Protein AF-A0A7R9D540-F1 (afdb_monomer_lite)

Organism: Timema cristinae (NCBI:txid61476)

Secondary structure (DSSP, 8-state):
----TT-EES-EEEES---B-TT-EES-EEEES--EE-TT-EES-EEEES--EE-TT-EES-BS--S--EE-TT-EES-BS-----EE----S------------HHHHHHHHHHHHHHHHHHHHHHHHHHHHHHHHHHHHHHHHHHHHHHHHHHHHHHHHHHHHH--GGGSTTHHHH-TTHHHHSPPS-SSTT-TT--GGG-S--TT--TTHHHHHHHHHHHHHHHHHHHHHHHHHHHHHHHHHHHHHHHHHHHHHHHHHHHSTTT-TT---------------------STTHHHHSTTS---S----------------------------------------TTTHHHHHHHHHHHHHHHHHHHHHHHHHHSHHHHT-GGGGEETTEEEEE-GGG-----HHHHHHHHHHHHHHHHHHHHHHHHHHHHHHHHHHHHHHHHHHHHHHHHHHHHHHHHHHHHHHHHHHHHHHHHHHHHHHIIIIIS--PPPHHHHHTTT-S--

pLDDT: mean 74.06, std 18.82, range [27.97, 96.12]

Radius of gyration: 75.06 Å; chains: 1; bounding box: 223×60×175 Å

Structure (mmCIF, N/CA/C/O backbone):
data_AF-A0A7R9D540-F1
#
_entry.id   AF-A0A7R9D540-F1
#
loop_
_atom_site.group_PDB
_atom_site.id
_atom_site.type_symbol
_atom_site.label_atom_id
_atom_site.label_alt_id
_atom_site.label_comp_id
_atom_site.label_asym_id
_atom_site.label_entity_id
_atom_site.label_seq_id
_atom_site.pdbx_PDB_ins_code
_atom_site.Cartn_x
_atom_site.Cartn_y
_atom_site.Cartn_z
_atom_site.occupancy
_atom_site.B_iso_or_equiv
_atom_site.auth_seq_id
_atom_site.auth_comp_id
_atom_site.auth_asym_id
_atom_site.auth_atom_id
_atom_site.pdbx_PDB_model_num
ATOM 1 N N . MET A 1 1 ? 57.136 -11.177 -84.105 1.00 50.81 1 MET A N 1
ATOM 2 C CA . MET A 1 1 ? 56.377 -10.040 -84.658 1.00 50.81 1 MET A CA 1
ATOM 3 C C . MET A 1 1 ? 57.319 -8.876 -84.932 1.00 50.81 1 MET A C 1
ATOM 5 O O . MET A 1 1 ? 58.170 -8.546 -84.115 1.00 50.81 1 MET A O 1
ATOM 9 N N . GLU A 1 2 ? 57.156 -8.244 -86.092 1.00 50.69 2 GLU A N 1
ATOM 10 C CA . GLU A 1 2 ? 58.263 -7.695 -86.880 1.00 50.69 2 GLU A CA 1
ATOM 11 C C . GLU A 1 2 ? 58.327 -6.155 -86.788 1.00 50.69 2 GLU A C 1
ATOM 13 O O . GLU A 1 2 ? 57.793 -5.426 -87.627 1.00 50.69 2 GLU A O 1
ATOM 18 N N . MET A 1 3 ? 58.961 -5.638 -85.732 1.00 53.31 3 MET A N 1
ATOM 19 C CA . MET A 1 3 ? 58.943 -4.206 -85.398 1.00 53.31 3 MET A CA 1
ATOM 20 C C . MET A 1 3 ? 59.834 -3.328 -86.302 1.00 53.31 3 MET A C 1
ATOM 22 O O . MET A 1 3 ? 61.061 -3.331 -86.188 1.00 53.31 3 MET A O 1
ATOM 26 N N . SER A 1 4 ? 59.204 -2.482 -87.133 1.00 52.84 4 SER A N 1
ATOM 27 C CA . SER A 1 4 ? 59.867 -1.366 -87.838 1.00 52.84 4 SER A CA 1
ATOM 28 C C . SER A 1 4 ? 60.615 -0.443 -86.844 1.00 52.84 4 SER A C 1
ATOM 30 O O . SER A 1 4 ? 60.166 -0.323 -85.698 1.00 52.84 4 SER A O 1
ATOM 32 N N . PRO A 1 5 ? 61.728 0.224 -87.228 1.00 50.78 5 PRO A N 1
ATOM 33 C CA . PRO A 1 5 ? 62.772 0.687 -86.296 1.00 50.78 5 PRO A CA 1
ATOM 34 C C . PRO A 1 5 ? 62.359 1.704 -85.218 1.00 50.78 5 PRO A C 1
ATOM 36 O O . PRO A 1 5 ? 63.104 1.903 -84.269 1.00 50.78 5 PRO A O 1
ATOM 39 N N . HIS A 1 6 ? 61.180 2.324 -85.319 1.00 55.47 6 HIS A N 1
ATOM 40 C CA . HIS A 1 6 ? 60.684 3.323 -84.359 1.00 55.47 6 HIS A CA 1
ATOM 41 C C . HIS A 1 6 ? 59.248 3.044 -83.877 1.00 55.47 6 HIS A C 1
ATOM 43 O O . HIS A 1 6 ? 58.519 3.956 -83.490 1.00 55.47 6 HIS A O 1
ATOM 49 N N . GLY A 1 7 ? 58.804 1.786 -83.942 1.00 56.59 7 GLY A N 1
ATOM 50 C CA . GLY A 1 7 ? 57.453 1.395 -83.539 1.00 56.59 7 GLY A CA 1
ATOM 51 C C . GLY A 1 7 ? 57.233 1.413 -82.020 1.00 56.59 7 GLY A C 1
ATOM 52 O O . GLY A 1 7 ? 58.075 0.942 -81.254 1.00 56.59 7 GLY A O 1
ATOM 53 N N . CYS A 1 8 ? 56.057 1.883 -81.594 1.00 59.97 8 CYS A N 1
ATOM 54 C CA . CYS A 1 8 ? 55.606 1.856 -80.200 1.00 59.97 8 CYS A CA 1
ATOM 55 C C . CYS A 1 8 ? 54.302 1.064 -80.068 1.00 59.97 8 CYS A C 1
ATOM 57 O O . CYS A 1 8 ? 53.329 1.338 -80.773 1.00 59.97 8 CYS A O 1
ATOM 59 N N . ILE A 1 9 ? 54.260 0.111 -79.135 1.00 60.25 9 ILE A N 1
ATOM 60 C CA . ILE A 1 9 ? 53.064 -0.693 -78.863 1.00 60.25 9 ILE A CA 1
ATOM 61 C C . ILE A 1 9 ? 52.358 -0.129 -77.626 1.00 60.25 9 ILE A C 1
ATOM 63 O O . ILE A 1 9 ? 52.907 -0.102 -76.525 1.00 60.25 9 ILE A O 1
ATOM 67 N N . SER A 1 10 ? 51.119 0.325 -77.793 1.00 59.94 10 SER A N 1
ATOM 68 C CA . SER A 1 10 ? 50.368 1.035 -76.749 1.00 59.94 10 SER A CA 1
ATOM 69 C C . SER A 1 10 ? 49.940 0.123 -75.595 1.00 59.94 10 SER A C 1
ATOM 71 O O . SER A 1 10 ? 50.075 0.488 -74.427 1.00 59.94 10 SER A O 1
ATOM 73 N N . SER A 1 11 ? 49.498 -1.104 -75.873 1.00 67.44 11 SER A N 1
ATOM 74 C CA . SER A 1 11 ? 49.469 -2.154 -74.852 1.00 67.44 11 SER A CA 1
ATOM 75 C C . SER A 1 11 ? 49.454 -3.552 -75.453 1.00 67.44 11 SER A C 1
ATOM 77 O O . SER A 1 11 ? 48.766 -3.798 -76.441 1.00 67.44 11 SER A O 1
ATOM 79 N N . VAL A 1 12 ? 50.132 -4.493 -74.789 1.00 64.56 12 VAL A N 1
ATOM 80 C CA . VAL A 1 12 ? 49.922 -5.928 -75.017 1.00 64.56 12 VAL A CA 1
ATOM 81 C C . VAL A 1 12 ? 49.393 -6.573 -73.743 1.00 64.56 12 VAL A C 1
ATOM 83 O O . VAL A 1 12 ? 49.943 -6.421 -72.649 1.00 64.56 12 VAL A O 1
ATOM 86 N N . ARG A 1 13 ? 48.300 -7.329 -73.864 1.00 67.44 13 ARG A N 1
ATOM 87 C CA . ARG A 1 13 ? 47.705 -8.030 -72.718 1.00 67.44 13 ARG A CA 1
ATOM 88 C C . ARG A 1 13 ? 48.605 -9.174 -72.252 1.00 67.44 13 ARG A C 1
ATOM 90 O O . ARG A 1 13 ? 48.828 -9.315 -71.054 1.00 67.44 13 ARG A O 1
ATOM 97 N N . SER A 1 14 ? 49.138 -9.957 -73.184 1.00 64.00 14 SER A N 1
ATOM 98 C CA . SER A 1 14 ? 50.168 -10.950 -72.899 1.00 64.00 14 SER A CA 1
ATOM 99 C C . SER A 1 14 ? 50.846 -11.448 -74.160 1.00 64.00 14 SER A C 1
ATOM 101 O O . SER A 1 14 ? 50.171 -11.610 -75.172 1.00 64.00 14 SER A O 1
ATOM 103 N N . PHE A 1 15 ? 52.127 -11.773 -74.053 1.00 64.00 15 PHE A N 1
ATOM 104 C CA . PHE A 1 15 ? 52.896 -12.442 -75.097 1.00 64.00 15 PHE A CA 1
ATOM 105 C C . PHE A 1 15 ? 54.010 -13.287 -74.459 1.00 64.00 15 PHE A C 1
ATOM 107 O O . PHE A 1 15 ? 54.368 -13.083 -73.294 1.00 64.00 15 PHE A O 1
ATOM 114 N N . ARG A 1 16 ? 54.526 -14.271 -75.194 1.00 59.38 16 ARG A N 1
ATOM 115 C CA . ARG A 1 16 ? 55.827 -14.913 -74.918 1.00 59.38 16 ARG A CA 1
ATOM 116 C C . ARG A 1 16 ? 56.935 -14.353 -75.813 1.00 59.38 16 ARG A C 1
ATOM 118 O O . ARG A 1 16 ? 58.088 -14.661 -75.569 1.00 59.38 16 ARG A O 1
ATOM 125 N N . ASP A 1 17 ? 56.512 -13.649 -76.866 1.00 57.28 17 ASP A N 1
ATOM 126 C CA . ASP A 1 17 ? 56.897 -13.850 -78.265 1.00 57.28 17 ASP A CA 1
ATOM 127 C C . ASP A 1 17 ? 56.684 -12.557 -79.104 1.00 57.28 17 ASP A C 1
ATOM 129 O O . ASP A 1 17 ? 55.957 -12.558 -80.098 1.00 57.28 17 ASP A O 1
ATOM 133 N N . ILE A 1 18 ? 57.279 -11.432 -78.668 1.00 60.62 18 ILE A N 1
ATOM 134 C CA . ILE A 1 18 ? 57.346 -10.156 -79.417 1.00 60.62 18 ILE A CA 1
ATOM 135 C C . ILE A 1 18 ? 58.749 -9.539 -79.272 1.00 60.62 18 ILE A C 1
ATOM 137 O O . ILE A 1 18 ? 59.259 -9.419 -78.159 1.00 60.62 18 ILE A O 1
ATOM 141 N N . GLU A 1 19 ? 59.337 -9.116 -80.390 1.00 58.31 19 GLU A N 1
ATOM 142 C CA . GLU A 1 19 ? 60.702 -8.596 -80.536 1.00 58.31 19 GLU A CA 1
ATOM 143 C C . GLU A 1 19 ? 60.735 -7.052 -80.576 1.00 58.31 19 GLU A C 1
ATOM 145 O O . GLU A 1 19 ? 59.819 -6.430 -81.115 1.00 58.31 19 GLU A O 1
ATOM 150 N N . MET A 1 20 ? 61.790 -6.410 -80.046 1.00 55.91 20 MET A N 1
ATOM 151 C CA . MET A 1 20 ? 61.858 -4.940 -79.912 1.00 55.91 20 MET A CA 1
ATOM 152 C C . MET A 1 20 ? 63.168 -4.325 -80.445 1.00 55.91 20 MET A C 1
ATOM 154 O O . MET A 1 20 ? 64.243 -4.556 -79.894 1.00 55.91 20 MET A O 1
ATOM 158 N N . SER A 1 21 ? 63.045 -3.499 -81.492 1.00 56.56 21 SER A N 1
ATOM 159 C CA . SER A 1 21 ? 64.110 -2.836 -82.283 1.00 56.56 21 SER A CA 1
ATOM 160 C C . SER A 1 21 ? 64.801 -1.640 -81.573 1.00 56.56 21 SER A C 1
ATOM 162 O O . SER A 1 21 ? 64.293 -1.186 -80.542 1.00 56.56 21 SER A O 1
ATOM 164 N N . PRO A 1 22 ? 65.943 -1.092 -82.072 1.00 53.38 22 PRO A N 1
ATOM 165 C CA . PRO A 1 22 ? 66.682 -0.036 -81.373 1.00 53.38 22 PRO A CA 1
ATOM 166 C C . PRO A 1 22 ? 65.819 1.227 -81.333 1.00 53.38 22 PRO A C 1
ATOM 168 O O . PRO A 1 22 ? 65.559 1.808 -82.377 1.00 53.38 22 PRO A O 1
ATOM 171 N N . HIS A 1 23 ? 65.375 1.635 -80.140 1.00 57.72 23 HIS A N 1
ATOM 172 C CA . HIS A 1 23 ? 64.452 2.757 -79.873 1.00 57.72 23 HIS A CA 1
ATOM 173 C C . HIS A 1 23 ? 62.939 2.458 -79.964 1.00 57.72 23 HIS A C 1
ATOM 175 O O . HIS A 1 23 ? 62.141 3.385 -79.829 1.00 57.72 23 HIS A O 1
ATOM 181 N N . GLY A 1 24 ? 62.518 1.198 -80.129 1.00 59.84 24 GLY A N 1
ATOM 182 C CA . GLY A 1 24 ? 61.104 0.806 -79.999 1.00 59.84 24 GLY A CA 1
ATOM 183 C C . GLY A 1 24 ? 60.659 0.651 -78.534 1.00 59.84 24 GLY A C 1
ATOM 184 O O . GLY A 1 24 ? 61.444 0.216 -77.692 1.00 59.84 24 GLY A O 1
ATOM 185 N N . GLY A 1 25 ? 59.397 0.959 -78.208 1.00 63.91 25 GLY A N 1
ATOM 186 C CA . GLY A 1 25 ? 58.895 0.935 -76.818 1.00 63.91 25 GLY A CA 1
ATOM 187 C C . GLY A 1 25 ? 57.506 0.316 -76.613 1.00 63.91 25 GLY A C 1
ATOM 188 O O . GLY A 1 25 ? 56.729 0.168 -77.558 1.00 63.91 25 GLY A O 1
ATOM 189 N N . ILE A 1 26 ? 57.171 -0.035 -75.362 1.00 65.19 26 ILE A N 1
ATOM 190 C CA . ILE A 1 26 ? 55.850 -0.580 -74.987 1.00 65.19 26 ILE A CA 1
ATOM 191 C C . ILE A 1 26 ? 55.254 0.178 -73.792 1.00 65.19 26 ILE A C 1
ATOM 193 O O . ILE A 1 26 ? 55.832 0.214 -72.707 1.00 65.19 26 ILE A O 1
ATOM 197 N N . SER A 1 27 ? 54.064 0.764 -73.938 1.00 67.00 27 SER A N 1
ATOM 198 C CA . SER A 1 27 ? 53.510 1.634 -72.885 1.00 67.00 27 SER A CA 1
ATOM 199 C C . SER A 1 27 ? 52.905 0.853 -71.711 1.00 67.00 27 SER A C 1
ATOM 201 O O . SER A 1 27 ? 53.064 1.245 -70.555 1.00 67.00 27 SER A O 1
ATOM 203 N N . SER A 1 28 ? 52.230 -0.276 -71.956 1.00 67.88 28 SER A N 1
ATOM 204 C CA . SER A 1 28 ? 51.699 -1.102 -70.863 1.00 67.88 28 SER A CA 1
ATOM 205 C C . SER A 1 28 ? 51.606 -2.582 -71.208 1.00 67.88 28 SER A C 1
ATOM 207 O O . SER A 1 28 ? 50.961 -2.964 -72.186 1.00 67.88 28 SER A O 1
ATOM 209 N N . VAL A 1 29 ? 52.179 -3.432 -70.355 1.00 69.00 29 VAL A N 1
ATOM 210 C CA . VAL A 1 29 ? 52.085 -4.888 -70.489 1.00 69.00 29 VAL A CA 1
ATOM 211 C C . VAL A 1 29 ? 51.529 -5.501 -69.218 1.00 69.00 29 VAL A C 1
ATOM 213 O O . VAL A 1 29 ? 52.021 -5.282 -68.110 1.00 69.00 29 VAL A O 1
ATOM 216 N N . ARG A 1 30 ? 50.479 -6.311 -69.344 1.00 72.38 30 ARG A N 1
ATOM 217 C CA . ARG A 1 30 ? 49.908 -6.961 -68.159 1.00 72.38 30 ARG A CA 1
ATOM 218 C C . ARG A 1 30 ? 50.773 -8.137 -67.719 1.00 72.38 30 ARG A C 1
ATOM 220 O O . ARG A 1 30 ? 51.101 -8.218 -66.538 1.00 72.38 30 ARG A O 1
ATOM 227 N N . SER A 1 31 ? 51.164 -9.016 -68.636 1.00 67.00 31 SER A N 1
ATOM 228 C CA . SER A 1 31 ? 52.132 -10.059 -68.303 1.00 67.00 31 SER A CA 1
ATOM 229 C C . SER A 1 31 ? 52.813 -10.680 -69.505 1.00 67.00 31 SER A C 1
ATOM 231 O O . SER A 1 31 ? 52.133 -11.016 -70.467 1.00 67.00 31 SER A O 1
ATOM 233 N N . PHE A 1 32 ? 54.109 -10.941 -69.401 1.00 66.31 32 PHE A N 1
ATOM 234 C CA . PHE A 1 32 ? 54.858 -11.713 -70.391 1.00 66.31 32 PHE A CA 1
ATOM 235 C C . PHE A 1 32 ? 55.814 -12.684 -69.698 1.00 66.31 32 PHE A C 1
ATOM 237 O O . PHE A 1 32 ? 56.006 -12.602 -68.478 1.00 66.31 32 PHE A O 1
ATOM 244 N N . ARG A 1 33 ? 56.335 -13.659 -70.450 1.00 61.91 33 ARG A N 1
ATOM 245 C CA . ARG A 1 33 ? 57.262 -14.645 -69.887 1.00 61.91 33 ARG A CA 1
ATOM 246 C C . ARG A 1 33 ? 58.707 -14.186 -70.019 1.00 61.91 33 ARG A C 1
ATOM 248 O O . ARG A 1 33 ? 59.294 -13.972 -68.968 1.00 61.91 33 ARG A O 1
ATOM 255 N N . ASP A 1 34 ? 59.157 -13.990 -71.258 1.00 59.41 34 ASP A N 1
ATOM 256 C CA . ASP A 1 34 ? 60.532 -13.669 -71.652 1.00 59.41 34 ASP A CA 1
ATOM 257 C C . ASP A 1 34 ? 60.498 -12.644 -72.803 1.00 59.41 34 ASP A C 1
ATOM 259 O O . ASP A 1 34 ? 59.499 -12.564 -73.523 1.00 59.41 34 ASP A O 1
ATOM 263 N N . ILE A 1 35 ? 61.554 -11.848 -72.975 1.00 63.72 35 ILE A N 1
ATOM 264 C CA . ILE A 1 35 ? 61.714 -10.906 -74.096 1.00 63.72 35 ILE A CA 1
ATOM 265 C C . ILE A 1 35 ? 63.200 -10.573 -74.282 1.00 63.72 35 ILE A C 1
ATOM 267 O O . ILE A 1 35 ? 63.933 -10.469 -73.299 1.00 63.72 35 ILE A O 1
ATOM 271 N N . GLU A 1 36 ? 63.627 -10.359 -75.527 1.00 59.41 36 GLU A N 1
ATOM 272 C CA . GLU A 1 36 ? 64.912 -9.732 -75.853 1.00 59.41 36 GLU A CA 1
ATOM 273 C C . GLU A 1 36 ? 64.688 -8.253 -76.202 1.00 59.41 36 GLU A C 1
ATOM 275 O O . GLU A 1 36 ? 63.894 -7.926 -77.087 1.00 59.41 36 GLU A O 1
ATOM 280 N N . MET A 1 37 ? 65.385 -7.346 -75.509 1.00 57.38 37 MET A N 1
ATOM 281 C CA . MET A 1 37 ? 65.302 -5.903 -75.764 1.00 57.38 37 MET A CA 1
ATOM 282 C C . MET A 1 37 ? 66.582 -5.385 -76.425 1.00 57.38 37 MET A C 1
ATOM 284 O O . MET A 1 37 ? 67.662 -5.484 -75.841 1.00 57.38 37 MET A O 1
ATOM 288 N N . SER A 1 38 ? 66.450 -4.774 -77.609 1.00 57.00 38 SER A N 1
ATOM 289 C CA . SER A 1 38 ? 67.526 -4.018 -78.270 1.00 57.00 38 SER A CA 1
ATOM 290 C C . SER A 1 38 ? 67.905 -2.763 -77.453 1.00 57.00 38 SER A C 1
ATOM 292 O O . SER A 1 38 ? 67.032 -2.208 -76.776 1.00 57.00 38 SER A O 1
ATOM 294 N N . PRO A 1 39 ? 69.170 -2.277 -77.486 1.00 54.06 39 PRO A N 1
ATOM 295 C CA . PRO A 1 39 ? 69.759 -1.499 -76.389 1.00 54.06 39 PRO A CA 1
ATOM 296 C C . PRO A 1 39 ? 69.043 -0.241 -75.899 1.00 54.06 39 PRO A C 1
ATOM 298 O O . PRO A 1 39 ? 69.307 0.140 -74.773 1.00 54.06 39 PRO A O 1
ATOM 301 N N . HIS A 1 40 ? 68.176 0.413 -76.677 1.00 59.62 40 HIS A N 1
ATOM 302 C CA . HIS A 1 40 ? 67.519 1.674 -76.285 1.00 59.62 40 HIS A CA 1
ATOM 303 C C . HIS A 1 40 ? 65.986 1.598 -76.212 1.00 59.62 40 HIS A C 1
ATOM 305 O O . HIS A 1 40 ? 65.323 2.635 -76.173 1.00 59.62 40 HIS A O 1
ATOM 311 N N . GLY A 1 41 ? 65.398 0.401 -76.239 1.00 61.53 41 GLY A N 1
ATOM 312 C CA . GLY A 1 41 ? 63.956 0.252 -76.040 1.00 61.53 41 GLY A CA 1
ATOM 313 C C . GLY A 1 41 ? 63.551 0.287 -74.560 1.00 61.53 41 GLY A C 1
ATOM 314 O O . GLY A 1 41 ? 64.343 -0.047 -73.678 1.00 61.53 41 GLY A O 1
ATOM 315 N N . CYS A 1 42 ? 62.304 0.660 -74.261 1.00 63.72 42 CYS A N 1
ATOM 316 C CA . CYS A 1 42 ? 61.816 0.790 -72.881 1.00 63.72 42 CYS A CA 1
ATOM 317 C C . CYS A 1 42 ? 60.351 0.356 -72.693 1.00 63.72 42 CYS A C 1
ATOM 319 O O . CYS A 1 42 ? 59.582 0.258 -73.655 1.00 63.72 42 CYS A O 1
ATOM 321 N N . ILE A 1 43 ? 59.957 0.095 -71.439 1.00 67.38 43 ILE A N 1
ATOM 322 C CA . ILE A 1 43 ? 58.587 -0.311 -71.082 1.00 67.38 43 ILE A CA 1
ATOM 323 C C . ILE A 1 43 ? 58.049 0.537 -69.922 1.00 67.38 43 ILE A C 1
ATOM 325 O O . ILE A 1 43 ? 58.621 0.558 -68.836 1.00 67.38 43 ILE A O 1
ATOM 329 N N . SER A 1 44 ? 56.923 1.230 -70.094 1.00 69.00 44 SER A N 1
ATOM 330 C CA . SER A 1 44 ? 56.471 2.195 -69.074 1.00 69.00 44 SER A CA 1
ATOM 331 C C . SER A 1 44 ? 55.785 1.535 -67.870 1.00 69.00 44 SER A C 1
ATOM 333 O O . SER A 1 44 ? 55.970 1.969 -66.734 1.00 69.00 44 SER A O 1
ATOM 335 N N . SER A 1 45 ? 55.001 0.470 -68.068 1.00 68.25 45 SER A N 1
ATOM 336 C CA . SER A 1 45 ? 54.347 -0.216 -66.946 1.00 68.25 45 SER A CA 1
ATOM 337 C C . SER A 1 45 ? 54.132 -1.702 -67.191 1.00 68.25 45 SER A C 1
ATOM 339 O O . SER A 1 45 ? 53.506 -2.093 -68.178 1.00 68.25 45 SER A O 1
ATOM 341 N N . VAL A 1 46 ? 54.590 -2.530 -66.249 1.00 68.88 46 VAL A N 1
ATOM 342 C CA . VAL A 1 46 ? 54.393 -3.980 -66.276 1.00 68.88 46 VAL A CA 1
ATOM 343 C C . VAL A 1 46 ? 53.751 -4.472 -64.988 1.00 68.88 46 VAL A C 1
ATOM 345 O O . VAL A 1 46 ? 54.213 -4.202 -63.879 1.00 68.88 46 VAL A O 1
ATOM 348 N N . ARG A 1 47 ? 52.669 -5.244 -65.097 1.00 73.75 47 ARG A N 1
ATOM 349 C CA . ARG A 1 47 ? 52.025 -5.790 -63.894 1.00 73.75 47 ARG A CA 1
ATOM 350 C C . ARG A 1 47 ? 52.771 -7.011 -63.357 1.00 73.75 47 ARG A C 1
ATOM 352 O O . ARG A 1 47 ? 53.016 -7.063 -62.155 1.00 73.75 47 ARG A O 1
ATOM 359 N N . SER A 1 48 ? 53.143 -7.967 -64.202 1.00 68.31 48 SER A N 1
ATOM 360 C CA . SER A 1 48 ? 54.009 -9.069 -63.767 1.00 68.31 48 SER A CA 1
ATOM 361 C C . SER A 1 48 ? 54.691 -9.789 -64.915 1.00 68.31 48 SER A C 1
ATOM 363 O O . SER A 1 48 ? 54.018 -10.135 -65.879 1.00 68.31 48 SER A O 1
ATOM 365 N N . PHE A 1 49 ? 55.968 -10.119 -64.778 1.00 67.75 49 PHE A N 1
ATOM 366 C CA . PHE A 1 49 ? 56.673 -10.994 -65.717 1.00 67.75 49 PHE A CA 1
ATOM 367 C C . PHE A 1 49 ? 57.508 -12.027 -64.966 1.00 67.75 49 PHE A C 1
ATOM 369 O O . PHE A 1 49 ? 57.669 -11.926 -63.743 1.00 67.75 49 PHE A O 1
ATOM 376 N N . ARG A 1 50 ? 57.964 -13.065 -65.673 1.00 65.06 50 ARG A N 1
ATOM 377 C CA . ARG A 1 50 ? 58.789 -14.097 -65.048 1.00 65.06 50 ARG A CA 1
ATOM 378 C C . ARG A 1 50 ? 60.258 -13.717 -65.145 1.00 65.06 50 ARG A C 1
ATOM 380 O O . ARG A 1 50 ? 60.792 -13.371 -64.095 1.00 65.06 50 ARG A O 1
ATOM 387 N N . ASP A 1 51 ? 60.814 -13.697 -66.356 1.00 60.31 51 ASP A N 1
ATOM 388 C CA . ASP A 1 51 ? 62.242 -13.506 -66.599 1.00 60.31 51 ASP A CA 1
ATOM 389 C C . ASP A 1 51 ? 62.471 -12.509 -67.761 1.00 60.31 51 ASP A C 1
ATOM 391 O O . ASP A 1 51 ? 61.611 -12.303 -68.617 1.00 60.31 51 ASP A O 1
ATOM 395 N N . ILE A 1 52 ? 63.613 -11.824 -67.762 1.00 65.56 52 ILE A N 1
ATOM 396 C CA . ILE A 1 52 ? 64.051 -10.912 -68.833 1.00 65.56 52 ILE A CA 1
ATOM 397 C C . ILE A 1 52 ? 65.560 -10.685 -68.699 1.00 65.56 52 ILE A C 1
ATOM 399 O O . ILE A 1 52 ? 66.070 -10.634 -67.578 1.00 65.56 52 ILE A O 1
ATOM 403 N N . GLU A 1 53 ? 66.248 -10.521 -69.827 1.00 60.03 53 GLU A N 1
ATOM 404 C CA . GLU A 1 53 ? 67.548 -9.845 -69.910 1.00 60.03 53 GLU A CA 1
ATOM 405 C C . GLU A 1 53 ? 67.380 -8.560 -70.731 1.00 60.03 53 GLU A C 1
ATOM 407 O O . GLU A 1 53 ? 66.510 -8.462 -71.603 1.00 60.03 53 GLU A O 1
ATOM 412 N N . MET A 1 54 ? 68.190 -7.550 -70.440 1.00 58.00 54 MET A N 1
ATOM 413 C CA . MET A 1 54 ? 68.117 -6.239 -71.074 1.00 58.00 54 MET A CA 1
ATOM 414 C C . MET A 1 54 ? 69.484 -5.828 -71.623 1.00 58.00 54 MET A C 1
ATOM 416 O O . MET A 1 54 ? 70.467 -5.740 -70.890 1.00 58.00 54 MET A O 1
ATOM 420 N N . SER A 1 55 ? 69.533 -5.503 -72.919 1.00 56.81 55 SER A N 1
ATOM 421 C CA . SER A 1 55 ? 70.724 -4.946 -73.573 1.00 56.81 55 SER A CA 1
ATOM 422 C C . SER A 1 55 ? 70.968 -3.479 -73.124 1.00 56.81 55 SER A C 1
ATOM 424 O O . SER A 1 55 ? 70.018 -2.819 -72.694 1.00 56.81 55 SER A O 1
ATOM 426 N N . PRO A 1 56 ? 72.210 -2.943 -73.182 1.00 52.34 56 PRO A N 1
ATOM 427 C CA . PRO A 1 56 ? 72.772 -2.030 -72.173 1.00 52.34 56 PRO A CA 1
ATOM 428 C C . PRO A 1 56 ? 72.010 -0.797 -71.674 1.00 52.34 56 PRO A C 1
ATOM 430 O O . PRO A 1 56 ? 72.316 -0.366 -70.567 1.00 52.34 56 PRO A O 1
ATOM 433 N N . HIS A 1 57 ? 71.077 -0.203 -72.423 1.00 58.97 57 HIS A N 1
ATOM 434 C CA . HIS A 1 57 ? 70.466 1.095 -72.089 1.00 58.97 57 HIS A CA 1
ATOM 435 C C . HIS A 1 57 ? 68.927 1.078 -72.047 1.00 58.97 57 HIS A C 1
ATOM 437 O O . HIS A 1 57 ? 68.293 2.135 -72.083 1.00 58.97 57 HIS A O 1
ATOM 443 N N . GLY A 1 58 ? 68.310 -0.105 -71.974 1.00 60.62 58 GLY A N 1
ATOM 444 C CA . GLY A 1 58 ? 66.862 -0.227 -71.826 1.00 60.62 58 GLY A CA 1
ATOM 445 C C . GLY A 1 58 ? 66.401 -0.075 -70.372 1.00 60.62 58 GLY A C 1
ATOM 446 O O . GLY A 1 58 ? 67.133 -0.379 -69.428 1.00 60.62 58 GLY A O 1
ATOM 447 N N . CYS A 1 59 ? 65.162 0.380 -70.165 1.00 61.19 59 CYS A N 1
ATOM 448 C CA . CYS A 1 59 ? 64.613 0.605 -68.823 1.00 61.19 59 CYS A CA 1
ATOM 449 C C . CYS A 1 59 ? 63.117 0.274 -68.696 1.00 61.19 59 CYS A C 1
ATOM 451 O O . CYS A 1 59 ? 62.386 0.209 -69.691 1.00 61.19 59 CYS A O 1
ATOM 453 N N . ILE A 1 60 ? 62.651 0.082 -67.454 1.00 66.56 60 ILE A N 1
ATOM 454 C CA . ILE A 1 60 ? 61.232 -0.147 -67.136 1.00 66.56 60 ILE A CA 1
ATOM 455 C C . ILE A 1 60 ? 60.772 0.803 -66.025 1.00 66.56 60 ILE A C 1
ATOM 457 O O . ILE A 1 60 ? 61.324 0.805 -64.929 1.00 66.56 60 ILE A O 1
ATOM 461 N N . SER A 1 61 ? 59.741 1.614 -66.259 1.00 67.88 61 SER A N 1
ATOM 462 C CA . SER A 1 61 ? 59.397 2.682 -65.303 1.00 67.88 61 SER A CA 1
ATOM 463 C C . SER A 1 61 ? 58.637 2.177 -64.069 1.00 67.88 61 SER A C 1
ATOM 465 O O . SER A 1 61 ? 58.858 2.680 -62.968 1.00 67.88 61 SER A O 1
ATOM 467 N N . SER A 1 62 ? 57.758 1.174 -64.200 1.00 64.44 62 SER A N 1
ATOM 468 C CA . SER A 1 62 ? 57.028 0.626 -63.047 1.00 64.44 62 SER A CA 1
ATOM 469 C C . SER A 1 62 ? 56.666 -0.849 -63.192 1.00 64.44 62 SER A C 1
ATOM 471 O O . SER A 1 62 ? 56.030 -1.246 -64.169 1.00 64.44 62 SER A O 1
ATOM 473 N N . VAL A 1 63 ? 57.020 -1.652 -62.183 1.00 66.38 63 VAL A N 1
ATOM 474 C CA . VAL A 1 63 ? 56.744 -3.091 -62.125 1.00 66.38 63 VAL A CA 1
ATOM 475 C C . VAL A 1 63 ? 56.069 -3.472 -60.811 1.00 66.38 63 VAL A C 1
ATOM 477 O O . VAL A 1 63 ? 56.536 -3.141 -59.719 1.00 66.38 63 VAL A O 1
ATOM 480 N N . ARG A 1 64 ? 54.953 -4.208 -60.887 1.00 70.94 64 ARG A N 1
ATOM 481 C CA . ARG A 1 64 ? 54.211 -4.592 -59.675 1.00 70.94 64 ARG A CA 1
ATOM 482 C C . ARG A 1 64 ? 54.760 -5.844 -58.981 1.00 70.94 64 ARG A C 1
ATOM 484 O O . ARG A 1 64 ? 54.881 -5.806 -57.761 1.00 70.94 64 ARG A O 1
ATOM 491 N N . SER A 1 65 ? 55.051 -6.930 -59.695 1.00 65.25 65 SER A N 1
ATOM 492 C CA . SER A 1 65 ? 55.702 -8.126 -59.125 1.00 65.25 65 SER A CA 1
ATOM 493 C C . SER A 1 65 ? 56.315 -8.996 -60.224 1.00 65.25 65 SER A C 1
ATOM 495 O O . SER A 1 65 ? 55.600 -9.379 -61.147 1.00 65.25 65 SER A O 1
ATOM 497 N N . PHE A 1 66 ? 57.605 -9.318 -60.136 1.00 68.06 66 PHE A N 1
ATOM 498 C CA . PHE A 1 66 ? 58.298 -10.220 -61.071 1.00 68.06 66 PHE A CA 1
ATOM 499 C C . PHE A 1 66 ? 59.141 -11.271 -60.330 1.00 68.06 66 PHE A C 1
ATOM 501 O O . PHE A 1 66 ? 59.277 -11.180 -59.106 1.00 68.06 66 PHE A O 1
ATOM 508 N N . ARG A 1 67 ? 59.670 -12.286 -61.038 1.00 63.09 67 ARG A N 1
ATOM 509 C CA . ARG A 1 67 ? 60.459 -13.365 -60.410 1.00 63.09 67 ARG A CA 1
ATOM 510 C C . ARG A 1 67 ? 61.968 -13.210 -60.596 1.00 63.09 67 ARG A C 1
ATOM 512 O O . ARG A 1 67 ? 62.634 -13.185 -59.571 1.00 63.09 67 ARG A O 1
ATOM 519 N N . HIS A 1 68 ? 62.482 -13.112 -61.817 1.00 58.69 68 HIS A N 1
ATOM 520 C CA . HIS A 1 68 ? 63.912 -12.978 -62.104 1.00 58.69 68 HIS A CA 1
ATOM 521 C C . HIS A 1 68 ? 64.162 -11.851 -63.111 1.00 58.69 68 HIS A C 1
ATOM 523 O O . HIS A 1 68 ? 63.325 -11.572 -63.968 1.00 58.69 68 HIS A O 1
ATOM 529 N N . ILE A 1 69 ? 65.319 -11.203 -63.015 1.00 64.25 69 ILE A N 1
ATOM 530 C CA . ILE A 1 69 ? 65.780 -10.227 -64.003 1.00 64.25 69 ILE A CA 1
ATOM 531 C C . ILE A 1 69 ? 67.304 -10.274 -64.099 1.00 64.25 69 ILE A C 1
ATOM 533 O O . ILE A 1 69 ? 67.976 -10.283 -63.066 1.00 64.25 69 ILE A O 1
ATOM 537 N N . GLY A 1 70 ? 67.817 -10.322 -65.328 1.00 57.44 70 GLY A N 1
ATOM 538 C CA . GLY A 1 70 ? 69.220 -10.095 -65.661 1.00 57.44 70 GLY A CA 1
ATOM 539 C C . GLY A 1 70 ? 69.389 -8.684 -66.218 1.00 57.44 70 GLY A C 1
ATOM 540 O O . GLY A 1 70 ? 68.533 -8.207 -66.970 1.00 57.44 70 GLY A O 1
ATOM 541 N N . MET A 1 71 ? 70.426 -7.975 -65.774 1.00 57.22 71 MET A N 1
ATOM 542 C CA . MET A 1 71 ? 70.660 -6.585 -66.163 1.00 57.22 71 MET A CA 1
ATOM 543 C C . MET A 1 71 ? 72.105 -6.345 -66.604 1.00 57.22 71 MET A C 1
ATOM 545 O O . MET A 1 71 ? 73.057 -6.783 -65.953 1.00 57.22 71 MET A O 1
ATOM 549 N N . SER A 1 72 ? 72.250 -5.554 -67.669 1.00 54.12 72 SER A N 1
ATOM 550 C CA . SER A 1 72 ? 73.512 -4.984 -68.153 1.00 54.12 72 SER A CA 1
ATOM 551 C C . SER A 1 72 ? 73.752 -3.569 -67.556 1.00 54.12 72 SER A C 1
ATOM 553 O O . SER A 1 72 ? 72.785 -2.916 -67.151 1.00 54.12 72 SER A O 1
ATOM 555 N N . PRO A 1 73 ? 75.002 -3.055 -67.474 1.00 51.16 73 PRO A N 1
ATOM 556 C CA . PRO A 1 73 ? 75.435 -2.024 -66.509 1.00 51.16 73 PRO A CA 1
ATOM 557 C C . PRO A 1 73 ? 74.753 -0.644 -66.533 1.00 51.16 73 PRO A C 1
ATOM 559 O O . PRO A 1 73 ? 74.986 0.150 -65.622 1.00 51.16 73 PRO A O 1
ATOM 562 N N . HIS A 1 74 ? 73.956 -0.318 -67.552 1.00 55.31 74 HIS A N 1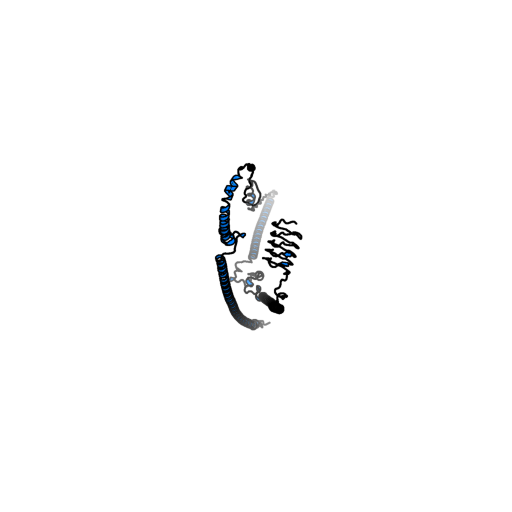
ATOM 563 C CA . HIS A 1 74 ? 73.400 1.027 -67.746 1.00 55.31 74 HIS A CA 1
ATOM 564 C C . HIS A 1 74 ? 71.872 1.060 -67.951 1.00 55.31 74 HIS A C 1
ATOM 566 O O . HIS A 1 74 ? 71.327 2.113 -68.289 1.00 55.31 74 HIS A O 1
ATOM 572 N N . GLY A 1 75 ? 71.180 -0.065 -67.723 1.00 57.25 75 GLY A N 1
ATOM 573 C CA . GLY A 1 75 ? 69.716 -0.131 -67.657 1.00 57.25 75 GLY A CA 1
ATOM 574 C C . GLY A 1 75 ? 69.162 0.246 -66.275 1.00 57.25 75 GLY A C 1
ATOM 575 O O . GLY A 1 75 ? 69.911 0.573 -65.355 1.00 57.25 75 GLY A O 1
ATOM 576 N N . GLY A 1 76 ? 67.838 0.184 -66.085 1.00 58.69 76 GLY A N 1
ATOM 577 C CA . GLY A 1 76 ? 67.241 0.497 -64.775 1.00 58.69 76 GLY A CA 1
ATOM 578 C C . GLY A 1 76 ? 65.737 0.243 -64.632 1.00 58.69 76 GLY A C 1
ATOM 579 O O . GLY A 1 76 ? 65.001 0.214 -65.620 1.00 58.69 76 GLY A O 1
ATOM 580 N N . ILE A 1 77 ? 65.271 0.109 -63.380 1.00 62.25 77 ILE A N 1
ATOM 581 C CA . ILE A 1 77 ? 63.842 0.083 -63.023 1.00 62.25 77 ILE A CA 1
ATOM 582 C C . ILE A 1 77 ? 63.557 1.092 -61.910 1.00 62.25 77 ILE A C 1
ATOM 584 O O . ILE A 1 77 ? 64.201 1.066 -60.865 1.00 62.25 77 ILE A O 1
ATOM 588 N N . SER A 1 78 ? 62.579 1.975 -62.121 1.00 61.09 78 SER A N 1
ATOM 589 C CA . SER A 1 78 ? 62.351 3.133 -61.238 1.00 61.09 78 SER A CA 1
ATOM 590 C C . SER A 1 78 ? 61.375 2.866 -60.089 1.00 61.09 78 SER A C 1
ATOM 592 O O . SER A 1 78 ? 61.474 3.481 -59.031 1.00 61.09 78 SER A O 1
ATOM 594 N N . SER A 1 79 ? 60.402 1.973 -60.284 1.00 58.09 79 SER A N 1
ATOM 595 C CA . SER A 1 79 ? 59.335 1.721 -59.311 1.00 58.09 79 SER A CA 1
ATOM 596 C C . SER A 1 79 ? 59.018 0.231 -59.227 1.00 58.09 79 SER A C 1
ATOM 598 O O . SER A 1 79 ? 58.584 -0.374 -60.206 1.00 58.09 79 SER A O 1
ATOM 600 N N . VAL A 1 80 ? 59.219 -0.365 -58.049 1.00 59.59 80 VAL A N 1
ATOM 601 C CA . VAL A 1 80 ? 59.025 -1.801 -57.796 1.00 59.59 80 VAL A CA 1
ATOM 602 C C . VAL A 1 80 ? 58.175 -1.996 -56.540 1.00 59.59 80 VAL A C 1
ATOM 604 O O . VAL A 1 80 ? 58.462 -1.415 -55.497 1.00 59.59 80 VAL A O 1
ATOM 607 N N . ARG A 1 81 ? 57.135 -2.840 -56.615 1.00 61.62 81 ARG A N 1
ATOM 608 C CA . ARG A 1 81 ? 56.379 -3.313 -55.429 1.00 61.62 81 ARG A CA 1
ATOM 609 C C . ARG A 1 81 ? 56.828 -4.697 -54.950 1.00 61.62 81 ARG A C 1
ATOM 611 O O . ARG A 1 81 ? 56.686 -4.998 -53.769 1.00 61.62 81 ARG A O 1
ATOM 618 N N . SER A 1 82 ? 57.366 -5.513 -55.863 1.00 54.47 82 SER A N 1
ATOM 619 C CA . SER A 1 82 ? 58.027 -6.798 -55.611 1.00 54.47 82 SER A CA 1
ATOM 620 C C . SER A 1 82 ? 58.968 -7.162 -56.770 1.00 54.47 82 SER A C 1
ATOM 622 O O . SER A 1 82 ? 58.615 -7.017 -57.941 1.00 54.47 82 SER A O 1
ATOM 624 N N . PHE A 1 83 ? 60.129 -7.702 -56.412 1.00 60.69 83 PHE A N 1
ATOM 625 C CA . PHE A 1 83 ? 60.890 -8.677 -57.199 1.00 60.69 83 PHE A CA 1
ATOM 626 C C . PHE A 1 83 ? 60.763 -10.047 -56.497 1.00 60.69 83 PHE A C 1
ATOM 628 O O . PHE A 1 83 ? 59.929 -10.184 -55.587 1.00 60.69 83 PHE A O 1
ATOM 635 N N . ARG A 1 84 ? 61.602 -11.035 -56.842 1.00 54.75 84 ARG A N 1
ATOM 636 C CA . ARG A 1 84 ? 61.886 -12.179 -55.951 1.00 54.75 84 ARG A CA 1
ATOM 637 C C . ARG A 1 84 ? 63.372 -12.537 -55.967 1.00 54.75 84 ARG A C 1
ATOM 639 O O . ARG A 1 84 ? 63.991 -12.544 -54.903 1.00 54.75 84 ARG A O 1
ATOM 646 N N . ASP A 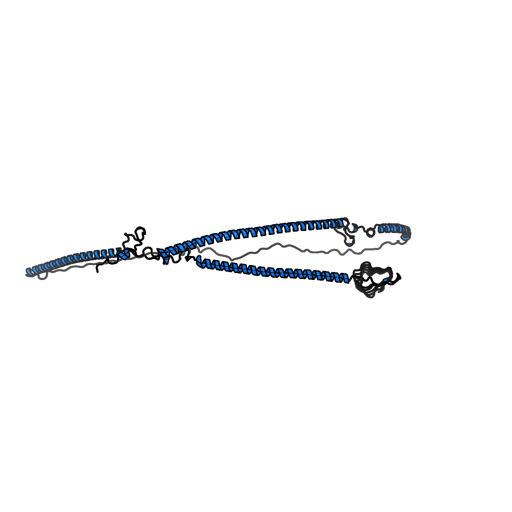1 85 ? 63.925 -12.759 -57.149 1.00 49.84 85 ASP A N 1
ATOM 647 C CA . ASP A 1 85 ? 65.327 -13.040 -57.463 1.00 49.84 85 ASP A CA 1
ATOM 648 C C . ASP A 1 85 ? 65.850 -11.978 -58.455 1.00 49.84 85 ASP A C 1
ATOM 650 O O . ASP A 1 85 ? 65.064 -11.362 -59.179 1.00 49.84 85 ASP A O 1
ATOM 654 N N . ILE A 1 86 ? 67.162 -11.733 -58.451 1.00 58.34 86 ILE A N 1
ATOM 655 C CA . ILE A 1 86 ? 67.888 -10.813 -59.346 1.00 58.34 86 ILE A CA 1
ATOM 656 C C . ILE A 1 86 ? 69.308 -11.374 -59.493 1.00 58.34 86 ILE A C 1
ATOM 658 O O . ILE A 1 86 ? 69.902 -11.751 -58.479 1.00 58.34 86 ILE A O 1
ATOM 662 N N . GLU A 1 87 ? 69.866 -11.368 -60.701 1.00 49.72 87 GLU A N 1
ATOM 663 C CA . GLU A 1 87 ? 71.290 -11.624 -60.952 1.00 49.72 87 GLU A CA 1
ATOM 664 C C . GLU A 1 87 ? 71.885 -10.473 -61.775 1.00 49.72 87 GLU A C 1
ATOM 666 O O . GLU A 1 87 ? 71.279 -10.008 -62.737 1.00 49.72 87 GLU A O 1
ATOM 671 N N . MET A 1 88 ? 73.069 -9.988 -61.393 1.00 51.66 88 MET A N 1
ATOM 672 C CA . MET A 1 88 ? 73.812 -8.983 -62.164 1.00 51.66 88 MET A CA 1
ATOM 673 C C . MET A 1 88 ? 75.090 -9.603 -62.730 1.00 51.66 88 MET A C 1
ATOM 675 O O . MET A 1 88 ? 75.784 -10.340 -62.027 1.00 51.66 88 MET A O 1
ATOM 679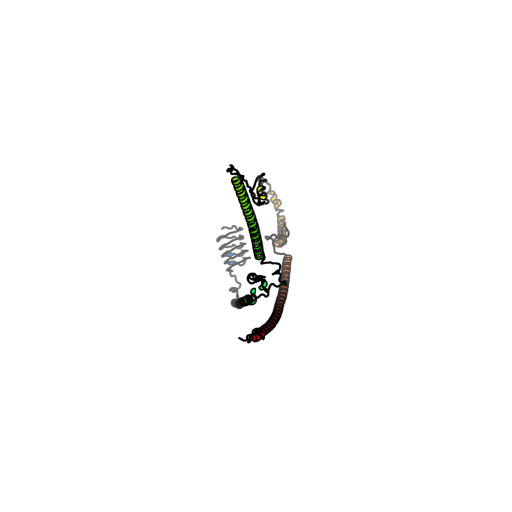 N N . SER A 1 89 ? 75.397 -9.299 -63.995 1.00 42.06 89 SER A N 1
ATOM 680 C CA . SER A 1 89 ? 76.597 -9.785 -64.689 1.00 42.06 89 SER A CA 1
ATOM 681 C C . SER A 1 89 ? 77.891 -9.285 -64.011 1.00 42.06 89 SER A C 1
ATOM 683 O O . SER A 1 89 ? 77.975 -8.101 -63.669 1.00 42.06 89 SER A O 1
ATOM 685 N N . PRO A 1 90 ? 78.907 -10.149 -63.802 1.00 47.25 90 PRO A N 1
ATOM 686 C CA . PRO A 1 90 ? 80.103 -9.808 -63.042 1.00 47.25 90 PRO A CA 1
ATOM 687 C C . PRO A 1 90 ? 81.154 -9.123 -63.927 1.00 47.25 90 PRO A C 1
ATOM 689 O O . PRO A 1 90 ? 81.826 -9.779 -64.719 1.00 47.25 90 PRO A O 1
ATOM 692 N N . TYR A 1 91 ? 81.347 -7.813 -63.751 1.00 42.91 91 TYR A N 1
ATOM 693 C CA . TYR A 1 91 ? 82.598 -7.146 -64.123 1.00 42.91 91 TYR A CA 1
ATOM 694 C C . TYR A 1 91 ? 83.264 -6.558 -62.878 1.00 42.91 91 TYR A C 1
ATOM 696 O O . TYR A 1 91 ? 82.643 -5.854 -62.083 1.00 42.91 91 TYR A O 1
ATOM 704 N N . ASP A 1 92 ? 84.528 -6.940 -62.716 1.00 36.94 92 ASP A N 1
ATOM 705 C CA . ASP A 1 92 ? 85.364 -6.872 -61.523 1.00 36.94 92 ASP A CA 1
ATOM 706 C C . ASP A 1 92 ? 85.356 -5.531 -60.770 1.00 36.94 92 ASP A C 1
ATOM 708 O O . ASP A 1 92 ? 86.166 -4.638 -61.014 1.00 36.94 92 ASP A O 1
ATOM 712 N N . PHE A 1 93 ? 84.544 -5.466 -59.718 1.00 38.78 93 PHE A N 1
ATOM 713 C CA . PHE A 1 93 ? 85.041 -5.003 -58.427 1.00 38.78 93 PHE A CA 1
ATOM 714 C C . PHE A 1 93 ? 85.175 -6.229 -57.530 1.00 38.78 93 PHE A C 1
ATOM 716 O O . PHE A 1 93 ? 84.209 -6.962 -57.329 1.00 38.78 93 PHE A O 1
ATOM 723 N N . GLY A 1 94 ? 86.405 -6.458 -57.062 1.00 34.97 94 GLY A N 1
ATOM 724 C CA . GLY A 1 94 ? 86.883 -7.657 -56.377 1.00 34.97 94 GLY A CA 1
ATOM 725 C C . GLY A 1 94 ? 85.808 -8.455 -55.646 1.00 34.97 94 GLY A C 1
ATOM 726 O O . GLY A 1 94 ? 85.191 -7.992 -54.687 1.00 34.97 94 GLY A O 1
ATOM 727 N N . THR A 1 95 ? 85.633 -9.690 -56.103 1.00 43.22 95 THR A N 1
ATOM 728 C CA . THR A 1 95 ? 84.717 -10.681 -55.556 1.00 43.22 95 THR A CA 1
ATOM 729 C C . THR A 1 95 ? 84.880 -10.833 -54.045 1.00 43.22 95 THR A C 1
ATOM 731 O O . THR A 1 95 ? 85.733 -11.572 -53.549 1.00 43.22 95 THR A O 1
ATOM 734 N N . LYS A 1 96 ? 83.968 -10.205 -53.312 1.00 33.09 96 LYS A N 1
ATOM 735 C CA . LYS A 1 96 ? 83.321 -10.829 -52.168 1.00 33.09 96 LYS A CA 1
ATOM 736 C C . LYS A 1 96 ? 81.825 -10.874 -52.461 1.00 33.09 96 LYS A C 1
ATOM 738 O O . LYS A 1 96 ? 81.064 -10.035 -51.999 1.00 33.09 96 LYS A O 1
ATOM 743 N N . ASN A 1 97 ? 81.399 -11.929 -53.163 1.00 37.34 97 ASN A N 1
ATOM 744 C CA . ASN A 1 97 ? 80.181 -12.605 -52.712 1.00 37.34 97 ASN A CA 1
ATOM 745 C C . ASN A 1 97 ? 80.396 -12.837 -51.201 1.00 37.34 97 ASN A C 1
ATOM 747 O O . ASN A 1 97 ? 81.503 -13.155 -50.775 1.00 37.34 97 ASN A O 1
ATOM 751 N N . TRP A 1 98 ? 79.448 -12.546 -50.330 1.00 35.94 98 TRP A N 1
ATOM 752 C CA . TRP A 1 98 ? 78.181 -13.241 -50.262 1.00 35.94 98 TRP A CA 1
ATOM 753 C C . TRP A 1 98 ? 77.166 -12.355 -49.557 1.00 35.94 98 TRP A C 1
ATOM 755 O O . TRP A 1 98 ? 77.514 -11.759 -48.546 1.00 35.94 98 TRP A O 1
ATOM 765 N N . ARG A 1 99 ? 75.940 -12.339 -50.101 1.00 34.84 99 ARG A N 1
ATOM 766 C CA . ARG A 1 99 ? 74.654 -12.081 -49.437 1.00 34.84 99 ARG A CA 1
ATOM 767 C C . ARG A 1 99 ? 74.756 -11.158 -48.227 1.00 34.84 99 ARG A C 1
ATOM 769 O O . ARG A 1 99 ? 75.238 -11.576 -47.179 1.00 34.84 99 ARG A O 1
ATOM 776 N N . GLU A 1 100 ? 74.125 -9.991 -48.323 1.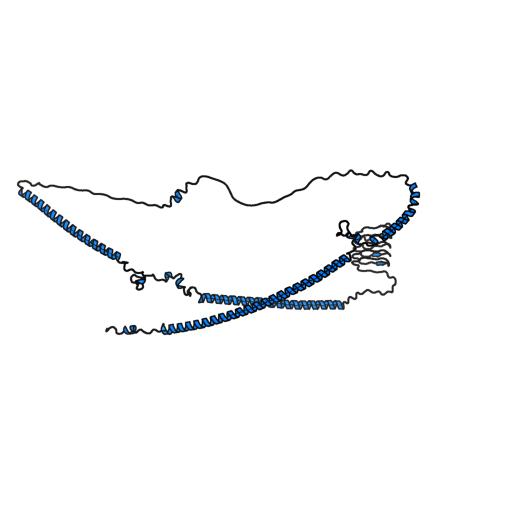00 45.47 100 GLU A N 1
ATOM 777 C CA . GLU A 1 100 ? 73.439 -9.417 -47.168 1.00 45.47 100 GLU A CA 1
ATOM 778 C C . GLU A 1 100 ? 72.573 -10.516 -46.539 1.00 45.47 100 GLU A C 1
ATOM 780 O O . GLU A 1 100 ? 71.409 -10.743 -46.876 1.00 45.47 100 GLU A O 1
ATOM 785 N N . LYS A 1 101 ? 73.177 -11.261 -45.623 1.00 41.94 101 LYS A N 1
ATOM 786 C CA . LYS A 1 101 ? 72.497 -11.932 -44.553 1.00 41.94 101 LYS A CA 1
ATOM 787 C C . LYS A 1 101 ? 71.910 -10.734 -43.834 1.00 41.94 101 LYS A C 1
ATOM 789 O O . LYS A 1 101 ? 72.632 -9.993 -43.174 1.00 41.94 101 LYS A O 1
ATOM 794 N N . ARG A 1 102 ? 70.623 -10.451 -44.064 1.00 45.28 102 ARG A N 1
ATOM 795 C CA . ARG A 1 102 ? 69.867 -9.721 -43.057 1.00 45.28 102 ARG A CA 1
ATOM 796 C C . ARG A 1 102 ? 70.049 -10.579 -41.821 1.00 45.28 102 ARG A C 1
ATOM 798 O O . ARG A 1 102 ? 69.355 -11.579 -41.661 1.00 45.28 102 ARG A O 1
ATOM 805 N N . GLU A 1 103 ? 71.054 -10.256 -41.022 1.00 49.16 103 GLU A N 1
ATOM 806 C CA . GLU A 1 103 ? 71.205 -10.745 -39.667 1.00 49.16 103 GLU A CA 1
ATOM 807 C C . GLU A 1 103 ? 70.106 -10.029 -38.893 1.00 49.16 103 GLU A C 1
ATOM 809 O O . GLU A 1 103 ? 70.309 -9.089 -38.137 1.00 49.16 103 GLU A O 1
ATOM 814 N N . VAL A 1 104 ? 68.875 -10.430 -39.213 1.00 55.97 104 VAL A N 1
ATOM 815 C CA . VAL A 1 104 ? 67.774 -10.392 -38.287 1.00 55.97 104 VAL A CA 1
ATOM 816 C C . VAL A 1 104 ? 68.291 -11.257 -37.161 1.00 55.97 104 VAL A C 1
ATOM 818 O O . VAL A 1 104 ? 68.495 -12.454 -37.358 1.00 55.97 104 VAL A O 1
ATOM 821 N N . ASP A 1 105 ? 68.647 -10.620 -36.055 1.00 64.50 105 ASP A N 1
ATOM 822 C CA . ASP A 1 105 ? 69.132 -11.305 -34.874 1.00 64.50 105 ASP A CA 1
ATOM 823 C C . ASP A 1 105 ? 67.983 -12.189 -34.372 1.00 64.50 105 ASP A C 1
ATOM 825 O O . ASP A 1 105 ? 67.086 -11.759 -33.641 1.00 64.50 105 ASP A O 1
ATOM 829 N N . GLU A 1 106 ? 67.950 -13.415 -34.898 1.00 67.75 106 GLU A N 1
ATOM 830 C CA . GLU A 1 106 ? 66.897 -14.385 -34.647 1.00 67.75 106 GLU A CA 1
ATOM 831 C C . GLU A 1 106 ? 66.805 -14.687 -33.162 1.00 67.75 106 GLU A C 1
ATOM 833 O O . GLU A 1 106 ? 65.719 -14.986 -32.680 1.00 67.75 106 GLU A O 1
ATOM 838 N N . ASP A 1 107 ? 67.918 -14.582 -32.441 1.00 77.00 107 ASP A N 1
ATOM 839 C CA . ASP A 1 107 ? 67.980 -14.839 -31.014 1.00 77.00 107 ASP A CA 1
ATOM 840 C C . ASP A 1 107 ? 67.348 -13.682 -30.236 1.00 77.00 107 ASP A C 1
ATOM 842 O O . ASP A 1 107 ? 66.545 -13.926 -29.335 1.00 77.00 107 ASP A O 1
ATOM 846 N N . THR A 1 108 ? 67.573 -12.422 -30.628 1.00 78.31 108 THR A N 1
ATOM 847 C CA . THR A 1 108 ? 66.838 -11.286 -30.036 1.00 78.31 108 THR A CA 1
ATOM 848 C C . THR A 1 108 ? 65.355 -11.282 -30.388 1.00 78.31 108 THR A C 1
ATOM 850 O O . THR A 1 108 ? 64.543 -10.951 -29.527 1.00 78.31 108 THR A O 1
ATOM 853 N N . LEU A 1 109 ? 64.968 -11.685 -31.600 1.00 77.12 109 LEU A N 1
ATOM 854 C CA . LEU A 1 109 ? 63.560 -11.801 -31.990 1.00 77.12 109 LEU A CA 1
ATOM 855 C C . LEU A 1 109 ? 62.865 -12.976 -31.306 1.00 77.12 109 LEU A C 1
ATOM 857 O O . LEU A 1 109 ? 61.742 -12.808 -30.838 1.00 77.12 109 LEU A O 1
ATOM 861 N N . LYS A 1 110 ? 63.527 -14.133 -31.171 1.00 84.81 110 LYS A N 1
ATOM 862 C CA . LYS A 1 110 ? 63.043 -15.249 -30.342 1.00 84.81 110 LYS A CA 1
ATOM 863 C C . LYS A 1 110 ? 62.877 -14.790 -28.897 1.00 84.81 110 LYS A C 1
ATOM 865 O O . LYS A 1 110 ? 61.805 -14.992 -28.338 1.00 84.81 110 LYS A O 1
ATOM 870 N N . ARG A 1 111 ? 63.851 -14.055 -28.346 1.00 84.31 111 ARG A N 1
ATOM 871 C CA . ARG A 1 111 ? 63.765 -13.478 -26.996 1.00 84.31 111 ARG A CA 1
ATOM 872 C C . ARG A 1 111 ? 62.620 -12.471 -26.854 1.00 84.31 111 ARG A C 1
ATOM 874 O O . ARG A 1 111 ? 61.925 -12.498 -25.850 1.00 84.31 111 ARG A O 1
ATOM 881 N N . GLN A 1 112 ? 62.380 -11.612 -27.845 1.00 81.38 112 GLN A N 1
ATOM 882 C CA . GLN A 1 112 ? 61.250 -10.668 -27.848 1.00 81.38 112 GLN A CA 1
ATOM 883 C C . GLN A 1 112 ? 59.896 -11.378 -27.975 1.00 81.38 112 GLN A C 1
ATOM 885 O O . GLN A 1 112 ? 58.920 -10.952 -27.361 1.00 81.38 112 GLN A O 1
ATOM 890 N N . ILE A 1 113 ? 59.821 -12.456 -28.760 1.00 84.38 113 ILE A N 1
ATOM 891 C CA . ILE A 1 113 ? 58.620 -13.291 -28.880 1.00 84.38 113 ILE A CA 1
ATOM 892 C C . ILE A 1 113 ? 58.358 -14.028 -27.564 1.00 84.38 113 ILE A C 1
ATOM 894 O O . ILE A 1 113 ? 57.214 -14.067 -27.124 1.00 84.38 113 ILE A O 1
ATOM 898 N N . GLU A 1 114 ? 59.389 -14.580 -26.923 1.00 87.25 114 GLU A N 1
ATOM 899 C CA . GLU A 1 114 ? 59.293 -15.227 -25.609 1.00 87.25 114 GLU A CA 1
ATOM 900 C C . GLU A 1 114 ? 58.910 -14.232 -24.510 1.00 87.25 114 GLU A C 1
ATOM 902 O O . GLU A 1 114 ? 57.999 -14.513 -23.741 1.00 87.25 114 GLU A O 1
ATOM 907 N N . GLU A 1 115 ? 59.514 -13.041 -24.478 1.00 86.62 115 GLU A N 1
ATOM 908 C CA . GLU A 1 115 ? 59.156 -11.974 -23.534 1.00 86.62 115 GLU A CA 1
ATOM 909 C C . GLU A 1 115 ? 57.708 -11.507 -23.737 1.00 86.62 115 GLU A C 1
ATOM 911 O O . GLU A 1 115 ? 56.976 -11.300 -22.771 1.00 86.62 115 GLU A O 1
ATOM 916 N N . ARG A 1 116 ? 57.263 -11.368 -24.993 1.00 86.44 116 ARG A N 1
ATOM 917 C CA . ARG A 1 116 ? 55.877 -11.008 -25.307 1.00 86.44 116 ARG A CA 1
ATOM 918 C C . ARG A 1 116 ? 54.899 -12.115 -24.915 1.00 86.44 116 ARG A C 1
ATOM 920 O O . ARG A 1 116 ? 53.851 -11.793 -24.372 1.00 86.44 116 ARG A O 1
ATOM 927 N N . LYS A 1 117 ? 55.245 -13.386 -25.145 1.00 89.75 117 LYS A N 1
ATOM 928 C CA . LYS A 1 117 ? 54.441 -14.537 -24.707 1.00 89.75 117 LYS A CA 1
ATOM 929 C C . LYS A 1 117 ? 54.355 -14.624 -23.188 1.00 89.75 117 LYS A C 1
ATOM 931 O O . LYS A 1 117 ? 53.265 -14.810 -22.676 1.00 89.75 117 LYS A O 1
ATOM 936 N N . LEU A 1 118 ? 55.465 -14.427 -22.477 1.00 89.94 118 LEU A N 1
ATOM 937 C CA . LEU A 1 118 ? 55.486 -14.381 -21.013 1.00 89.94 118 LEU A CA 1
ATOM 938 C C . LEU A 1 118 ? 54.598 -13.256 -20.475 1.00 89.94 118 LEU A C 1
ATOM 940 O O . LEU A 1 118 ? 53.798 -13.502 -19.582 1.00 89.94 118 LEU A O 1
ATOM 944 N N . LYS A 1 119 ? 54.673 -12.051 -21.057 1.00 83.69 119 LYS A N 1
ATOM 945 C CA . LYS A 1 119 ? 53.778 -10.939 -20.690 1.00 83.69 119 LYS A CA 1
ATOM 946 C C . LYS A 1 119 ? 52.312 -11.257 -20.970 1.00 83.69 119 LYS A C 1
ATOM 948 O O . LYS A 1 119 ? 51.463 -10.981 -20.133 1.00 83.69 119 LYS A O 1
ATOM 953 N N . GLU A 1 120 ? 52.014 -11.855 -22.119 1.00 87.00 120 GLU A N 1
ATOM 954 C CA . GLU A 1 120 ? 50.651 -12.251 -22.482 1.00 87.00 120 GLU A CA 1
ATOM 955 C C . GLU A 1 120 ? 50.116 -13.357 -21.552 1.00 87.00 120 GLU A C 1
ATOM 957 O O . GLU A 1 120 ? 48.968 -13.295 -21.124 1.00 87.00 120 GLU A O 1
ATOM 962 N N . GLU A 1 121 ? 50.954 -14.319 -21.154 1.00 89.81 121 GLU A N 1
ATOM 963 C CA . GLU A 1 121 ? 50.624 -15.343 -20.153 1.00 89.81 121 GLU A CA 1
ATOM 964 C C . GLU A 1 121 ? 50.425 -14.746 -18.749 1.00 89.81 121 GLU A C 1
ATOM 966 O O . GLU A 1 121 ? 49.523 -15.164 -18.023 1.00 89.81 121 GLU A O 1
ATOM 971 N N . GLU A 1 122 ? 51.233 -13.763 -18.347 1.00 84.88 122 GLU A N 1
ATOM 972 C CA . GLU A 1 122 ? 51.070 -13.041 -17.080 1.00 84.88 122 GLU A CA 1
ATOM 973 C C . GLU A 1 122 ? 49.771 -12.223 -17.056 1.00 84.88 122 GLU A C 1
ATOM 975 O O . GLU A 1 122 ? 49.019 -12.301 -16.083 1.00 84.88 122 GLU A O 1
ATOM 980 N N . GLU A 1 123 ? 49.457 -11.501 -18.134 1.00 82.31 123 GLU A N 1
ATOM 981 C CA . GLU A 1 123 ? 48.186 -10.784 -18.292 1.00 82.31 123 GLU A CA 1
ATOM 982 C C . GLU A 1 123 ? 46.991 -11.743 -18.284 1.00 82.31 123 GLU A C 1
ATOM 984 O O . GLU A 1 123 ? 45.985 -11.466 -17.629 1.00 82.31 123 GLU A O 1
ATOM 989 N N . GLN A 1 124 ? 47.099 -12.898 -18.947 1.00 89.94 124 GLN A N 1
ATOM 990 C CA . GLN A 1 124 ? 46.070 -13.940 -18.905 1.00 89.94 124 GLN A CA 1
ATOM 991 C C . GLN A 1 124 ? 45.872 -14.479 -17.487 1.00 89.94 124 GLN A C 1
ATOM 993 O O . GLN A 1 124 ? 44.737 -14.522 -17.019 1.00 89.94 124 GLN A O 1
ATOM 998 N N . ARG A 1 125 ? 46.948 -14.797 -16.755 1.00 90.81 125 ARG A N 1
ATOM 999 C CA . ARG A 1 125 ? 46.858 -15.250 -15.354 1.00 90.81 125 ARG A CA 1
ATOM 1000 C C . ARG A 1 125 ? 46.215 -14.209 -14.443 1.00 90.81 125 ARG A C 1
ATOM 1002 O O . ARG A 1 125 ? 45.418 -14.564 -13.576 1.00 90.81 125 ARG A O 1
ATOM 1009 N N . LEU A 1 126 ? 46.548 -12.931 -14.625 1.00 86.81 126 LEU A N 1
ATOM 1010 C CA . LEU A 1 126 ? 45.925 -11.839 -13.876 1.00 86.81 126 LEU A CA 1
ATOM 1011 C C . LEU A 1 126 ? 44.436 -11.722 -14.214 1.00 86.81 126 LEU A C 1
ATOM 1013 O O . LEU A 1 126 ? 43.608 -11.668 -13.304 1.00 86.81 126 LEU A O 1
ATOM 1017 N N . ASN A 1 127 ? 44.082 -11.753 -15.499 1.00 84.62 127 ASN A N 1
ATOM 1018 C CA . ASN A 1 127 ? 42.691 -11.713 -15.948 1.00 84.62 127 ASN A CA 1
ATOM 1019 C C . ASN A 1 127 ? 41.880 -12.902 -15.415 1.00 84.62 127 ASN A C 1
ATOM 1021 O O . ASN A 1 127 ? 40.761 -12.716 -14.939 1.00 84.62 127 ASN A O 1
ATOM 1025 N N . GLU A 1 128 ? 42.446 -14.107 -15.419 1.00 91.12 128 GLU A N 1
ATOM 1026 C CA . GLU A 1 128 ? 41.822 -15.300 -14.840 1.00 91.12 128 GLU A CA 1
ATOM 1027 C C . GLU A 1 128 ? 41.605 -15.157 -13.328 1.00 91.12 128 GLU A C 1
ATOM 1029 O O . GLU A 1 128 ? 40.535 -15.506 -12.825 1.00 91.12 128 GLU A O 1
ATOM 1034 N N . ALA A 1 129 ? 42.574 -14.603 -12.593 1.00 91.44 129 ALA A N 1
ATOM 1035 C CA . ALA A 1 129 ? 42.435 -14.357 -11.158 1.00 91.44 129 ALA A CA 1
ATOM 1036 C C . ALA A 1 129 ? 41.320 -13.338 -10.851 1.00 91.44 129 ALA A C 1
ATOM 1038 O O . ALA A 1 129 ? 40.524 -13.555 -9.929 1.00 91.44 129 ALA A O 1
ATOM 1039 N N . PHE A 1 130 ? 41.219 -12.264 -11.641 1.00 87.94 130 PHE A N 1
ATOM 1040 C CA . PHE A 1 130 ? 40.134 -11.285 -11.526 1.00 87.94 130 PHE A CA 1
ATOM 1041 C C . PHE A 1 130 ? 38.774 -11.888 -11.877 1.00 87.94 130 PHE A C 1
ATOM 1043 O O . PHE A 1 130 ? 37.801 -11.650 -11.160 1.00 87.94 130 PHE A O 1
ATOM 1050 N N . GLU A 1 131 ? 38.696 -12.716 -12.918 1.00 85.38 131 GLU A N 1
ATOM 1051 C CA . GLU A 1 131 ? 37.458 -13.400 -13.292 1.00 85.38 131 GLU A CA 1
ATOM 1052 C C . GLU A 1 131 ? 37.002 -14.364 -12.186 1.00 85.38 131 GLU A C 1
ATOM 1054 O O . GLU A 1 131 ? 35.840 -14.352 -11.778 1.00 85.38 131 GLU A O 1
ATOM 1059 N N . GLN A 1 132 ? 37.927 -15.132 -11.604 1.00 88.81 132 GLN A N 1
ATOM 1060 C CA . GLN A 1 132 ? 37.635 -15.999 -10.458 1.00 88.81 132 GLN A CA 1
ATOM 1061 C C . GLN A 1 132 ? 37.183 -15.211 -9.223 1.00 88.81 132 GLN A C 1
ATOM 1063 O O . GLN A 1 132 ? 36.315 -15.669 -8.475 1.00 88.81 132 GLN A O 1
ATOM 1068 N N . GLN A 1 133 ? 37.765 -14.036 -8.972 1.00 84.50 133 GLN A N 1
ATOM 1069 C CA . GLN A 1 133 ? 37.312 -13.154 -7.899 1.00 84.50 133 GLN A CA 1
ATOM 1070 C C . GLN A 1 133 ? 35.896 -12.634 -8.172 1.00 84.50 133 GLN A C 1
ATOM 1072 O O . GLN A 1 133 ? 35.037 -12.755 -7.303 1.00 84.50 133 GLN A O 1
ATOM 1077 N N . ARG A 1 134 ? 35.617 -12.170 -9.394 1.00 84.75 134 ARG A N 1
ATOM 1078 C CA . ARG A 1 134 ? 34.288 -11.708 -9.811 1.00 84.75 134 ARG A CA 1
ATOM 1079 C C . ARG A 1 134 ? 33.223 -12.789 -9.638 1.00 84.75 134 ARG A C 1
ATOM 1081 O O . ARG A 1 134 ? 32.142 -12.504 -9.130 1.00 84.75 134 ARG A O 1
ATOM 1088 N N . ILE A 1 135 ? 33.532 -14.033 -10.011 1.00 87.19 135 ILE A N 1
ATOM 1089 C CA . ILE A 1 135 ? 32.629 -15.179 -9.830 1.00 87.19 135 ILE A CA 1
ATOM 1090 C C . ILE A 1 135 ? 32.355 -15.427 -8.340 1.00 87.19 135 ILE A C 1
ATOM 1092 O O . ILE A 1 135 ? 31.199 -15.617 -7.961 1.00 87.19 135 ILE A O 1
ATOM 1096 N N . ARG A 1 136 ? 33.386 -15.395 -7.484 1.00 86.00 136 ARG A N 1
ATOM 1097 C CA . ARG A 1 136 ? 33.223 -15.562 -6.027 1.00 86.00 136 ARG A CA 1
ATOM 1098 C C . ARG A 1 136 ? 32.382 -14.448 -5.413 1.00 86.00 136 ARG A C 1
ATOM 1100 O O . ARG A 1 136 ? 31.486 -14.735 -4.622 1.00 86.00 136 ARG A O 1
ATOM 1107 N N . ASP A 1 137 ? 32.630 -13.205 -5.807 1.00 77.38 137 ASP A N 1
ATOM 1108 C CA . ASP A 1 137 ? 31.894 -12.045 -5.306 1.00 77.38 137 ASP A CA 1
ATOM 1109 C C . ASP A 1 137 ? 30.429 -12.074 -5.772 1.00 77.38 137 ASP A C 1
ATOM 1111 O O . ASP A 1 137 ? 29.522 -11.829 -4.976 1.00 77.38 137 ASP A O 1
ATOM 1115 N N . ALA A 1 138 ? 30.167 -12.486 -7.018 1.00 83.81 138 ALA A N 1
ATOM 1116 C CA . ALA A 1 138 ? 28.811 -12.702 -7.524 1.00 83.81 138 ALA A CA 1
ATOM 1117 C C . ALA A 1 138 ? 28.081 -13.820 -6.756 1.00 83.81 138 ALA A C 1
ATOM 1119 O O . ALA A 1 138 ? 26.930 -13.654 -6.348 1.00 83.81 138 ALA A O 1
ATOM 1120 N N . GLN A 1 139 ? 28.752 -14.945 -6.487 1.00 88.88 139 GLN A N 1
ATOM 1121 C CA . GLN A 1 139 ? 28.195 -16.024 -5.663 1.00 88.88 139 GLN A CA 1
ATOM 1122 C C . GLN A 1 139 ? 27.891 -15.544 -4.237 1.00 88.88 139 GLN A C 1
ATOM 1124 O O . GLN A 1 139 ? 26.819 -15.837 -3.703 1.00 88.88 139 GLN A O 1
ATOM 1129 N N . LEU A 1 140 ? 28.782 -14.757 -3.630 1.00 85.44 140 LEU A N 1
ATOM 1130 C CA . LEU A 1 140 ? 28.565 -14.184 -2.303 1.00 85.44 140 LEU A CA 1
ATOM 1131 C C . LEU A 1 140 ? 27.357 -13.236 -2.284 1.00 85.44 140 LEU A C 1
ATOM 1133 O O . LEU A 1 140 ? 26.537 -13.324 -1.368 1.00 85.44 140 LEU A O 1
ATOM 1137 N N . ALA A 1 141 ? 27.207 -12.388 -3.305 1.00 78.88 141 ALA A N 1
ATOM 1138 C CA . ALA A 1 141 ? 26.061 -11.492 -3.444 1.00 78.88 141 ALA A CA 1
ATOM 1139 C C . ALA A 1 141 ? 24.735 -12.271 -3.489 1.00 78.88 141 ALA A C 1
ATOM 1141 O O . ALA A 1 141 ? 23.836 -11.987 -2.698 1.00 78.88 141 ALA A O 1
ATOM 1142 N N . THR A 1 142 ? 24.646 -13.329 -4.306 1.00 85.06 142 THR A N 1
ATOM 1143 C CA . THR A 1 142 ? 23.426 -14.162 -4.381 1.00 85.06 142 THR A CA 1
ATOM 1144 C C . THR A 1 142 ? 23.081 -14.843 -3.050 1.00 85.06 142 THR A C 1
ATOM 1146 O O . THR A 1 142 ? 21.910 -14.949 -2.678 1.00 85.06 142 THR A O 1
ATOM 1149 N N . LEU A 1 143 ? 24.086 -15.279 -2.280 1.00 89.56 143 LEU A N 1
ATOM 1150 C CA . LEU A 1 143 ? 23.872 -15.870 -0.957 1.00 89.56 143 LEU A CA 1
ATOM 1151 C C . LEU A 1 143 ? 23.374 -14.842 0.065 1.00 89.56 143 LEU A C 1
ATOM 1153 O O . LEU A 1 143 ? 22.521 -15.171 0.894 1.00 89.56 143 LEU A O 1
ATOM 1157 N N . LEU A 1 144 ? 23.896 -13.614 0.017 1.00 83.94 144 LEU A N 1
ATOM 1158 C CA . LEU A 1 144 ? 23.458 -12.521 0.885 1.00 83.94 144 LEU A CA 1
ATOM 1159 C C . LEU A 1 144 ? 22.029 -12.083 0.555 1.00 83.94 144 LEU A C 1
ATOM 1161 O O . LEU A 1 144 ? 21.221 -11.936 1.471 1.00 83.94 144 LEU A O 1
ATOM 1165 N N . GLU A 1 145 ? 21.687 -11.958 -0.727 1.00 80.19 145 GLU A N 1
ATOM 1166 C CA . GLU A 1 145 ? 20.315 -11.678 -1.167 1.00 80.19 145 GLU A CA 1
ATOM 1167 C C . GLU A 1 145 ? 19.340 -12.749 -0.680 1.00 80.19 145 GLU A C 1
ATOM 1169 O O . GLU A 1 145 ? 18.295 -12.424 -0.115 1.00 80.19 145 GLU A O 1
ATOM 1174 N N . ARG A 1 146 ? 19.710 -14.031 -0.804 1.00 89.06 146 ARG A N 1
ATOM 1175 C CA . ARG A 1 146 ? 18.890 -15.137 -0.300 1.00 89.06 146 ARG A CA 1
ATOM 1176 C C . ARG A 1 146 ? 18.665 -15.049 1.210 1.00 89.06 146 ARG A C 1
ATOM 1178 O O . ARG A 1 146 ? 17.535 -15.235 1.651 1.00 89.06 146 ARG A O 1
ATOM 1185 N N . LYS A 1 147 ? 19.696 -14.720 1.997 1.00 88.69 147 LYS A N 1
ATOM 1186 C CA . LYS A 1 147 ? 19.545 -14.514 3.449 1.00 88.69 147 LYS A CA 1
ATOM 1187 C C . LYS A 1 147 ? 18.619 -13.347 3.778 1.00 88.69 147 LYS A C 1
ATOM 1189 O O . LYS A 1 147 ? 17.769 -13.483 4.651 1.00 88.69 147 LYS A O 1
ATOM 1194 N N . ILE A 1 148 ? 18.755 -12.224 3.071 1.00 82.19 148 ILE A N 1
ATOM 1195 C CA . ILE A 1 148 ? 17.871 -11.062 3.247 1.00 82.19 148 ILE A CA 1
ATOM 1196 C C . ILE A 1 148 ? 16.421 -11.452 2.945 1.00 82.19 148 ILE A C 1
ATOM 1198 O O . ILE A 1 148 ? 15.511 -11.072 3.680 1.00 82.19 148 ILE A O 1
ATOM 1202 N N . GLU A 1 149 ? 16.194 -12.222 1.883 1.00 86.12 149 GLU A N 1
ATOM 1203 C CA . GLU A 1 149 ? 14.863 -12.681 1.493 1.00 86.12 149 GLU A CA 1
ATOM 1204 C C . GLU A 1 149 ? 14.270 -13.671 2.511 1.00 86.12 149 GLU A C 1
ATOM 1206 O O . GLU A 1 149 ? 13.102 -13.557 2.886 1.00 86.12 149 GLU A O 1
ATOM 1211 N N . GLU A 1 150 ? 15.074 -14.604 3.025 1.00 91.00 150 GLU A N 1
ATOM 1212 C CA . GLU A 1 150 ? 14.687 -15.518 4.108 1.00 91.00 150 GLU A CA 1
ATOM 1213 C C . GLU A 1 150 ? 14.335 -14.751 5.396 1.00 91.00 150 GLU A C 1
ATOM 1215 O O . GLU A 1 150 ? 13.296 -15.019 6.007 1.00 91.00 150 GLU A O 1
ATOM 1220 N N . ASP A 1 151 ? 15.131 -13.749 5.779 1.00 85.19 151 ASP A N 1
ATOM 1221 C CA . ASP A 1 151 ? 14.863 -12.900 6.944 1.00 85.19 151 ASP A CA 1
ATOM 1222 C C . ASP A 1 151 ? 13.594 -12.052 6.761 1.00 85.19 151 ASP A C 1
ATOM 1224 O O . ASP A 1 151 ? 12.787 -11.952 7.689 1.00 85.19 151 ASP A O 1
ATOM 1228 N N . LYS A 1 152 ? 13.357 -11.496 5.562 1.00 84.31 152 LYS A N 1
ATOM 1229 C CA . LYS A 1 152 ? 12.101 -10.800 5.226 1.00 84.31 152 LYS A CA 1
ATOM 1230 C C . LYS A 1 152 ? 10.900 -11.730 5.348 1.00 84.31 152 LYS A C 1
ATOM 1232 O O . LYS A 1 152 ? 9.884 -11.345 5.926 1.00 84.31 152 LYS A O 1
ATOM 1237 N N . ARG A 1 153 ? 11.001 -12.959 4.832 1.00 89.75 153 ARG A N 1
ATOM 1238 C CA . ARG A 1 153 ? 9.936 -13.968 4.947 1.00 89.75 153 ARG A CA 1
ATOM 1239 C C . ARG A 1 153 ? 9.681 -14.348 6.398 1.00 89.75 153 ARG A C 1
ATOM 1241 O O . ARG A 1 153 ? 8.519 -14.405 6.796 1.00 89.75 153 ARG A O 1
ATOM 1248 N N . ARG A 1 154 ? 10.735 -14.553 7.194 1.00 92.88 154 ARG A N 1
ATOM 1249 C CA . ARG A 1 154 ? 10.616 -14.839 8.631 1.00 92.88 154 ARG A CA 1
ATOM 1250 C C . ARG A 1 154 ? 9.909 -13.696 9.353 1.00 92.88 154 ARG A C 1
ATOM 1252 O O . ARG A 1 154 ? 8.906 -13.937 10.014 1.00 92.88 154 ARG A O 1
ATOM 1259 N N . MET A 1 155 ? 10.361 -12.461 9.149 1.00 88.00 155 MET A N 1
ATOM 1260 C CA . MET A 1 155 ? 9.761 -11.275 9.764 1.00 88.00 155 MET A CA 1
ATOM 1261 C C . MET A 1 155 ? 8.293 -11.096 9.352 1.00 88.00 155 MET A C 1
ATOM 1263 O O . MET A 1 155 ? 7.444 -10.842 10.200 1.00 88.00 155 MET A O 1
ATOM 1267 N N . ASN A 1 156 ? 7.961 -11.288 8.073 1.00 87.75 156 ASN A N 1
ATOM 1268 C CA . ASN A 1 156 ? 6.574 -11.235 7.603 1.00 87.75 156 ASN A CA 1
ATOM 1269 C C . ASN A 1 156 ? 5.711 -12.350 8.206 1.00 87.75 156 ASN A C 1
ATOM 1271 O O . ASN A 1 156 ? 4.559 -12.103 8.560 1.00 87.75 156 ASN A O 1
ATOM 1275 N N . SER A 1 157 ? 6.259 -13.560 8.351 1.00 93.06 157 SER A N 1
ATOM 1276 C CA . SER A 1 157 ? 5.582 -14.667 9.031 1.00 93.06 157 SER A CA 1
ATOM 1277 C C . SER A 1 157 ? 5.292 -14.310 10.489 1.00 93.06 157 SER A C 1
ATOM 1279 O O . SER A 1 157 ? 4.145 -14.383 10.918 1.00 93.06 157 SER A O 1
ATOM 1281 N N . GLU A 1 158 ? 6.288 -13.811 11.225 1.00 92.81 158 GLU A N 1
ATOM 1282 C CA . GLU A 1 158 ? 6.139 -13.371 12.617 1.00 92.81 158 GLU A CA 1
ATOM 1283 C C . GLU A 1 158 ? 5.101 -12.247 12.752 1.00 92.81 158 GLU A C 1
ATOM 1285 O O . GLU A 1 158 ? 4.198 -12.337 13.585 1.00 92.81 158 GLU A O 1
ATOM 1290 N N . ILE A 1 159 ? 5.143 -11.231 11.883 1.00 90.12 159 ILE A N 1
ATOM 1291 C CA . ILE A 1 159 ? 4.139 -10.156 11.848 1.00 90.12 159 ILE A CA 1
ATOM 1292 C C . ILE A 1 159 ? 2.740 -10.726 11.606 1.00 90.12 159 ILE A C 1
ATOM 1294 O O . ILE A 1 159 ? 1.788 -10.319 12.272 1.00 90.12 159 ILE A O 1
ATOM 1298 N N . ASN A 1 160 ? 2.595 -11.672 10.680 1.00 91.00 160 ASN A N 1
ATOM 1299 C CA . ASN A 1 160 ? 1.306 -12.297 10.410 1.00 91.00 160 ASN A CA 1
ATOM 1300 C C . ASN A 1 160 ? 0.825 -13.131 11.600 1.00 91.00 160 ASN A C 1
ATOM 1302 O O . ASN A 1 160 ? -0.340 -13.011 11.965 1.00 91.00 160 ASN A O 1
ATOM 1306 N N . THR A 1 161 ? 1.702 -13.892 12.264 1.00 93.38 161 THR A N 1
ATOM 1307 C CA . THR A 1 161 ? 1.341 -14.601 13.504 1.00 93.38 161 THR A CA 1
ATOM 1308 C C . THR A 1 161 ? 0.927 -13.635 14.613 1.00 93.38 161 THR A C 1
ATOM 1310 O O . THR A 1 161 ? -0.045 -13.876 15.322 1.00 93.38 161 THR A O 1
ATOM 1313 N N . PHE A 1 162 ? 1.594 -12.486 14.731 1.00 90.50 162 PHE A N 1
ATOM 1314 C CA . PHE A 1 162 ? 1.224 -11.465 15.703 1.00 90.50 162 PHE A CA 1
ATOM 1315 C C . PHE A 1 162 ? -0.143 -10.845 15.379 1.00 90.50 162 PHE A C 1
ATOM 1317 O O . PHE A 1 162 ? -0.985 -10.701 16.265 1.00 90.50 162 PHE A O 1
ATOM 1324 N N . ARG A 1 163 ? -0.396 -10.527 14.102 1.00 87.75 163 ARG A N 1
ATOM 1325 C CA . ARG A 1 163 ? -1.691 -10.020 13.622 1.00 87.75 163 ARG A CA 1
ATOM 1326 C C . ARG A 1 163 ? -2.821 -11.004 13.915 1.00 87.75 163 ARG A C 1
ATOM 1328 O O . ARG A 1 163 ? -3.854 -10.594 14.434 1.00 87.75 163 ARG A O 1
ATOM 1335 N N . THR A 1 164 ? -2.621 -12.292 13.632 1.00 88.38 164 THR A N 1
ATOM 1336 C CA . THR A 1 164 ? -3.654 -13.317 13.842 1.00 88.38 164 THR A CA 1
ATOM 1337 C C . THR A 1 164 ? -3.904 -13.622 15.311 1.00 88.38 164 THR A C 1
ATOM 1339 O O . THR A 1 164 ? -5.034 -13.948 15.658 1.00 88.38 164 THR A O 1
ATOM 1342 N N . VAL A 1 165 ? -2.897 -13.529 16.182 1.00 89.12 165 VAL A N 1
ATOM 1343 C CA . VAL A 1 165 ? -3.063 -13.813 17.617 1.00 89.12 165 VAL A CA 1
ATOM 1344 C C . VAL A 1 165 ? -3.618 -12.601 18.365 1.00 89.12 165 VAL A C 1
ATOM 1346 O O . VAL A 1 165 ? -4.579 -12.741 19.120 1.00 89.12 165 VAL A O 1
ATOM 1349 N N . TYR A 1 166 ? -3.046 -11.415 18.147 1.00 85.12 166 TYR A N 1
ATOM 1350 C CA . TYR A 1 166 ? -3.290 -10.245 18.998 1.00 85.12 166 TYR A CA 1
ATOM 1351 C C . TYR A 1 166 ? -4.160 -9.163 18.356 1.00 85.12 166 TYR A C 1
ATOM 1353 O O . TYR A 1 166 ? -4.777 -8.390 19.081 1.00 85.12 166 TYR A O 1
ATOM 1361 N N . GLN A 1 167 ? -4.244 -9.095 17.025 1.00 87.38 167 GLN A N 1
ATOM 1362 C CA . GLN A 1 167 ? -4.988 -8.042 16.309 1.00 87.38 167 GLN A CA 1
ATOM 1363 C C . GLN A 1 167 ? -6.285 -8.558 15.677 1.00 87.38 167 GLN A C 1
ATOM 1365 O O . GLN A 1 167 ? -6.776 -8.011 14.687 1.00 87.38 167 GLN A O 1
ATOM 1370 N N . LYS A 1 168 ? -6.848 -9.611 16.271 1.00 88.44 168 LYS A N 1
ATOM 1371 C CA . LYS A 1 168 ? -8.168 -10.131 15.932 1.00 88.44 168 LYS A CA 1
ATOM 1372 C C . LYS A 1 168 ? -9.233 -9.030 16.057 1.00 88.44 168 LYS A C 1
ATOM 1374 O O . LYS A 1 168 ? -9.214 -8.309 17.059 1.00 88.44 168 LYS A O 1
ATOM 1379 N N . PRO A 1 169 ? -10.152 -8.880 15.085 1.00 87.50 169 PRO A N 1
ATOM 1380 C CA . PRO A 1 169 ? -11.264 -7.934 15.184 1.00 87.50 169 PRO A CA 1
ATOM 1381 C C . PRO A 1 169 ? -12.070 -8.101 16.473 1.00 87.50 169 PRO A C 1
ATOM 1383 O O . PRO A 1 169 ? -12.456 -7.106 17.077 1.00 87.50 169 PRO A O 1
ATOM 1386 N N . GLU A 1 170 ? -12.232 -9.345 16.922 1.00 87.75 170 GLU A N 1
ATOM 1387 C CA . GLU A 1 170 ? -12.991 -9.718 18.115 1.00 87.75 170 GLU A CA 1
ATOM 1388 C C . GLU A 1 170 ? -12.361 -9.185 19.411 1.00 87.75 170 GLU A C 1
ATOM 1390 O O . GLU A 1 170 ? -13.060 -8.936 20.386 1.00 87.75 170 GLU A O 1
ATOM 1395 N N . ASN A 1 171 ? -11.041 -8.969 19.421 1.00 87.12 171 ASN A N 1
ATOM 1396 C CA . ASN A 1 171 ? -10.309 -8.466 20.588 1.00 87.12 171 ASN A CA 1
ATOM 1397 C C . ASN A 1 171 ? -10.307 -6.929 20.675 1.00 87.12 171 ASN A C 1
ATOM 1399 O O . ASN A 1 171 ? -9.650 -6.360 21.551 1.00 87.12 171 ASN A O 1
ATOM 1403 N N . ARG A 1 172 ? -10.974 -6.228 19.749 1.00 86.62 172 ARG A N 1
ATOM 1404 C CA . ARG A 1 172 ? -11.051 -4.764 19.782 1.00 86.62 172 ARG A CA 1
ATOM 1405 C C . ARG A 1 172 ? -11.943 -4.310 20.930 1.00 86.62 172 ARG A C 1
ATOM 1407 O O . ARG A 1 172 ? -12.971 -4.911 21.211 1.00 86.62 172 ARG A O 1
ATOM 1414 N N . ARG A 1 173 ? -11.578 -3.182 21.541 1.00 89.69 173 ARG A N 1
ATOM 1415 C CA . ARG A 1 173 ? -12.324 -2.581 22.658 1.00 89.69 173 ARG A CA 1
ATOM 1416 C C . ARG A 1 173 ? -13.782 -2.265 22.313 1.00 89.69 173 ARG A C 1
ATOM 1418 O O . ARG A 1 173 ? -14.632 -2.329 23.183 1.00 89.69 173 ARG A O 1
ATOM 1425 N N . GLU A 1 174 ? -14.025 -1.904 21.063 1.00 89.38 174 GLU A N 1
ATOM 1426 C CA . GLU A 1 174 ? -15.328 -1.536 20.502 1.00 89.38 174 GLU A CA 1
ATOM 1427 C C . GLU A 1 174 ? -16.006 -2.676 19.728 1.00 89.38 174 GLU A C 1
ATOM 1429 O O . GLU A 1 174 ? -16.961 -2.427 18.997 1.00 89.38 174 GLU A O 1
ATOM 1434 N N . PHE A 1 175 ? -15.495 -3.913 19.798 1.00 91.31 175 PHE A N 1
ATOM 1435 C CA . PHE A 1 175 ? -16.044 -5.009 18.995 1.00 91.31 175 PHE A CA 1
ATOM 1436 C C . PHE A 1 175 ? -17.521 -5.276 19.303 1.00 91.31 175 PHE A C 1
ATOM 1438 O O . PHE A 1 175 ? -18.278 -5.562 18.387 1.00 91.31 175 PHE A O 1
ATOM 1445 N N . ASP A 1 176 ? -17.949 -5.100 20.550 1.00 86.69 176 ASP A N 1
ATOM 1446 C CA . ASP A 1 176 ? -19.350 -5.183 20.974 1.00 86.69 176 ASP A CA 1
ATOM 1447 C C . ASP A 1 176 ? -20.287 -4.260 20.173 1.00 86.69 176 ASP A C 1
ATOM 1449 O O . ASP A 1 176 ? -21.428 -4.624 19.891 1.00 86.69 176 ASP A O 1
ATOM 1453 N N . LEU A 1 177 ? -19.805 -3.091 19.742 1.00 87.12 177 LEU A N 1
ATOM 1454 C CA . LEU A 1 177 ? -20.563 -2.161 18.902 1.00 87.12 177 LEU A CA 1
ATOM 1455 C C . LEU A 1 177 ? -20.652 -2.616 17.440 1.00 87.12 177 LEU A C 1
ATOM 1457 O O . LEU A 1 177 ? -21.670 -2.351 16.797 1.00 87.12 177 LEU A O 1
ATOM 1461 N N . TYR A 1 178 ? -19.600 -3.268 16.934 1.00 87.06 178 TYR A N 1
ATOM 1462 C CA . TYR A 1 178 ? -19.447 -3.699 15.536 1.00 87.06 178 TYR A CA 1
ATOM 1463 C C . TYR A 1 178 ? -19.762 -5.182 15.304 1.00 87.06 178 TYR A C 1
ATOM 1465 O O . TYR A 1 178 ? -19.642 -5.659 14.174 1.00 87.06 178 TYR A O 1
ATOM 1473 N N . ASP A 1 179 ? -20.134 -5.913 16.351 1.00 91.31 179 ASP A N 1
ATOM 1474 C CA . ASP A 1 179 ? -20.431 -7.335 16.279 1.00 91.31 179 ASP A CA 1
ATOM 1475 C C . ASP A 1 179 ? -21.623 -7.564 15.328 1.00 91.31 179 ASP A C 1
ATOM 1477 O O . ASP A 1 179 ? -22.723 -7.064 15.587 1.00 91.31 179 ASP A O 1
ATOM 1481 N N . PRO A 1 180 ? -21.448 -8.307 14.220 1.00 91.06 180 PRO A N 1
ATOM 1482 C CA . PRO A 1 180 ? -22.529 -8.556 13.268 1.00 91.06 180 PRO A CA 1
ATOM 1483 C C . PRO A 1 180 ? -23.700 -9.322 13.896 1.00 91.06 180 PRO A C 1
ATOM 1485 O O . PRO A 1 180 ? -24.838 -9.185 13.445 1.00 91.06 180 PRO A O 1
ATOM 1488 N N . ASP A 1 181 ? -23.445 -10.092 14.957 1.00 91.00 181 ASP A N 1
ATOM 1489 C CA . ASP A 1 181 ? -24.465 -10.828 15.699 1.00 91.00 181 ASP A CA 1
ATOM 1490 C C . ASP A 1 181 ? -24.959 -10.073 16.943 1.00 91.00 181 ASP A C 1
ATOM 1492 O O . ASP A 1 181 ? -25.720 -10.637 17.732 1.00 91.00 181 ASP A O 1
ATOM 1496 N N . ARG A 1 182 ? -24.598 -8.793 17.113 1.00 91.00 182 ARG A N 1
ATOM 1497 C CA . ARG A 1 182 ? -25.036 -7.956 18.241 1.00 91.00 182 ARG A CA 1
ATOM 1498 C C . ARG A 1 182 ? -26.544 -8.029 18.463 1.00 91.00 182 ARG A C 1
ATOM 1500 O O . ARG A 1 182 ? -26.984 -8.338 19.561 1.00 91.00 182 ARG A O 1
ATOM 1507 N N . LEU A 1 183 ? -27.333 -7.845 17.404 1.00 87.94 183 LEU A N 1
ATOM 1508 C CA . LEU A 1 183 ? -28.800 -7.876 17.482 1.00 87.94 183 LEU A CA 1
ATOM 1509 C C . LEU A 1 183 ? -29.367 -9.239 17.913 1.00 87.94 183 LEU A C 1
ATOM 1511 O O . LEU A 1 183 ? -30.498 -9.298 18.380 1.00 87.94 183 LEU A O 1
ATOM 1515 N N . LYS A 1 184 ? -28.612 -10.332 17.743 1.00 89.81 184 LYS A N 1
ATOM 1516 C CA . LYS A 1 184 ? -29.012 -11.673 18.202 1.00 89.81 184 LYS A CA 1
ATOM 1517 C C . LYS A 1 184 ? -28.634 -11.920 19.663 1.00 89.81 184 LYS A C 1
ATOM 1519 O O . LYS A 1 184 ? -29.276 -12.731 20.321 1.00 89.81 184 LYS A O 1
ATOM 1524 N N . LYS A 1 185 ? -27.561 -11.280 20.137 1.00 88.25 185 LYS A N 1
ATOM 1525 C CA . LYS A 1 185 ? -27.083 -11.357 21.526 1.00 88.25 185 LYS A CA 1
ATOM 1526 C C . LYS A 1 185 ? -27.846 -10.399 22.441 1.00 88.25 185 LYS A C 1
ATOM 1528 O O . LYS A 1 185 ? -28.024 -10.705 23.618 1.00 88.25 185 LYS A O 1
ATOM 1533 N N . ASP A 1 186 ? -28.289 -9.266 21.898 1.00 88.94 186 ASP A N 1
ATOM 1534 C CA . ASP A 1 186 ? -29.067 -8.264 22.615 1.00 88.94 186 ASP A CA 1
ATOM 1535 C C . ASP A 1 186 ? -30.432 -8.830 23.025 1.00 88.94 186 ASP A C 1
ATOM 1537 O O . ASP A 1 186 ? -31.159 -9.459 22.256 1.00 88.94 186 ASP A O 1
ATOM 1541 N N . ILE A 1 187 ? -30.778 -8.590 24.285 1.00 88.00 187 ILE A N 1
ATOM 1542 C CA . ILE A 1 187 ? -32.057 -8.984 24.865 1.00 88.00 187 ILE A CA 1
ATOM 1543 C C . ILE A 1 187 ? -33.083 -7.892 24.523 1.00 88.00 187 ILE A C 1
ATOM 1545 O O . ILE A 1 187 ? -32.736 -6.710 24.601 1.00 88.00 187 ILE A O 1
ATOM 1549 N N . PRO A 1 188 ? -34.345 -8.236 24.198 1.00 88.94 188 PRO A N 1
ATOM 1550 C CA . PRO A 1 188 ? -35.400 -7.244 24.011 1.00 88.94 188 PRO A CA 1
ATOM 1551 C C . PRO A 1 188 ? -35.474 -6.235 25.168 1.00 88.94 188 PRO A C 1
ATOM 1553 O O . PRO A 1 188 ? -35.307 -6.602 26.336 1.00 88.94 188 PRO A O 1
ATOM 1556 N N . CYS A 1 189 ? -35.769 -4.971 24.840 1.00 86.38 189 CYS A N 1
ATOM 1557 C CA . CYS A 1 189 ? -35.804 -3.858 25.801 1.00 86.38 189 CYS A CA 1
ATOM 1558 C C . CYS A 1 189 ? -36.782 -4.075 26.968 1.00 86.38 189 CYS A C 1
ATOM 1560 O O . CYS A 1 189 ? -36.560 -3.550 28.056 1.00 86.38 189 CYS A O 1
ATOM 1562 N N . ARG A 1 190 ? -37.844 -4.855 26.743 1.00 89.25 190 ARG A N 1
ATOM 1563 C CA . ARG A 1 190 ? -38.815 -5.319 27.740 1.00 89.25 190 ARG A CA 1
ATOM 1564 C C . ARG A 1 190 ? -39.052 -6.805 27.478 1.00 89.25 190 ARG A C 1
ATOM 1566 O O . ARG A 1 190 ? -39.504 -7.162 26.393 1.00 89.25 190 ARG A O 1
ATOM 1573 N N . LEU A 1 191 ? -38.684 -7.669 28.428 1.00 86.12 191 LEU A N 1
ATOM 1574 C CA . LEU A 1 191 ? -38.838 -9.128 28.285 1.00 86.12 191 LEU A CA 1
ATOM 1575 C C . LEU A 1 191 ? -40.241 -9.618 28.655 1.00 86.12 191 LEU A C 1
ATOM 1577 O O . LEU A 1 191 ? -40.730 -10.586 28.081 1.00 86.12 191 LEU A O 1
ATOM 1581 N N . ALA A 1 192 ? -40.855 -8.970 29.641 1.00 85.06 192 ALA A N 1
ATOM 1582 C CA . ALA A 1 192 ? -42.166 -9.303 30.178 1.00 85.06 192 ALA A CA 1
ATOM 1583 C C . ALA A 1 192 ? -42.854 -8.031 30.692 1.00 85.06 192 ALA A C 1
ATOM 1585 O O . ALA A 1 192 ? -42.226 -6.974 30.806 1.00 85.06 192 ALA A O 1
ATOM 1586 N N . ASP A 1 193 ? -44.140 -8.128 31.025 1.00 84.75 193 ASP A N 1
ATOM 1587 C CA . ASP A 1 193 ? -44.901 -6.987 31.542 1.00 84.75 193 ASP A CA 1
ATOM 1588 C C . ASP A 1 193 ? -44.416 -6.518 32.916 1.00 84.75 193 ASP A C 1
ATOM 1590 O O . ASP A 1 193 ? -44.407 -5.316 33.178 1.00 84.75 193 ASP A O 1
ATOM 1594 N N . ASP A 1 194 ? -43.913 -7.432 33.745 1.00 82.62 194 ASP A N 1
ATOM 1595 C CA . ASP A 1 194 ? -43.355 -7.143 35.071 1.00 82.62 194 ASP A CA 1
ATOM 1596 C C . ASP A 1 194 ? -41.823 -7.278 35.104 1.00 82.62 194 ASP A C 1
ATOM 1598 O O . ASP A 1 194 ? -41.248 -7.814 36.050 1.00 82.62 194 ASP A O 1
ATOM 1602 N N . ASP A 1 195 ? -41.142 -6.808 34.052 1.00 87.00 195 ASP A N 1
ATOM 1603 C CA . ASP A 1 195 ? -39.674 -6.772 33.995 1.00 87.00 195 ASP A CA 1
ATOM 1604 C C . ASP A 1 195 ? -39.107 -5.741 34.999 1.00 87.00 195 ASP A C 1
ATOM 1606 O O . ASP A 1 195 ? -39.323 -4.536 34.822 1.00 87.00 195 ASP A O 1
ATOM 1610 N N . PRO A 1 196 ? -38.327 -6.156 36.020 1.00 86.38 196 PRO A N 1
ATOM 1611 C CA . PRO A 1 196 ? -37.770 -5.242 37.023 1.00 86.38 196 PRO A CA 1
ATOM 1612 C C . PRO A 1 196 ? -36.796 -4.200 36.452 1.00 86.38 196 PRO A C 1
ATOM 1614 O O . PRO A 1 196 ? -36.501 -3.204 37.113 1.00 86.38 196 PRO A O 1
ATOM 1617 N N . ARG A 1 197 ? -36.272 -4.416 35.237 1.00 87.31 197 ARG A N 1
ATOM 1618 C CA . ARG A 1 197 ? -35.376 -3.473 34.544 1.00 87.31 197 ARG A CA 1
ATOM 1619 C C . ARG A 1 197 ? -36.141 -2.278 33.963 1.00 87.31 197 ARG A C 1
ATOM 1621 O O . ARG A 1 197 ? -35.551 -1.220 33.743 1.00 87.31 197 ARG A O 1
ATOM 1628 N N . CYS A 1 198 ? -37.448 -2.422 33.740 1.00 88.56 198 CYS A N 1
ATOM 1629 C CA . CYS A 1 198 ? -38.313 -1.409 33.140 1.00 88.56 198 CYS A CA 1
ATOM 1630 C C . CYS A 1 198 ? -38.918 -0.474 34.203 1.00 88.56 198 CYS A C 1
ATOM 1632 O O . CYS A 1 198 ? -40.127 -0.446 34.417 1.00 88.56 198 CYS A O 1
ATOM 1634 N N . GLY A 1 199 ? -38.069 0.316 34.868 1.00 85.69 199 GLY A N 1
ATOM 1635 C CA . GLY A 1 199 ? -38.515 1.380 35.780 1.00 85.69 199 GLY A CA 1
ATOM 1636 C C . GLY A 1 199 ? -39.072 2.617 35.054 1.00 85.69 199 GLY A C 1
ATOM 1637 O O . GLY A 1 199 ? -39.000 2.714 33.828 1.00 85.69 199 GLY A O 1
ATOM 1638 N N . LEU A 1 200 ? -39.549 3.613 35.814 1.00 84.56 200 LEU A N 1
ATOM 1639 C CA . LEU A 1 200 ? -40.164 4.851 35.289 1.00 84.56 200 LEU A CA 1
ATOM 1640 C C . LEU A 1 200 ? -39.286 5.584 34.254 1.00 84.56 200 LEU A C 1
ATOM 1642 O O . LEU A 1 200 ? -39.781 6.027 33.222 1.00 84.56 200 LEU A O 1
ATOM 1646 N N . SER A 1 201 ? -37.971 5.664 34.487 1.00 89.19 201 SER A N 1
ATOM 1647 C CA . SER A 1 201 ? -37.028 6.348 33.586 1.00 89.19 201 SER A CA 1
ATOM 1648 C C . SER A 1 201 ? -36.788 5.621 32.260 1.00 89.19 201 SER A C 1
ATOM 1650 O O . SER A 1 201 ? -36.300 6.233 31.315 1.00 89.19 201 SER A O 1
ATOM 1652 N N . SER A 1 202 ? -37.095 4.322 32.179 1.00 89.00 202 SER A N 1
ATOM 1653 C CA . SER A 1 202 ? -36.865 3.524 30.966 1.00 89.00 202 SER A CA 1
ATOM 1654 C C . SER A 1 202 ? -37.840 3.868 29.835 1.00 89.00 202 SER A C 1
ATOM 1656 O O . SER A 1 202 ? -37.547 3.589 28.672 1.00 89.00 202 SER A O 1
ATOM 1658 N N . ALA A 1 203 ? -38.999 4.446 30.182 1.00 88.06 203 ALA A N 1
ATOM 1659 C CA . ALA A 1 203 ? -40.104 4.735 29.268 1.00 88.06 203 ALA A CA 1
ATOM 1660 C C . ALA A 1 203 ? -40.546 3.525 28.407 1.00 88.06 203 ALA A C 1
ATOM 1662 O O . ALA A 1 203 ? -41.100 3.708 27.328 1.00 88.06 203 ALA A O 1
ATOM 1663 N N . GLN A 1 204 ? -40.293 2.289 28.864 1.00 89.19 204 GLN A N 1
ATOM 1664 C CA . GLN A 1 204 ? -40.695 1.050 28.170 1.00 89.19 204 GLN A CA 1
ATOM 1665 C C . GLN A 1 204 ? -42.036 0.480 28.668 1.00 89.19 204 GLN A C 1
ATOM 1667 O O . GLN A 1 204 ? -42.657 -0.342 27.992 1.00 89.19 204 GLN A O 1
ATOM 1672 N N . LYS A 1 205 ? -42.480 0.886 29.863 1.00 86.06 205 LYS A N 1
ATOM 1673 C CA . LYS A 1 205 ? -43.769 0.521 30.462 1.00 86.06 205 LYS A CA 1
ATOM 1674 C C . LYS A 1 205 ? -44.471 1.800 30.894 1.00 86.06 205 LYS A C 1
ATOM 1676 O O . LYS A 1 205 ? -43.874 2.625 31.586 1.00 86.06 205 LYS A O 1
ATOM 1681 N N . PHE A 1 206 ? -45.723 1.957 30.479 1.00 86.44 206 PHE A N 1
ATOM 1682 C CA . PHE A 1 206 ? -46.561 3.087 30.860 1.00 86.44 206 PHE A CA 1
ATOM 1683 C C . PHE A 1 206 ? -47.784 2.576 31.610 1.00 86.44 206 PHE A C 1
ATOM 1685 O O . PHE A 1 206 ? -48.482 1.697 31.124 1.00 86.44 206 PHE A O 1
ATOM 1692 N N . GLU A 1 207 ? -48.090 3.178 32.755 1.00 82.38 207 GLU A N 1
ATOM 1693 C CA . GLU A 1 207 ? -49.269 2.822 33.564 1.00 82.38 207 GLU A CA 1
ATOM 1694 C C . GLU A 1 207 ? -50.605 3.053 32.829 1.00 82.38 207 GLU A C 1
ATOM 1696 O O . GLU A 1 207 ? -51.624 2.471 33.181 1.00 82.38 207 GLU A O 1
ATOM 1701 N N . GLY A 1 208 ? -50.621 3.896 31.790 1.00 85.62 208 GLY A N 1
ATOM 1702 C CA . GLY A 1 208 ? -51.802 4.101 30.944 1.00 85.62 208 GLY A CA 1
ATOM 1703 C C . GLY A 1 208 ? -52.043 2.992 29.910 1.00 85.62 208 GLY A C 1
ATOM 1704 O O . GLY A 1 208 ? -53.105 2.968 29.287 1.00 85.62 208 GLY A O 1
ATOM 1705 N N . GLU A 1 209 ? -51.074 2.099 29.694 1.00 83.94 209 GLU A N 1
ATOM 1706 C CA . GLU A 1 209 ? -51.203 0.958 28.787 1.00 83.94 209 GLU A CA 1
ATOM 1707 C C . GLU A 1 209 ? -51.992 -0.161 29.479 1.00 83.94 209 GLU A C 1
ATOM 1709 O O . GLU A 1 209 ? -51.457 -0.963 30.240 1.00 83.94 209 GLU A O 1
ATOM 1714 N N . ASP A 1 210 ? -53.297 -0.209 29.226 1.00 84.56 210 ASP A N 1
ATOM 1715 C CA . ASP A 1 210 ? -54.169 -1.203 29.840 1.00 84.56 210 ASP A CA 1
ATOM 1716 C C . ASP A 1 210 ? -54.271 -2.498 29.017 1.00 84.56 210 ASP A C 1
ATOM 1718 O O . ASP A 1 210 ? -55.088 -2.638 28.098 1.00 84.56 210 ASP A O 1
ATOM 1722 N N . LEU A 1 211 ? -53.465 -3.480 29.414 1.00 84.00 211 LEU A N 1
ATOM 1723 C CA . LEU A 1 211 ? -53.434 -4.826 28.834 1.00 84.00 211 LEU A CA 1
ATOM 1724 C C . LEU A 1 211 ? -54.730 -5.616 29.090 1.00 84.00 211 LEU A C 1
ATOM 1726 O O . LEU A 1 211 ? -55.099 -6.485 28.297 1.00 84.00 211 LEU A O 1
ATOM 1730 N N . SER A 1 212 ? -55.469 -5.275 30.150 1.00 88.81 212 SER A N 1
ATOM 1731 C CA . SER A 1 212 ? -56.718 -5.942 30.538 1.00 88.81 212 SER A CA 1
ATOM 1732 C C . SER A 1 212 ? -57.954 -5.397 29.811 1.00 88.81 212 SER A C 1
ATOM 1734 O O . SER A 1 212 ? -59.071 -5.857 30.045 1.00 88.81 212 SER A O 1
ATOM 1736 N N . SER A 1 213 ? -57.790 -4.452 28.879 1.00 88.94 213 SER A N 1
ATOM 1737 C CA . SER A 1 213 ? -58.903 -3.762 28.213 1.00 88.94 213 SER A CA 1
ATOM 1738 C C . SER A 1 213 ? -59.911 -4.715 27.555 1.00 88.94 213 SER A C 1
ATOM 1740 O O . SER A 1 213 ? -61.122 -4.512 27.667 1.00 88.94 213 SER A O 1
ATOM 1742 N N . LYS A 1 214 ? -59.437 -5.805 26.932 1.00 89.75 214 LYS A N 1
ATOM 1743 C CA . LYS A 1 214 ? -60.312 -6.832 26.335 1.00 89.75 214 LYS A CA 1
ATOM 1744 C C . LYS A 1 214 ? -61.100 -7.613 27.386 1.00 89.75 214 LYS A C 1
ATOM 1746 O O . LYS A 1 214 ? -62.277 -7.890 27.171 1.00 89.75 214 LYS A O 1
ATOM 1751 N N . GLU A 1 215 ? -60.477 -7.956 28.509 1.00 90.25 215 GLU A N 1
ATOM 1752 C CA . GLU A 1 215 ? -61.138 -8.659 29.616 1.00 90.25 215 GLU A CA 1
ATOM 1753 C C . GLU A 1 215 ? -62.153 -7.752 30.312 1.00 90.25 215 GLU A C 1
ATOM 1755 O O . GLU A 1 215 ? -63.285 -8.171 30.571 1.00 90.25 215 GLU A O 1
ATOM 1760 N N . ARG A 1 216 ? -61.804 -6.476 30.517 1.00 91.88 216 ARG A N 1
ATOM 1761 C CA . ARG A 1 216 ? -62.737 -5.459 31.007 1.00 91.88 216 ARG A CA 1
ATOM 1762 C C . ARG A 1 216 ? -63.921 -5.302 30.060 1.00 91.88 216 ARG A C 1
ATOM 1764 O O . ARG A 1 216 ? -65.055 -5.314 30.527 1.00 91.88 216 ARG A O 1
ATOM 1771 N N . LEU A 1 217 ? -63.685 -5.187 28.752 1.00 93.75 217 LEU A N 1
ATOM 1772 C CA . LEU A 1 217 ? -64.758 -5.062 27.764 1.00 93.75 217 LEU A CA 1
ATOM 1773 C C . LEU A 1 217 ? -65.649 -6.306 27.754 1.00 93.75 217 LEU A C 1
ATOM 1775 O O . LEU A 1 217 ? -66.866 -6.177 27.735 1.00 93.75 217 LEU A O 1
ATOM 1779 N N . LYS A 1 218 ? -65.064 -7.506 27.819 1.00 94.44 218 LYS A N 1
ATOM 1780 C CA . LYS A 1 218 ? -65.824 -8.756 27.914 1.00 94.44 218 LYS A CA 1
ATOM 1781 C C . LYS A 1 218 ? -66.717 -8.763 29.154 1.00 94.44 218 LYS A C 1
ATOM 1783 O O . LYS A 1 218 ? -67.908 -9.026 29.037 1.00 94.44 218 LYS A O 1
ATOM 1788 N N . THR A 1 219 ? -66.166 -8.384 30.303 1.00 93.06 219 THR A N 1
ATOM 1789 C CA . THR A 1 219 ? -66.917 -8.273 31.560 1.00 93.06 219 THR A CA 1
ATOM 1790 C C . THR A 1 219 ? -68.033 -7.227 31.452 1.00 93.06 219 THR A C 1
ATOM 1792 O O . THR A 1 219 ? -69.151 -7.471 31.893 1.00 93.06 219 THR A O 1
ATOM 1795 N N . GLN A 1 220 ? -67.776 -6.081 30.813 1.00 93.44 220 GLN A N 1
ATOM 1796 C CA . GLN A 1 220 ? -68.789 -5.047 30.566 1.00 93.44 220 GLN A CA 1
ATOM 1797 C C . GLN A 1 220 ? -69.902 -5.539 29.634 1.00 93.44 220 GLN A C 1
ATOM 1799 O O . GLN A 1 220 ? -71.072 -5.282 29.898 1.00 93.44 220 GLN A O 1
ATOM 1804 N N . VAL A 1 221 ? -69.561 -6.270 28.571 1.00 94.38 221 VAL A N 1
ATOM 1805 C CA . VAL A 1 221 ? -70.535 -6.867 27.647 1.00 94.38 221 VAL A CA 1
ATOM 1806 C C . VAL A 1 221 ? -71.366 -7.933 28.356 1.00 94.38 221 VAL A C 1
ATOM 1808 O O . VAL A 1 221 ? -72.577 -7.979 28.165 1.00 94.38 221 VAL A O 1
ATOM 1811 N N . GLU A 1 222 ? -70.754 -8.762 29.202 1.00 92.69 222 GLU A N 1
ATOM 1812 C CA . GLU A 1 222 ? -71.464 -9.753 30.016 1.00 92.69 222 GLU A CA 1
ATOM 1813 C C . GLU A 1 222 ? -72.419 -9.085 31.012 1.00 92.69 222 GLU A C 1
ATOM 1815 O O . GLU A 1 222 ? -73.573 -9.497 31.114 1.00 92.69 222 GLU A O 1
ATOM 1820 N N . GLN A 1 223 ? -71.991 -8.006 31.674 1.00 94.44 223 GLN A N 1
ATOM 1821 C CA . GLN A 1 223 ? -72.854 -7.205 32.549 1.00 94.44 223 GLN A CA 1
ATOM 1822 C C . GLN A 1 223 ? -74.020 -6.572 31.779 1.00 94.44 223 GLN A C 1
ATOM 1824 O O . GLN A 1 223 ? -75.171 -6.704 32.190 1.00 94.44 223 GLN A O 1
ATOM 1829 N N . GLN A 1 224 ? -73.749 -5.938 30.635 1.00 92.88 224 GLN A N 1
ATOM 1830 C CA . GLN A 1 224 ? -74.784 -5.345 29.782 1.00 92.88 224 GLN A CA 1
ATOM 1831 C C . GLN A 1 224 ? -75.771 -6.396 29.281 1.00 92.88 224 GLN A C 1
ATOM 1833 O O . GLN A 1 224 ? -76.980 -6.170 29.295 1.00 92.88 224 GLN A O 1
ATOM 1838 N N . ARG A 1 225 ? -75.268 -7.560 28.868 1.00 94.88 225 ARG A N 1
ATOM 1839 C CA . ARG A 1 225 ? -76.095 -8.678 28.431 1.00 94.88 225 ARG A CA 1
ATOM 1840 C C . ARG A 1 225 ? -76.976 -9.185 29.566 1.00 94.88 225 ARG A C 1
ATOM 1842 O O . ARG A 1 225 ? -78.171 -9.336 29.349 1.00 94.88 225 ARG A O 1
ATOM 1849 N N . ALA A 1 226 ? -76.421 -9.382 30.760 1.00 94.38 226 ALA A N 1
ATOM 1850 C CA . ALA A 1 226 ? -77.186 -9.805 31.929 1.00 94.38 226 ALA A CA 1
ATOM 1851 C C . ALA A 1 226 ? -78.290 -8.792 32.282 1.00 94.38 226 ALA A C 1
ATOM 1853 O O . ALA A 1 226 ? -79.425 -9.188 32.538 1.00 94.38 226 ALA A O 1
ATOM 1854 N N . TRP A 1 227 ? -78.003 -7.487 32.220 1.00 96.12 227 TRP A N 1
ATOM 1855 C CA . TRP A 1 227 ? -79.011 -6.444 32.441 1.00 96.12 227 TRP A CA 1
ATOM 1856 C C . TRP A 1 227 ? -80.109 -6.442 31.377 1.00 96.12 227 TRP A C 1
ATOM 1858 O O . TRP A 1 227 ? -81.285 -6.322 31.715 1.00 96.12 227 TRP A O 1
ATOM 1868 N N . LEU A 1 228 ? -79.754 -6.595 30.099 1.00 94.62 228 LEU A N 1
ATOM 1869 C CA . LEU A 1 228 ? -80.734 -6.672 29.015 1.00 94.62 228 LEU A CA 1
ATOM 1870 C C . LEU A 1 228 ? -81.585 -7.938 29.119 1.00 94.62 228 LEU A C 1
ATOM 1872 O O . LEU A 1 228 ? -82.794 -7.874 28.921 1.00 94.62 228 LEU A O 1
ATOM 1876 N N . GLU A 1 229 ? -80.982 -9.076 29.455 1.00 93.00 229 GLU A N 1
ATOM 1877 C CA . GLU A 1 229 ? -81.701 -10.328 29.690 1.00 93.00 229 GLU A CA 1
ATOM 1878 C C . GLU A 1 229 ? -82.671 -10.194 30.867 1.00 93.00 229 GLU A C 1
ATOM 1880 O O . GLU A 1 229 ? -83.830 -10.589 30.735 1.00 93.00 229 GLU A O 1
ATOM 1885 N N . GLN A 1 230 ? -82.253 -9.551 31.963 1.00 93.94 230 GLN A N 1
ATOM 1886 C CA . GLN A 1 230 ? -83.137 -9.246 33.086 1.00 93.94 230 GLN A CA 1
ATOM 1887 C C . GLN A 1 230 ? -84.294 -8.327 32.665 1.00 93.94 230 GLN A C 1
ATOM 1889 O O . GLN A 1 230 ? -85.451 -8.665 32.906 1.00 93.94 230 GLN A O 1
ATOM 1894 N N . GLN A 1 231 ? -84.024 -7.216 31.971 1.00 92.69 231 GLN A N 1
ATOM 1895 C CA . GLN A 1 231 ? -85.073 -6.303 31.495 1.00 92.69 231 GLN A CA 1
ATOM 1896 C C . GLN A 1 231 ? -86.037 -6.977 30.512 1.00 92.69 231 GLN A C 1
ATOM 1898 O O . GLN A 1 231 ? -87.246 -6.750 30.568 1.00 92.69 231 GLN A O 1
ATOM 1903 N N . MET A 1 232 ? -85.529 -7.815 29.604 1.00 90.62 232 MET A N 1
ATOM 1904 C CA . MET A 1 232 ? -86.361 -8.586 28.680 1.00 90.62 232 MET A CA 1
ATOM 1905 C C . MET A 1 232 ? -87.224 -9.601 29.428 1.00 90.62 232 MET A C 1
ATOM 1907 O O . MET A 1 232 ? -88.397 -9.750 29.091 1.00 90.62 232 MET A O 1
ATOM 1911 N N . ALA A 1 233 ? -86.674 -10.280 30.437 1.00 93.25 233 ALA A N 1
ATOM 1912 C CA . ALA A 1 233 ? -87.416 -11.223 31.265 1.00 93.25 233 ALA A CA 1
ATOM 1913 C C . ALA A 1 233 ? -88.514 -10.518 32.072 1.00 93.25 233 ALA A C 1
ATOM 1915 O O . ALA A 1 233 ? -89.658 -10.963 32.030 1.00 93.25 233 ALA A O 1
ATOM 1916 N N . GLU A 1 234 ? -88.205 -9.393 32.723 1.00 91.31 234 GLU A N 1
ATOM 1917 C CA . GLU A 1 234 ? -89.176 -8.567 33.454 1.00 91.31 234 GLU A CA 1
ATOM 1918 C C . GLU A 1 234 ? -90.273 -8.039 32.522 1.00 91.31 234 GLU A C 1
ATOM 1920 O O . GLU A 1 234 ? -91.460 -8.182 32.813 1.00 91.31 234 GLU A O 1
ATOM 1925 N N . ARG A 1 235 ? -89.906 -7.506 31.349 1.00 92.38 235 ARG A N 1
ATOM 1926 C CA . ARG A 1 235 ? -90.873 -7.013 30.358 1.00 92.38 235 ARG A CA 1
ATOM 1927 C C . ARG A 1 235 ? -91.748 -8.132 29.803 1.00 92.38 235 ARG A C 1
ATOM 1929 O O . ARG A 1 235 ? -92.950 -7.935 29.651 1.00 92.38 235 ARG A O 1
ATOM 1936 N N . LYS A 1 236 ? -91.172 -9.300 29.508 1.00 92.12 236 LYS A N 1
ATOM 1937 C CA . LYS A 1 236 ? -91.916 -10.472 29.030 1.00 92.12 236 LYS A CA 1
ATOM 1938 C C . LYS A 1 236 ? -92.826 -11.036 30.120 1.00 92.12 236 LYS A C 1
ATOM 1940 O O . LYS A 1 236 ? -93.944 -11.429 29.811 1.00 92.12 236 LYS A O 1
ATOM 1945 N N . ALA A 1 237 ? -92.381 -11.053 31.376 1.00 92.56 237 ALA A N 1
ATOM 1946 C CA . ALA A 1 237 ? -93.206 -11.439 32.516 1.00 92.56 237 ALA A CA 1
ATOM 1947 C C . ALA A 1 237 ? -94.390 -10.477 32.681 1.00 92.56 237 ALA A C 1
ATOM 1949 O O . ALA A 1 237 ? -95.524 -10.939 32.731 1.00 92.56 237 ALA A O 1
ATOM 1950 N N . ALA A 1 238 ? -94.148 -9.164 32.636 1.00 91.38 238 ALA A N 1
ATOM 1951 C CA . ALA A 1 238 ? -95.201 -8.151 32.683 1.00 91.38 238 ALA A CA 1
ATOM 1952 C C . ALA A 1 238 ? -96.161 -8.241 31.480 1.00 91.38 238 ALA A C 1
ATOM 1954 O O . ALA A 1 238 ? -97.370 -8.089 31.635 1.00 91.38 238 ALA A O 1
ATOM 1955 N N . GLU A 1 239 ? -95.660 -8.518 30.271 1.00 91.25 239 GLU A N 1
ATOM 1956 C CA . GLU A 1 239 ? -96.508 -8.719 29.090 1.00 91.25 239 GLU A CA 1
ATOM 1957 C C . GLU A 1 239 ? -97.339 -10.002 29.197 1.00 91.25 239 GLU A C 1
ATOM 1959 O O . GLU A 1 239 ? -98.516 -9.990 28.845 1.00 91.25 239 GLU A O 1
ATOM 1964 N N . ASN A 1 240 ? -96.762 -11.095 29.700 1.00 90.88 240 ASN A N 1
ATOM 1965 C CA . ASN A 1 240 ? -97.484 -12.338 29.959 1.00 90.88 240 ASN A CA 1
ATOM 1966 C C . ASN A 1 240 ? -98.532 -12.159 31.056 1.00 90.88 240 ASN A C 1
ATOM 1968 O O . ASN A 1 240 ? -99.628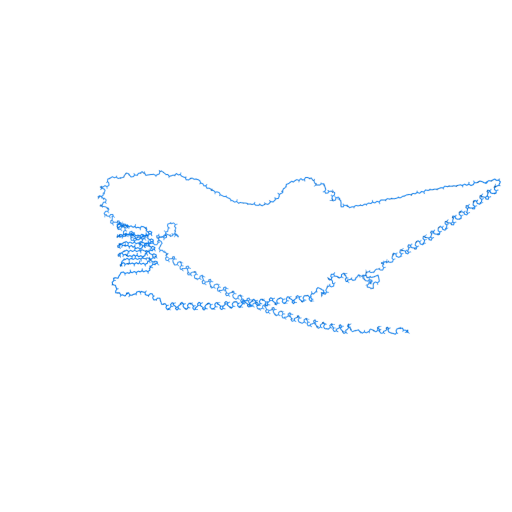 -12.688 30.926 1.00 90.88 240 ASN A O 1
ATOM 1972 N N . GLU A 1 241 ? -98.229 -11.402 32.109 1.00 89.12 241 GLU A N 1
ATOM 1973 C CA . GLU A 1 241 ? -99.192 -11.051 33.150 1.00 89.12 241 GLU A CA 1
ATOM 1974 C C . GLU A 1 241 ? -100.321 -10.197 32.571 1.00 89.12 241 GLU A C 1
ATOM 1976 O O . GLU A 1 241 ? -101.487 -10.493 32.809 1.00 89.12 241 GLU A O 1
ATOM 1981 N N . ARG A 1 242 ? -100.004 -9.216 31.715 1.00 89.00 242 ARG A N 1
ATOM 1982 C CA . ARG A 1 242 ? -101.012 -8.430 30.993 1.00 89.00 242 ARG A CA 1
ATOM 1983 C C . ARG A 1 242 ? -101.865 -9.300 30.072 1.00 89.00 242 ARG A C 1
ATOM 1985 O O . ARG A 1 242 ? -103.078 -9.144 30.077 1.00 89.00 242 ARG A O 1
ATOM 1992 N N . LYS A 1 243 ? -101.259 -10.210 29.302 1.00 90.50 243 LYS A N 1
ATOM 1993 C CA . LYS A 1 243 ? -101.977 -11.158 28.431 1.00 90.50 243 LYS A CA 1
ATOM 1994 C C . LYS A 1 243 ? -102.838 -12.113 29.241 1.00 90.50 243 LYS A C 1
ATOM 1996 O O . LYS A 1 243 ? -103.986 -12.295 28.889 1.00 90.50 243 LYS A O 1
ATOM 2001 N N . SER A 1 244 ? -102.330 -12.659 30.340 1.00 89.00 244 SER A N 1
ATOM 2002 C CA . SER A 1 244 ? -103.088 -13.513 31.259 1.00 89.00 244 SER A CA 1
ATOM 2003 C C . SER A 1 244 ? -104.251 -12.748 31.894 1.00 89.00 244 SER A C 1
ATOM 2005 O O . SER A 1 244 ? -105.365 -13.256 31.954 1.00 89.00 244 SER A O 1
ATOM 2007 N N . ALA A 1 245 ? -104.037 -11.492 32.296 1.00 89.19 245 ALA A N 1
ATOM 2008 C CA . ALA A 1 245 ? -105.092 -10.613 32.790 1.00 89.19 245 ALA A CA 1
ATOM 2009 C C . ALA A 1 245 ? -106.123 -10.285 31.699 1.00 89.19 245 ALA A C 1
ATOM 2011 O O . ALA A 1 245 ? -107.318 -10.258 31.980 1.00 89.19 245 ALA A O 1
ATOM 2012 N N . GLU A 1 246 ? -105.688 -10.075 30.456 1.00 88.88 246 GLU A N 1
ATOM 2013 C CA . GLU A 1 246 ? -106.565 -9.851 29.308 1.00 88.88 246 GLU A CA 1
ATOM 2014 C C . GLU A 1 246 ? -107.332 -11.120 28.931 1.00 88.88 246 GLU A C 1
ATOM 2016 O O . GLU A 1 246 ? -108.535 -11.049 28.749 1.00 88.88 246 GLU A O 1
ATOM 2021 N N . GLU A 1 247 ? -106.705 -12.292 28.907 1.00 90.12 247 GLU A N 1
ATOM 2022 C CA . GLU A 1 247 ? -107.358 -13.590 28.716 1.00 90.12 247 GLU A CA 1
ATOM 2023 C C . GLU A 1 247 ? -108.345 -13.884 29.843 1.00 90.12 247 GLU A C 1
ATOM 2025 O O . GLU A 1 247 ? -109.458 -14.325 29.575 1.00 90.12 247 GLU A O 1
ATOM 2030 N N . ALA A 1 248 ? -107.992 -13.590 31.096 1.00 91.50 248 ALA A N 1
ATOM 2031 C CA . ALA A 1 248 ? -108.896 -13.695 32.234 1.00 91.50 248 ALA A CA 1
ATOM 2032 C C . ALA A 1 248 ? -110.070 -12.716 32.099 1.00 91.50 248 ALA A C 1
ATOM 2034 O O . ALA A 1 248 ? -111.211 -13.085 32.380 1.00 91.50 248 ALA A O 1
ATOM 2035 N N . TYR A 1 249 ? -109.822 -11.495 31.621 1.00 89.50 249 TYR A N 1
ATOM 2036 C CA . TYR A 1 249 ? -110.859 -10.508 31.335 1.00 89.50 249 TYR A CA 1
ATOM 2037 C C . TYR A 1 249 ? -111.756 -10.940 30.169 1.00 89.50 249 TYR A C 1
ATOM 2039 O O . TYR A 1 249 ? -112.975 -10.877 30.290 1.00 89.50 249 TYR A O 1
ATOM 2047 N N . GLN A 1 250 ? -111.191 -11.452 29.076 1.00 90.06 250 GLN A N 1
ATOM 2048 C CA . GLN A 1 250 ? -111.922 -11.998 27.932 1.00 90.06 250 GLN A CA 1
ATOM 2049 C C . GLN A 1 250 ? -112.721 -13.237 28.339 1.00 90.06 250 GLN A C 1
ATOM 2051 O O . GLN A 1 250 ? -113.889 -13.358 27.987 1.00 90.06 250 GLN A O 1
ATOM 2056 N N . ALA A 1 251 ? -112.154 -14.132 29.145 1.00 90.25 251 ALA A N 1
ATOM 2057 C CA . ALA A 1 251 ? -112.862 -15.271 29.714 1.00 90.25 251 ALA A CA 1
ATOM 2058 C C . ALA A 1 251 ? -113.993 -14.812 30.640 1.00 90.25 251 ALA A C 1
ATOM 2060 O O . ALA A 1 251 ? -115.079 -15.386 30.593 1.00 90.25 251 ALA A O 1
ATOM 2061 N N . ALA A 1 252 ? -113.784 -13.756 31.433 1.00 88.81 252 ALA A N 1
ATOM 2062 C CA . ALA A 1 252 ? -114.823 -13.140 32.250 1.00 88.81 252 ALA A CA 1
ATOM 2063 C C . ALA A 1 252 ? -115.911 -12.470 31.395 1.00 88.81 252 ALA A C 1
ATOM 2065 O O . ALA A 1 252 ? -117.084 -12.603 31.732 1.00 88.81 252 ALA A O 1
ATOM 2066 N N . LEU A 1 253 ? -115.565 -11.819 30.278 1.00 89.56 253 LEU A N 1
ATOM 2067 C CA . LEU A 1 253 ? -116.517 -11.273 29.306 1.00 89.56 253 LEU A CA 1
ATOM 2068 C C . LEU A 1 253 ? -117.310 -12.385 28.628 1.00 89.56 253 LEU A C 1
ATOM 2070 O O . LEU A 1 253 ? -118.529 -12.332 28.643 1.00 89.56 253 LEU A O 1
ATOM 2074 N N . VAL A 1 254 ? -116.657 -13.430 28.117 1.00 91.31 254 VAL A N 1
ATOM 2075 C CA . VAL A 1 254 ? -117.323 -14.600 27.529 1.00 91.31 254 VAL A CA 1
ATOM 2076 C C . VAL A 1 254 ? -118.189 -15.302 28.569 1.00 91.31 254 VAL A C 1
ATOM 2078 O O . VAL A 1 254 ? -119.293 -15.724 28.249 1.00 91.31 254 VAL A O 1
ATOM 2081 N N . ALA A 1 255 ? -117.743 -15.425 29.820 1.00 90.19 255 ALA A N 1
ATOM 2082 C CA . ALA A 1 255 ? -118.549 -15.977 30.905 1.00 90.19 255 ALA A CA 1
ATOM 2083 C C . ALA A 1 255 ? -119.728 -15.064 31.257 1.00 90.19 255 ALA A C 1
ATOM 2085 O O . ALA A 1 255 ? -120.814 -15.570 31.519 1.00 90.19 255 ALA A O 1
ATOM 2086 N N . ARG A 1 256 ? -119.551 -13.738 31.241 1.00 89.44 256 ARG A N 1
ATOM 2087 C CA . ARG A 1 256 ? -120.627 -12.756 31.428 1.00 89.44 256 ARG A CA 1
ATOM 2088 C C . ARG A 1 256 ? -121.621 -12.815 30.278 1.00 89.44 256 ARG A C 1
ATOM 2090 O O . ARG A 1 256 ? -122.809 -12.819 30.543 1.00 89.44 256 ARG A O 1
ATOM 2097 N N . ASP A 1 257 ? -121.159 -12.899 29.039 1.00 89.25 257 ASP A N 1
ATOM 2098 C CA . ASP A 1 257 ? -121.988 -12.989 27.843 1.00 89.25 257 ASP A CA 1
ATOM 2099 C C . ASP A 1 257 ? -122.693 -14.347 27.775 1.00 89.25 257 ASP A C 1
ATOM 2101 O O . ASP A 1 257 ? -123.857 -14.393 27.406 1.00 89.25 257 ASP A O 1
ATOM 2105 N N . LYS A 1 258 ? -122.047 -15.442 28.204 1.00 90.56 258 LYS A N 1
ATOM 2106 C CA . LYS A 1 258 ? -122.696 -16.745 28.431 1.00 90.56 258 LYS A CA 1
ATOM 2107 C C . LYS A 1 258 ? -123.758 -16.641 29.516 1.00 90.56 258 LYS A C 1
ATOM 2109 O O . LYS A 1 258 ? -124.886 -17.008 29.250 1.00 90.56 258 LYS A O 1
ATOM 2114 N N . ARG A 1 259 ? -123.442 -16.061 30.682 1.00 91.19 259 ARG A N 1
ATOM 2115 C CA . ARG A 1 259 ? -124.429 -15.793 31.745 1.00 91.19 259 ARG A CA 1
ATOM 2116 C C . ARG A 1 259 ? -125.561 -14.901 31.241 1.00 91.19 259 ARG A C 1
ATOM 2118 O O . ARG A 1 259 ? -126.694 -15.129 31.624 1.00 91.19 259 ARG A O 1
ATOM 2125 N N . ALA A 1 260 ? -125.282 -13.916 30.391 1.00 86.44 260 ALA A N 1
ATOM 2126 C CA . ALA A 1 260 ? -126.292 -13.062 29.782 1.00 86.44 260 ALA A CA 1
ATOM 2127 C C . ALA A 1 260 ? -127.153 -13.862 28.803 1.00 86.44 260 ALA A C 1
ATOM 2129 O O . ALA A 1 260 ? -128.363 -13.778 28.904 1.00 86.44 260 ALA A O 1
ATOM 2130 N N . CYS A 1 261 ? -126.553 -14.689 27.938 1.00 89.56 261 CYS A N 1
ATOM 2131 C CA . CYS A 1 261 ? -127.279 -15.608 27.060 1.00 89.56 261 CYS A CA 1
ATOM 2132 C C . CYS A 1 261 ? -128.129 -16.596 27.869 1.00 89.56 261 CYS A C 1
ATOM 2134 O O . CYS A 1 261 ? -129.271 -16.818 27.504 1.00 89.56 261 CYS A O 1
ATOM 2136 N N . ASP A 1 262 ? -127.606 -17.156 28.965 1.00 88.19 262 ASP A N 1
ATOM 2137 C CA . ASP A 1 262 ? -128.307 -18.087 29.855 1.00 88.19 262 ASP A CA 1
ATOM 2138 C C . ASP A 1 262 ? -129.463 -17.397 30.597 1.00 88.19 262 ASP A C 1
ATOM 2140 O O . ASP A 1 262 ? -130.548 -17.964 30.689 1.00 88.19 262 ASP A O 1
ATOM 2144 N N . LEU A 1 263 ? -129.256 -16.174 31.106 1.00 86.94 263 LEU A N 1
ATOM 2145 C CA . LEU A 1 263 ? -130.304 -15.359 31.739 1.00 86.94 263 LEU A CA 1
ATOM 2146 C C . LEU A 1 263 ? -131.382 -14.951 30.729 1.00 86.94 263 LEU A C 1
ATOM 2148 O O . LEU A 1 263 ? -132.568 -14.977 31.042 1.00 86.94 263 LEU A O 1
ATOM 2152 N N . ASP A 1 264 ? -130.964 -14.595 29.518 1.00 87.50 264 ASP A N 1
ATOM 2153 C CA . ASP A 1 264 ? -131.819 -14.246 28.385 1.00 87.50 264 ASP A CA 1
ATOM 2154 C C . ASP A 1 264 ? -132.425 -15.482 27.705 1.00 87.50 264 ASP A C 1
ATOM 2156 O O . ASP A 1 264 ? -133.279 -15.342 26.828 1.00 87.50 264 ASP A O 1
ATOM 2160 N N . ARG A 1 265 ? -132.038 -16.711 28.095 1.00 90.31 265 ARG A N 1
ATOM 2161 C CA . ARG A 1 265 ? -132.580 -17.977 27.568 1.00 90.31 265 ARG A CA 1
ATOM 2162 C C . ARG A 1 265 ? -134.025 -18.238 28.022 1.00 90.31 265 ARG A C 1
ATOM 2164 O O . ARG A 1 265 ? -134.400 -19.328 28.431 1.00 90.31 265 ARG A O 1
ATOM 2171 N N . MET A 1 266 ? -134.883 -17.251 27.789 1.00 86.12 266 MET A N 1
ATOM 2172 C CA . MET A 1 266 ? -136.113 -17.439 27.021 1.00 86.12 266 MET A CA 1
ATOM 2173 C C . MET A 1 266 ? -135.819 -17.737 25.530 1.00 86.12 266 MET A C 1
ATOM 2175 O O . MET A 1 266 ? -136.590 -18.469 24.917 1.00 86.12 266 MET A O 1
ATOM 2179 N N . GLU A 1 267 ? -134.717 -17.226 24.943 1.00 84.56 267 GLU A N 1
ATOM 2180 C CA . GLU A 1 267 ? -134.303 -17.580 23.559 1.00 84.56 267 GLU A CA 1
ATOM 2181 C C . GLU A 1 267 ? -132.785 -17.607 23.278 1.00 84.56 267 GLU A C 1
ATOM 2183 O O . GLU A 1 267 ? -132.298 -18.607 22.759 1.00 84.56 267 GLU A O 1
ATOM 2188 N N . GLN A 1 268 ? -132.038 -16.531 23.568 1.00 82.88 268 GLN A N 1
ATOM 2189 C CA . GLN A 1 268 ? -131.065 -15.936 22.618 1.00 82.88 268 GLN A CA 1
ATOM 2190 C C . GLN A 1 268 ? -129.698 -16.631 22.363 1.00 82.88 268 GLN A C 1
ATOM 2192 O O . GLN A 1 268 ? -128.655 -15.981 22.220 1.00 82.88 268 GLN A O 1
ATOM 2197 N N . GLU A 1 269 ? -129.677 -17.952 22.204 1.00 85.69 269 GLU A N 1
ATOM 2198 C CA . GLU A 1 269 ? -128.492 -18.826 22.177 1.00 85.69 269 GLU A CA 1
ATOM 2199 C C . GLU A 1 269 ? -127.622 -18.757 20.888 1.00 85.69 269 GLU A C 1
ATOM 2201 O O . GLU A 1 269 ? -127.133 -19.772 20.395 1.00 85.69 269 GLU A O 1
ATOM 2206 N N . THR A 1 270 ? -127.375 -17.571 20.304 1.00 70.19 270 THR A N 1
ATOM 2207 C CA . THR A 1 270 ? -126.458 -17.441 19.139 1.00 70.19 270 THR A CA 1
ATOM 2208 C C . THR A 1 270 ? -125.415 -16.317 19.216 1.00 70.19 270 THR A C 1
ATOM 2210 O O . THR A 1 270 ? -124.274 -16.572 18.838 1.00 70.19 270 THR A O 1
ATOM 2213 N N . ARG A 1 271 ? -125.746 -15.127 19.751 1.00 76.12 271 ARG A N 1
ATOM 2214 C CA . ARG A 1 271 ? -124.892 -13.911 19.896 1.00 76.12 271 ARG A CA 1
ATOM 2215 C C . ARG A 1 271 ? -123.660 -13.808 18.932 1.00 76.12 271 ARG A C 1
ATOM 2217 O O . ARG A 1 271 ? -123.847 -13.762 17.719 1.00 76.12 271 ARG A O 1
ATOM 2224 N N . ARG A 1 272 ? -122.438 -13.702 19.518 1.00 70.19 272 ARG A N 1
ATOM 2225 C CA . ARG A 1 272 ? -121.051 -14.110 19.077 1.00 70.19 272 ARG A CA 1
ATOM 2226 C C . ARG A 1 272 ? -120.460 -13.613 17.694 1.00 70.19 272 ARG A C 1
ATOM 2228 O O . ARG A 1 272 ? -121.197 -13.572 16.717 1.00 70.19 272 ARG A O 1
ATOM 2235 N N . ARG A 1 273 ? -119.161 -13.191 17.595 1.00 71.56 273 ARG A N 1
ATOM 2236 C CA . ARG A 1 273 ? -118.484 -12.482 16.428 1.00 71.56 273 ARG A CA 1
ATOM 2237 C C . ARG A 1 273 ? -116.944 -12.785 16.205 1.00 71.56 273 ARG A C 1
ATOM 2239 O O . ARG A 1 273 ? -116.456 -13.696 16.861 1.00 71.56 273 ARG A O 1
ATOM 2246 N N . LEU A 1 274 ? -116.222 -12.097 15.268 1.00 61.84 274 LEU A N 1
ATOM 2247 C CA . LEU A 1 274 ? -114.880 -12.424 14.640 1.00 61.84 274 LEU A CA 1
ATOM 2248 C C . LEU A 1 274 ? -113.820 -11.241 14.567 1.00 61.84 274 LEU A C 1
ATOM 2250 O O . LEU A 1 274 ? -113.951 -10.324 15.374 1.00 61.84 274 LEU A O 1
ATOM 2254 N N . ASN A 1 275 ? -112.800 -11.235 13.647 1.00 53.25 275 ASN A N 1
ATOM 2255 C CA . ASN A 1 275 ? -111.797 -10.135 13.377 1.00 53.25 275 ASN A CA 1
ATOM 2256 C C . ASN A 1 275 ? -110.613 -10.432 12.346 1.00 53.25 275 ASN A C 1
ATOM 2258 O O . ASN A 1 275 ? -110.655 -11.468 11.689 1.00 53.25 275 ASN A O 1
ATOM 2262 N N . GLU A 1 276 ? -109.626 -9.493 12.179 1.00 47.59 276 GLU A N 1
ATOM 2263 C CA . GLU A 1 276 ? -108.575 -9.251 11.092 1.00 47.59 276 GLU A CA 1
ATOM 2264 C C . GLU A 1 276 ? -107.072 -9.754 11.108 1.00 47.59 276 GLU A C 1
ATOM 2266 O O . GLU A 1 276 ? -106.767 -10.813 11.650 1.00 47.59 276 GLU A O 1
ATOM 2271 N N . ALA A 1 277 ? -106.135 -9.012 10.429 1.00 44.56 277 ALA A N 1
ATOM 2272 C CA . ALA A 1 277 ? -104.767 -9.437 9.937 1.00 44.56 277 ALA A CA 1
ATOM 2273 C C . ALA A 1 277 ? -103.616 -8.334 9.835 1.00 44.56 277 ALA A C 1
ATOM 2275 O O . ALA A 1 277 ? -103.661 -7.377 10.602 1.00 44.56 277 ALA A O 1
ATOM 2276 N N . THR A 1 278 ? -102.580 -8.421 8.931 1.00 35.59 278 THR A N 1
ATOM 2277 C CA . THR A 1 278 ? -101.432 -7.431 8.726 1.00 35.59 278 THR A CA 1
ATOM 2278 C C . THR A 1 278 ? -100.292 -7.827 7.684 1.00 35.59 278 THR A C 1
ATOM 2280 O O . THR A 1 278 ? -100.504 -8.784 6.943 1.00 35.59 278 THR A O 1
ATOM 2283 N N . LEU A 1 279 ? -99.117 -7.115 7.577 1.00 48.41 279 LEU A N 1
ATOM 2284 C CA . LEU A 1 279 ? -98.100 -7.097 6.438 1.00 48.41 279 LEU A CA 1
ATOM 2285 C C . LEU A 1 279 ? -96.554 -6.898 6.794 1.00 48.41 279 LEU A C 1
ATOM 2287 O O . LEU A 1 279 ? -96.190 -7.073 7.957 1.00 48.41 279 LEU A O 1
ATOM 2291 N N . ARG A 1 280 ? -95.621 -6.546 5.838 1.00 46.00 280 ARG A N 1
ATOM 2292 C CA . ARG A 1 280 ? -94.113 -6.385 6.006 1.00 46.00 280 ARG A CA 1
ATOM 2293 C C . ARG A 1 280 ? -93.188 -6.407 4.714 1.00 46.00 280 ARG A C 1
ATOM 2295 O O . ARG A 1 280 ? -93.639 -6.983 3.732 1.00 46.00 280 ARG A O 1
ATOM 2302 N N . THR A 1 281 ? -91.888 -5.958 4.748 1.00 39.31 281 THR A N 1
ATOM 2303 C CA . THR A 1 281 ? -90.765 -6.182 3.732 1.00 39.31 281 THR A CA 1
ATOM 2304 C C . THR A 1 281 ? -89.501 -5.231 3.829 1.00 39.31 281 THR A C 1
ATOM 2306 O O . THR A 1 281 ? -89.461 -4.439 4.773 1.00 39.31 281 THR A O 1
ATOM 2309 N N . GLU A 1 282 ? -88.471 -5.349 2.937 1.00 40.09 282 GLU A N 1
ATOM 2310 C CA . GLU A 1 282 ? -87.356 -4.389 2.572 1.00 40.09 282 GLU A CA 1
ATOM 2311 C C . GLU A 1 282 ? -85.933 -4.996 2.165 1.00 40.09 282 GLU A C 1
ATOM 2313 O O . GLU A 1 282 ? -85.810 -6.216 2.187 1.00 40.09 282 GLU A O 1
ATOM 2318 N N . GLU A 1 283 ? -84.853 -4.198 1.856 1.00 51.19 283 GLU A N 1
ATOM 2319 C CA . GLU A 1 283 ? -83.384 -4.603 1.709 1.00 51.19 283 GLU A CA 1
ATOM 2320 C C . GLU A 1 283 ? -82.395 -3.554 1.005 1.00 51.19 283 GLU A C 1
ATOM 2322 O O . GLU A 1 283 ? -82.781 -2.385 0.921 1.00 51.19 283 GLU A O 1
ATOM 2327 N N . GLN A 1 284 ? -81.126 -3.880 0.575 1.00 42.03 284 GLN A N 1
ATOM 2328 C CA . GLN A 1 284 ? -79.975 -2.927 0.234 1.00 42.03 284 GLN A CA 1
ATOM 2329 C C . GLN A 1 284 ? -78.859 -3.345 -0.841 1.00 42.03 284 GLN A C 1
ATOM 2331 O O . GLN A 1 284 ? -79.003 -4.376 -1.487 1.00 42.03 284 GLN A O 1
ATOM 2336 N N . GLU A 1 285 ? -77.764 -2.544 -1.097 1.00 61.72 285 GLU A N 1
ATOM 2337 C CA . GLU A 1 285 ? -76.751 -2.664 -2.236 1.00 61.72 285 GLU A CA 1
ATOM 2338 C C . GLU A 1 285 ? -75.335 -1.923 -2.084 1.00 61.72 285 GLU A C 1
ATOM 2340 O O . GLU A 1 285 ? -75.232 -1.017 -1.255 1.00 61.72 285 GLU A O 1
ATOM 2345 N N . SER A 1 286 ? -74.305 -2.218 -2.945 1.00 53.59 286 SER A N 1
ATOM 2346 C CA . SER A 1 286 ? -73.225 -1.345 -3.591 1.00 53.59 286 SER A CA 1
ATOM 2347 C C . SER A 1 286 ? -71.660 -1.407 -3.331 1.00 53.59 286 SER A C 1
ATOM 2349 O O . SER A 1 286 ? -71.214 -1.849 -2.273 1.00 53.59 286 SER A O 1
ATOM 2351 N N . LYS A 1 287 ? -70.788 -0.979 -4.314 1.00 57.16 287 LYS A N 1
ATOM 2352 C CA . LYS A 1 287 ? -69.261 -1.095 -4.365 1.00 57.16 287 LYS A CA 1
ATOM 2353 C C . LYS A 1 287 ? -68.473 -0.135 -5.355 1.00 57.16 287 LYS A C 1
ATOM 2355 O O . LYS A 1 287 ? -69.074 0.357 -6.299 1.00 57.16 287 LYS A O 1
ATOM 2360 N N . HIS A 1 288 ? -67.126 0.100 -5.221 1.00 54.00 288 HIS A N 1
ATOM 2361 C CA . HIS A 1 288 ? -66.279 1.031 -6.076 1.00 54.00 288 HIS A CA 1
ATOM 2362 C C . HIS A 1 288 ? -64.722 0.704 -6.298 1.00 54.00 288 HIS A C 1
ATOM 2364 O O . HIS A 1 288 ? -64.299 -0.391 -5.921 1.00 54.00 288 HIS A O 1
ATOM 2370 N N . CYS A 1 289 ? -63.893 1.627 -6.888 1.00 50.59 289 CYS A N 1
ATOM 2371 C CA . CYS A 1 289 ? -62.378 1.835 -6.898 1.00 50.59 289 CYS A CA 1
ATOM 2372 C C . CYS A 1 289 ? -61.392 1.266 -8.007 1.00 50.59 289 CYS A C 1
ATOM 2374 O O . CYS A 1 289 ? -61.689 0.208 -8.556 1.00 50.59 289 CYS A O 1
ATOM 2376 N N . LEU A 1 290 ? -60.237 1.964 -8.313 1.00 41.94 290 LEU A N 1
ATOM 2377 C CA . LEU A 1 290 ? -59.222 1.742 -9.429 1.00 41.94 290 LEU A CA 1
ATOM 2378 C C . LEU A 1 290 ? -57.738 2.338 -9.282 1.00 41.94 290 LEU A C 1
ATOM 2380 O O . LEU A 1 290 ? -57.503 3.176 -8.419 1.00 41.94 290 LEU A O 1
ATOM 2384 N N . GLU A 1 291 ? -56.796 1.937 -10.190 1.00 50.53 291 GLU A N 1
ATOM 2385 C CA . GLU A 1 291 ? -55.370 2.179 -10.509 1.00 50.53 291 GLU A CA 1
ATOM 2386 C C . GLU A 1 291 ? -55.179 3.234 -11.628 1.00 50.53 291 GLU A C 1
ATOM 2388 O O . GLU A 1 291 ? -55.222 2.951 -12.834 1.00 50.53 291 GLU A O 1
ATOM 2393 N N . GLU A 1 292 ? -55.023 4.481 -11.182 1.00 49.06 292 GLU A N 1
ATOM 2394 C CA . GLU A 1 292 ? -54.744 5.689 -11.975 1.00 49.06 292 GLU A CA 1
ATOM 2395 C C . GLU A 1 292 ? -53.581 5.545 -12.973 1.00 49.06 292 GLU A C 1
ATOM 2397 O O . GLU A 1 292 ? -53.562 6.235 -13.996 1.00 49.06 292 GLU A O 1
ATOM 2402 N N . ARG A 1 293 ? -52.667 4.595 -12.738 1.00 36.16 293 ARG A N 1
ATOM 2403 C CA . ARG A 1 293 ? -51.613 4.144 -13.657 1.00 36.16 293 ARG A CA 1
ATOM 2404 C C . ARG A 1 293 ? -52.213 3.390 -14.862 1.00 36.16 293 ARG A C 1
ATOM 2406 O O . ARG A 1 293 ? -51.954 2.204 -15.082 1.00 36.16 293 ARG A O 1
ATOM 2413 N N . ARG A 1 294 ? -53.026 4.099 -15.646 1.00 46.81 294 ARG A N 1
ATOM 2414 C CA . ARG A 1 294 ? -53.620 3.696 -16.929 1.00 46.81 294 ARG A CA 1
ATOM 2415 C C . ARG A 1 294 ? -53.417 4.780 -17.981 1.00 46.81 294 ARG A C 1
ATOM 2417 O O . ARG A 1 294 ? -52.695 4.528 -18.936 1.00 46.81 294 ARG A O 1
ATOM 2424 N N . GLU A 1 295 ? -53.879 6.015 -17.752 1.00 47.00 295 GLU A N 1
ATOM 2425 C CA . GLU A 1 295 ? -53.855 7.055 -18.803 1.00 47.00 295 GLU A CA 1
ATOM 2426 C C . GLU A 1 295 ? -52.443 7.412 -19.305 1.00 47.00 295 GLU A C 1
ATOM 2428 O O . GLU A 1 295 ? -52.270 7.799 -20.461 1.00 47.00 295 GLU A O 1
ATOM 2433 N N . LEU A 1 296 ? -51.428 7.234 -18.451 1.00 40.34 296 LEU A N 1
ATOM 2434 C CA . LEU A 1 296 ? -50.003 7.386 -18.780 1.00 40.34 296 LEU A CA 1
ATOM 2435 C C . LEU A 1 296 ? -49.517 6.387 -19.852 1.00 40.34 296 LEU A C 1
ATOM 2437 O O . LEU A 1 296 ? -48.480 6.604 -20.481 1.00 40.34 296 LEU A O 1
ATOM 2441 N N . GLU A 1 297 ? -50.266 5.302 -20.055 1.00 43.19 297 GLU A N 1
ATOM 2442 C CA . GLU A 1 297 ? -50.068 4.295 -21.098 1.00 43.19 297 GLU A CA 1
ATOM 2443 C C . GLU A 1 297 ? -51.176 4.317 -22.159 1.00 43.19 297 GLU A C 1
ATOM 2445 O O . GLU A 1 297 ? -50.860 4.132 -23.331 1.00 43.19 297 GLU A O 1
ATOM 2450 N N . ASP A 1 298 ? -52.427 4.640 -21.812 1.00 44.47 298 ASP A N 1
ATOM 2451 C CA . ASP A 1 298 ? -53.514 4.757 -22.799 1.00 44.47 298 ASP A CA 1
ATOM 2452 C C . ASP A 1 298 ? -53.258 5.895 -23.809 1.00 44.47 298 ASP A C 1
ATOM 2454 O O . ASP A 1 298 ? -53.530 5.758 -25.002 1.00 44.47 298 ASP A O 1
ATOM 2458 N N . LYS A 1 299 ? -52.722 7.038 -23.347 1.00 46.38 299 LYS A N 1
ATOM 2459 C CA . LYS A 1 299 ? -52.626 8.283 -24.141 1.00 46.38 299 LYS A CA 1
ATOM 2460 C C . LYS A 1 299 ? -51.269 8.501 -24.822 1.00 46.38 299 LYS A C 1
ATOM 2462 O O . LYS A 1 299 ? -51.108 9.431 -25.607 1.00 46.38 299 LYS A O 1
ATOM 2467 N N . ARG A 1 300 ? -50.301 7.598 -24.633 1.00 40.31 300 ARG A N 1
ATOM 2468 C CA . ARG A 1 300 ? -49.019 7.554 -25.374 1.00 40.31 300 ARG A CA 1
ATOM 2469 C C . ARG A 1 300 ? -49.170 6.895 -26.766 1.00 40.31 300 ARG A C 1
ATOM 2471 O O . ARG A 1 300 ? -48.203 6.370 -27.310 1.00 40.31 300 ARG A O 1
ATOM 2478 N N . ALA A 1 301 ? -50.382 6.929 -27.330 1.00 43.12 301 ALA A N 1
ATOM 2479 C CA . ALA A 1 301 ? -50.784 6.348 -28.615 1.00 43.12 301 ALA A CA 1
ATOM 2480 C C . ALA A 1 301 ? -51.240 7.397 -29.661 1.00 43.12 301 ALA A C 1
ATOM 2482 O O . ALA A 1 301 ? -51.723 7.026 -30.726 1.00 43.12 301 ALA A O 1
ATOM 2483 N N . GLU A 1 302 ? -51.047 8.699 -29.404 1.00 47.47 302 GLU A N 1
ATOM 2484 C CA . GLU A 1 302 ? -51.517 9.799 -30.274 1.00 47.47 302 GLU A CA 1
ATOM 2485 C C . GLU A 1 302 ? -50.395 10.574 -31.003 1.00 47.47 302 GLU A C 1
ATOM 2487 O O . GLU A 1 302 ? -50.609 11.670 -31.511 1.00 47.47 302 GLU A O 1
ATOM 2492 N N . MET A 1 303 ? -49.182 10.016 -31.105 1.00 42.72 303 MET A N 1
ATOM 2493 C CA . MET A 1 303 ? -48.064 10.695 -31.786 1.00 42.72 303 MET A CA 1
ATOM 2494 C C . MET A 1 303 ? -47.198 9.738 -32.627 1.00 42.72 303 MET A C 1
ATOM 2496 O O . MET A 1 303 ? -45.972 9.787 -32.600 1.00 42.72 303 MET A O 1
ATOM 2500 N N . PHE A 1 304 ? -47.871 8.853 -33.378 1.00 42.72 304 PHE A N 1
ATOM 2501 C CA . PHE A 1 304 ? -47.314 7.968 -34.414 1.00 42.72 304 PHE A CA 1
ATOM 2502 C C . PHE A 1 304 ? -47.854 8.369 -35.797 1.00 42.72 304 PHE A C 1
ATOM 2504 O O . PHE A 1 304 ? -48.640 7.659 -36.416 1.00 42.72 304 PHE A O 1
ATOM 2511 N N . ASN A 1 305 ? -47.466 9.547 -36.280 1.00 41.84 305 ASN A N 1
ATOM 2512 C CA . ASN A 1 305 ? -47.598 9.895 -37.689 1.00 41.84 305 ASN A CA 1
ATOM 2513 C C . ASN A 1 305 ? -46.583 10.975 -38.033 1.00 41.84 305 ASN A C 1
ATOM 2515 O O . ASN A 1 305 ? -46.469 11.953 -37.302 1.00 41.84 305 ASN A O 1
ATOM 2519 N N . ILE A 1 306 ? -45.950 10.805 -39.196 1.00 35.53 306 ILE A N 1
ATOM 2520 C CA . ILE A 1 306 ? -44.958 11.701 -39.805 1.00 35.53 306 ILE A CA 1
ATOM 2521 C C . ILE A 1 306 ? -43.571 11.473 -39.189 1.00 35.53 306 ILE A C 1
ATOM 2523 O O . ILE A 1 306 ? -43.323 11.846 -38.058 1.00 35.53 306 ILE A O 1
ATOM 2527 N N . VAL A 1 307 ? -42.558 10.902 -39.824 1.00 37.06 307 VAL A N 1
ATOM 2528 C CA . VAL A 1 307 ? -42.261 10.514 -41.204 1.00 37.06 307 VAL A CA 1
ATOM 2529 C C . VAL A 1 307 ? -40.856 9.888 -41.037 1.00 37.06 307 VAL A C 1
ATOM 2531 O O . VAL A 1 307 ? -40.044 10.405 -40.272 1.00 37.06 307 VAL A O 1
ATOM 2534 N N . THR A 1 308 ? -40.626 8.643 -41.463 1.00 34.31 308 THR A N 1
ATOM 2535 C CA . THR A 1 308 ? -39.818 8.347 -42.667 1.00 34.31 308 THR A CA 1
ATOM 2536 C C . THR A 1 308 ? -38.460 9.079 -42.642 1.00 34.31 308 THR A C 1
ATOM 2538 O O . THR A 1 308 ? -38.399 10.295 -42.591 1.00 34.31 308 THR A O 1
ATOM 2541 N N . PHE A 1 309 ? -37.298 8.444 -42.723 1.00 32.00 309 PHE A N 1
ATOM 2542 C CA . PHE A 1 309 ? -36.820 7.618 -43.830 1.00 32.00 309 PHE A CA 1
ATOM 2543 C C . PHE A 1 309 ? -35.300 7.833 -43.818 1.00 32.00 309 PHE A C 1
ATOM 2545 O O . PHE A 1 309 ? -34.877 8.981 -43.712 1.00 32.00 309 PHE A O 1
ATOM 2552 N N . CYS A 1 310 ? -34.517 6.771 -44.010 1.00 32.72 310 CYS A N 1
ATOM 2553 C CA . CYS A 1 310 ? -33.101 6.826 -44.395 1.00 32.72 310 CYS A CA 1
ATOM 2554 C C . CYS A 1 310 ? -32.099 7.382 -43.367 1.00 32.72 310 CYS A C 1
ATOM 2556 O O . CYS A 1 310 ? -32.289 8.425 -42.771 1.00 32.72 310 CYS A O 1
ATOM 2558 N N . ASN A 1 311 ? -30.908 6.831 -43.173 1.00 34.50 311 ASN A N 1
ATOM 2559 C CA . ASN A 1 311 ? -30.240 5.618 -43.626 1.00 34.50 311 ASN A CA 1
ATOM 2560 C C . ASN A 1 311 ? -28.914 5.598 -42.836 1.00 34.50 311 ASN A C 1
ATOM 2562 O O . ASN A 1 311 ? -28.241 6.621 -42.758 1.00 34.50 311 ASN A O 1
ATOM 2566 N N . VAL A 1 312 ? -28.570 4.446 -42.251 1.00 34.78 312 VAL A N 1
ATOM 2567 C CA . VAL A 1 312 ? -27.290 3.732 -42.469 1.00 34.78 312 VAL A CA 1
ATOM 2568 C C . VAL A 1 312 ? -26.033 4.638 -42.588 1.00 34.78 312 VAL A C 1
ATOM 2570 O O . VAL A 1 312 ? -25.800 5.217 -43.637 1.00 34.78 312 VAL A O 1
ATOM 2573 N N . VAL A 1 313 ? -25.278 4.908 -41.509 1.00 33.25 313 VAL A N 1
ATOM 2574 C CA . VAL A 1 313 ? -24.118 4.122 -40.990 1.00 33.25 313 VAL A CA 1
ATOM 2575 C C . VAL A 1 313 ? -22.789 4.308 -41.789 1.00 33.25 313 VAL A C 1
ATOM 2577 O O . VAL A 1 313 ? -22.652 3.775 -42.879 1.00 33.25 313 VAL A O 1
ATOM 2580 N N . MET A 1 314 ? -21.802 4.965 -41.131 1.00 27.97 314 MET A N 1
ATOM 2581 C CA . MET A 1 314 ? -20.323 4.715 -41.073 1.00 27.97 314 MET A CA 1
ATOM 2582 C C . MET A 1 314 ? -19.276 5.335 -42.060 1.00 27.97 314 MET A C 1
ATOM 2584 O O . MET A 1 314 ? -19.161 4.909 -43.198 1.00 27.97 314 MET A O 1
ATOM 2588 N N . LEU A 1 315 ? -18.400 6.190 -41.470 1.00 33.41 315 LEU A N 1
ATOM 2589 C CA . LEU A 1 315 ? -16.897 6.246 -41.451 1.00 33.41 315 LEU A CA 1
ATOM 2590 C C . LEU A 1 315 ? -15.983 6.718 -42.638 1.00 33.41 315 LEU A C 1
ATOM 2592 O O . LEU A 1 315 ? -15.915 6.053 -43.658 1.00 33.41 315 LEU A O 1
ATOM 2596 N N . GLN A 1 316 ? -15.163 7.767 -42.344 1.00 32.56 316 GLN A N 1
ATOM 2597 C CA . GLN A 1 316 ? -13.685 8.031 -42.522 1.00 32.56 316 GLN A CA 1
ATOM 2598 C C . GLN A 1 316 ? -12.930 7.886 -43.892 1.00 32.56 316 GLN A C 1
ATOM 2600 O O . GLN A 1 316 ? -13.261 7.004 -44.671 1.00 32.56 316 GLN A O 1
ATOM 2605 N N . THR A 1 317 ? -11.822 8.651 -44.098 1.00 34.25 317 THR A N 1
ATOM 2606 C CA . THR A 1 317 ? -10.685 8.573 -45.095 1.00 34.25 317 THR A CA 1
ATOM 2607 C C . THR A 1 317 ? -10.471 9.755 -46.088 1.00 34.25 317 THR A C 1
ATOM 2609 O O . THR A 1 317 ? -11.418 10.420 -46.503 1.00 34.25 317 THR A O 1
ATOM 2612 N N . GLU A 1 318 ? -9.194 10.055 -46.424 1.00 34.44 318 GLU A N 1
ATOM 2613 C CA . GLU A 1 318 ? -8.673 11.339 -46.977 1.00 34.44 318 GLU A CA 1
ATOM 2614 C C . GLU A 1 318 ? -7.453 11.161 -47.963 1.00 34.44 318 GLU A C 1
ATOM 2616 O O . GLU A 1 318 ? -6.911 10.060 -48.025 1.00 34.44 318 GLU A O 1
ATOM 2621 N N . GLU A 1 319 ? -6.989 12.185 -48.736 1.00 32.44 319 GLU A N 1
ATOM 2622 C CA . GLU A 1 319 ? -5.855 12.075 -49.729 1.00 32.44 319 GLU A CA 1
ATOM 2623 C C . GLU A 1 319 ? -5.082 13.412 -50.089 1.00 32.44 319 GLU A C 1
ATOM 2625 O O . GLU A 1 319 ? -5.248 14.403 -49.376 1.00 32.44 319 GLU A O 1
ATOM 2630 N N . GLN A 1 320 ? -4.185 13.449 -51.116 1.00 32.59 320 GLN A N 1
ATOM 2631 C CA . GLN A 1 320 ? -2.983 14.339 -51.239 1.00 32.59 320 GLN A CA 1
ATOM 2632 C C . GLN A 1 320 ? -2.728 15.041 -52.637 1.00 32.59 320 GLN A C 1
ATOM 2634 O O . GLN A 1 320 ? -3.670 15.464 -53.303 1.00 32.59 320 GLN A O 1
ATOM 2639 N N . GLU A 1 321 ? -1.456 15.276 -53.064 1.00 33.66 321 GLU A N 1
ATOM 2640 C CA . GLU A 1 321 ? -1.007 16.034 -54.282 1.00 33.66 321 GLU A CA 1
ATOM 2641 C C . GLU A 1 321 ? -0.415 15.134 -55.403 1.00 33.66 321 GLU A C 1
ATOM 2643 O O . GLU A 1 321 ? 0.126 14.065 -55.126 1.00 33.66 321 GLU A O 1
ATOM 2648 N N . SER A 1 322 ? -0.422 15.587 -56.671 1.00 33.81 322 SER A N 1
ATOM 2649 C CA . SER A 1 322 ? 0.324 14.960 -57.787 1.00 33.81 322 SER A CA 1
ATOM 2650 C C . SER A 1 322 ? 0.735 15.944 -58.910 1.00 33.81 322 SER A C 1
ATOM 2652 O O . SER A 1 322 ? 0.221 17.061 -58.998 1.00 33.81 322 SER A O 1
ATOM 2654 N N . LYS A 1 323 ? 1.688 15.539 -59.776 1.00 36.12 323 LYS A N 1
ATOM 2655 C CA . LYS A 1 323 ? 2.329 16.357 -60.836 1.00 36.12 323 LYS A CA 1
ATOM 2656 C C . LYS A 1 323 ? 2.820 15.542 -62.058 1.00 36.12 323 LYS A C 1
ATOM 2658 O O . LYS A 1 323 ? 3.551 14.578 -61.885 1.00 36.12 323 LYS A O 1
ATOM 2663 N N . HIS A 1 324 ? 2.492 16.051 -63.255 1.00 34.59 324 HIS A N 1
ATOM 2664 C CA . HIS A 1 324 ? 3.334 16.411 -64.429 1.00 34.59 324 HIS A CA 1
ATOM 2665 C C . HIS A 1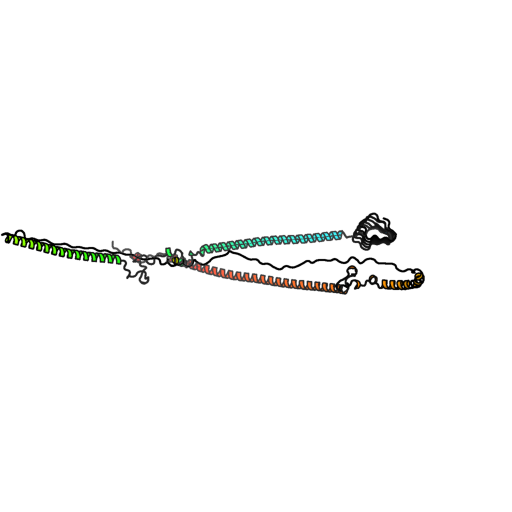 324 ? 4.352 15.438 -65.100 1.00 34.59 324 HIS A C 1
ATOM 2667 O O . HIS A 1 324 ? 5.143 14.780 -64.429 1.00 34.59 324 HIS A O 1
ATOM 2673 N N . ARG A 1 325 ? 4.473 15.615 -66.440 1.00 37.44 325 ARG A N 1
ATOM 2674 C CA . ARG A 1 325 ? 5.539 15.243 -67.431 1.00 37.44 325 ARG A CA 1
ATOM 2675 C C . ARG A 1 325 ? 5.201 14.037 -68.332 1.00 37.44 325 ARG A C 1
ATOM 2677 O O . ARG A 1 325 ? 4.436 13.187 -67.911 1.00 37.44 325 ARG A O 1
ATOM 2684 N N . LEU A 1 326 ? 5.703 13.869 -69.564 1.00 38.94 326 LEU A N 1
ATOM 2685 C CA . LEU A 1 326 ? 6.882 14.435 -70.256 1.00 38.94 326 LEU A CA 1
ATOM 2686 C C . LEU A 1 326 ? 6.548 14.864 -71.717 1.00 38.94 326 LEU A C 1
ATOM 2688 O O . LEU A 1 326 ? 5.434 14.639 -72.183 1.00 38.94 326 LEU A O 1
ATOM 2692 N N . GLU A 1 327 ? 7.495 15.486 -72.431 1.00 39.06 327 GLU A N 1
ATOM 2693 C CA . GLU A 1 327 ? 7.269 16.315 -73.634 1.00 39.06 327 GLU A CA 1
ATOM 2694 C C . GLU A 1 327 ? 8.004 15.823 -74.932 1.00 39.06 327 GLU A C 1
ATOM 2696 O O . GLU A 1 327 ? 8.947 15.034 -74.853 1.00 39.06 327 GLU A O 1
ATOM 2701 N N . GLU A 1 328 ? 7.594 16.272 -76.142 1.00 36.22 328 GLU A N 1
ATOM 2702 C CA . GLU A 1 328 ? 7.992 15.714 -77.466 1.00 36.22 328 GLU A CA 1
ATOM 2703 C C . GLU A 1 328 ? 8.923 16.578 -78.365 1.00 36.22 328 GLU A C 1
ATOM 2705 O O . GLU A 1 328 ? 8.760 17.789 -78.497 1.00 36.22 328 GLU A O 1
ATOM 2710 N N . ARG A 1 329 ? 9.774 15.841 -79.106 1.00 35.38 329 ARG A N 1
ATOM 2711 C CA . ARG A 1 329 ? 10.377 16.069 -80.447 1.00 35.38 329 ARG A CA 1
ATOM 2712 C C . ARG A 1 329 ? 11.575 17.012 -80.652 1.00 35.38 329 ARG A C 1
ATOM 2714 O O . ARG A 1 329 ? 11.465 18.199 -80.936 1.00 35.38 329 ARG A O 1
ATOM 2721 N N . ARG A 1 330 ? 12.734 16.347 -80.719 1.00 42.62 330 ARG A N 1
ATOM 2722 C CA . ARG A 1 330 ? 13.868 16.626 -81.617 1.00 42.62 330 ARG A CA 1
ATOM 2723 C C . ARG A 1 330 ? 13.508 16.321 -83.077 1.00 42.62 330 ARG A C 1
ATOM 2725 O O . ARG A 1 330 ? 12.701 15.426 -83.304 1.00 42.62 330 ARG A O 1
ATOM 2732 N N . GLU A 1 331 ? 14.181 17.009 -84.004 1.00 47.47 331 GLU A N 1
ATOM 2733 C CA . GLU A 1 331 ? 14.803 16.499 -85.251 1.00 47.47 331 GLU A CA 1
ATOM 2734 C C . GLU A 1 331 ? 14.799 17.575 -86.340 1.00 47.47 331 GLU A C 1
ATOM 2736 O O . GLU A 1 331 ? 13.749 17.905 -86.879 1.00 47.47 331 GLU A O 1
ATOM 2741 N N . LEU A 1 332 ? 15.981 18.094 -86.671 1.00 50.12 332 LEU A N 1
ATOM 2742 C CA . LEU A 1 332 ? 16.322 18.795 -87.912 1.00 50.12 332 LEU A CA 1
ATOM 2743 C C . LEU A 1 332 ? 17.808 19.132 -87.799 1.00 50.12 332 LEU A C 1
ATOM 2745 O O . LEU A 1 332 ? 18.114 20.038 -87.041 1.00 50.12 332 LEU A O 1
ATOM 2749 N N . GLU A 1 333 ? 18.700 18.415 -88.489 1.00 48.75 333 GLU A N 1
ATOM 2750 C CA . GLU A 1 333 ? 20.057 18.890 -88.835 1.00 48.75 333 GLU A CA 1
ATOM 2751 C C . GLU A 1 333 ? 20.868 17.778 -89.507 1.00 48.75 333 GLU A C 1
ATOM 2753 O O . GLU A 1 333 ? 21.519 17.001 -88.826 1.00 48.75 333 GLU A O 1
ATOM 2758 N N . ASP A 1 334 ? 20.835 17.688 -90.844 1.00 46.97 334 ASP A N 1
ATOM 2759 C CA . ASP A 1 334 ? 21.703 16.724 -91.547 1.00 46.97 334 ASP A CA 1
ATOM 2760 C C . ASP A 1 334 ? 22.001 17.060 -93.023 1.00 46.97 334 ASP A C 1
ATOM 2762 O O . ASP A 1 334 ? 21.992 16.198 -93.899 1.00 46.97 334 ASP A O 1
ATOM 2766 N N . LYS A 1 335 ? 22.258 18.332 -93.360 1.00 48.44 335 LYS A N 1
ATOM 2767 C CA . LYS A 1 335 ? 22.670 18.711 -94.735 1.00 48.44 335 LYS A CA 1
ATOM 2768 C C . LYS A 1 335 ? 23.750 19.795 -94.791 1.00 48.44 335 LYS A C 1
ATOM 2770 O O . LYS A 1 335 ? 23.666 20.714 -95.601 1.00 48.44 335 LYS A O 1
ATOM 2775 N N . LEU A 1 336 ? 24.775 19.674 -93.950 1.00 45.84 336 LEU A N 1
ATOM 2776 C CA . LEU A 1 336 ? 26.026 20.430 -94.075 1.00 45.84 336 LEU A CA 1
ATOM 2777 C C . LEU A 1 336 ? 27.109 19.437 -94.524 1.00 45.84 336 LEU A C 1
ATOM 2779 O O . LEU A 1 336 ? 27.347 18.444 -93.843 1.00 45.84 336 LEU A O 1
ATOM 2783 N N . ALA A 1 337 ? 27.684 19.650 -95.709 1.00 48.69 337 ALA A N 1
ATOM 2784 C CA . ALA A 1 337 ? 28.487 18.652 -96.419 1.00 48.69 337 ALA A CA 1
ATOM 2785 C C . ALA A 1 337 ? 29.702 19.273 -97.131 1.00 48.69 337 ALA A C 1
ATOM 2787 O O . ALA A 1 337 ? 29.852 20.493 -97.185 1.00 48.69 337 ALA A O 1
ATOM 2788 N N . GLU A 1 338 ? 30.571 18.423 -97.681 1.00 45.28 338 GLU A N 1
ATOM 2789 C CA . GLU A 1 338 ? 31.815 18.841 -98.327 1.00 45.28 338 GLU A CA 1
ATOM 2790 C C . GLU A 1 338 ? 31.580 19.555 -99.674 1.00 45.28 338 GLU A C 1
ATOM 2792 O O . GLU A 1 338 ? 31.017 18.995 -100.615 1.00 45.28 338 GLU A O 1
ATOM 2797 N N . MET A 1 339 ? 32.087 20.786 -99.781 1.00 42.75 339 MET A N 1
ATOM 2798 C CA . MET A 1 339 ? 32.370 21.473 -101.046 1.00 42.75 339 MET A CA 1
ATOM 2799 C C . MET A 1 339 ? 33.743 22.148 -100.926 1.00 42.75 339 MET A C 1
ATOM 2801 O O . MET A 1 339 ? 33.875 23.162 -100.242 1.00 42.75 339 MET A O 1
ATOM 2805 N N . PHE A 1 340 ? 34.779 21.552 -101.528 1.00 40.59 340 PHE A N 1
ATOM 2806 C CA . PHE A 1 340 ? 36.155 21.698 -101.033 1.00 40.59 340 PHE A CA 1
ATOM 2807 C C . PHE A 1 340 ? 37.240 21.730 -102.131 1.00 40.59 340 PHE A C 1
ATOM 2809 O O . PHE A 1 340 ? 36.995 21.413 -103.291 1.00 40.59 340 PHE A O 1
ATOM 2816 N N . ASN A 1 341 ? 38.439 22.162 -101.726 1.00 45.97 341 ASN A N 1
ATOM 2817 C CA . ASN A 1 341 ? 39.743 22.121 -102.400 1.00 45.97 341 ASN A CA 1
ATOM 2818 C C . ASN A 1 341 ? 39.821 21.962 -103.940 1.00 45.97 341 ASN A C 1
ATOM 2820 O O . ASN A 1 341 ? 40.132 20.893 -104.461 1.00 45.97 341 ASN A O 1
ATOM 2824 N N . ILE A 1 342 ? 39.788 23.098 -104.646 1.00 41.59 342 ILE A N 1
ATOM 2825 C CA . ILE A 1 342 ? 40.594 23.327 -105.862 1.00 41.59 342 ILE A CA 1
ATOM 2826 C C . ILE A 1 342 ? 41.498 24.529 -105.548 1.00 41.59 342 ILE A C 1
ATOM 2828 O O . ILE A 1 342 ? 41.011 25.656 -105.530 1.00 41.59 342 ILE A O 1
ATOM 2832 N N . VAL A 1 343 ? 42.773 24.321 -105.193 1.00 40.97 343 VAL A N 1
ATOM 2833 C CA . VAL A 1 343 ? 43.589 25.378 -104.550 1.00 40.97 343 VAL A CA 1
ATOM 2834 C C . VAL A 1 343 ? 45.019 25.440 -105.085 1.00 40.97 343 VAL A C 1
ATOM 2836 O O . VAL A 1 343 ? 45.685 24.416 -105.208 1.00 40.97 343 VAL A O 1
ATOM 2839 N N . THR A 1 344 ? 45.520 26.667 -105.269 1.00 48.19 344 THR A N 1
ATOM 2840 C CA . THR A 1 344 ? 46.894 27.011 -105.696 1.00 48.19 344 THR A CA 1
ATOM 2841 C C . THR A 1 344 ? 47.293 26.511 -107.095 1.00 48.19 344 THR A C 1
ATOM 2843 O O . THR A 1 344 ? 46.523 25.836 -107.771 1.00 48.19 344 THR A O 1
ATOM 2846 N N . PHE A 1 345 ? 48.483 26.910 -107.566 1.00 43.09 345 PHE A N 1
ATOM 2847 C CA . PHE A 1 345 ? 49.065 26.425 -108.826 1.00 43.09 345 PHE A CA 1
ATOM 2848 C C . PHE A 1 345 ? 50.585 26.636 -108.861 1.00 43.09 345 PHE A C 1
ATOM 2850 O O . PHE A 1 345 ? 51.351 25.678 -108.852 1.00 43.09 345 PHE A O 1
ATOM 2857 N N . CYS A 1 346 ? 51.033 27.897 -108.844 1.00 51.06 346 CYS A N 1
ATOM 2858 C CA . CYS A 1 346 ? 52.422 28.291 -109.118 1.00 51.06 346 CYS A CA 1
ATOM 2859 C C . CYS A 1 346 ? 53.379 28.118 -107.917 1.00 51.06 346 CYS A C 1
ATOM 2861 O O . CYS A 1 346 ? 54.318 28.894 -107.742 1.00 51.06 346 CYS A O 1
ATOM 2863 N N . ASN A 1 347 ? 53.149 27.106 -107.073 1.00 52.00 347 ASN A N 1
ATOM 2864 C CA . ASN A 1 347 ? 53.844 26.924 -105.790 1.00 52.00 347 ASN A CA 1
ATOM 2865 C C . ASN A 1 347 ? 55.335 26.551 -105.920 1.00 52.00 347 ASN A C 1
ATOM 2867 O O . ASN A 1 347 ? 55.981 26.262 -104.915 1.00 52.00 347 ASN A O 1
ATOM 2871 N N . THR A 1 348 ? 55.907 26.490 -107.123 1.00 53.41 348 THR A N 1
ATOM 2872 C CA . THR A 1 348 ? 57.282 26.008 -107.322 1.00 53.41 348 THR A CA 1
ATOM 2873 C C . THR A 1 348 ? 58.322 27.125 -107.292 1.00 53.41 348 THR A C 1
ATOM 2875 O O . THR A 1 348 ? 59.398 26.926 -106.741 1.00 53.41 348 THR A O 1
ATOM 2878 N N . GLU A 1 349 ? 58.006 28.326 -107.782 1.00 53.66 349 GLU A N 1
ATOM 2879 C CA . GLU A 1 349 ? 58.963 29.450 -107.804 1.00 53.66 349 GLU A CA 1
ATOM 2880 C C . GLU A 1 349 ? 58.994 30.253 -106.499 1.00 53.66 349 GLU A C 1
ATOM 2882 O O . GLU A 1 349 ? 59.984 30.916 -106.193 1.00 53.66 349 GLU A O 1
ATOM 2887 N N . GLU A 1 350 ? 57.975 30.102 -105.650 1.00 58.56 350 GLU A N 1
ATOM 2888 C CA . GLU A 1 350 ? 58.034 30.589 -104.271 1.00 58.56 350 GLU A CA 1
ATOM 2889 C C . GLU A 1 350 ? 59.268 30.061 -103.520 1.00 58.56 350 GLU A C 1
ATOM 2891 O O . GLU A 1 350 ? 59.804 30.739 -102.642 1.00 58.56 350 GLU A O 1
ATOM 2896 N N . GLN A 1 351 ? 59.707 28.840 -103.833 1.00 54.62 351 GLN A N 1
ATOM 2897 C CA . GLN A 1 351 ? 60.547 28.034 -102.948 1.00 54.62 351 GLN A CA 1
ATOM 2898 C C . GLN A 1 351 ? 61.961 28.605 -102.797 1.00 54.62 351 GLN A C 1
ATOM 2900 O O . GLN A 1 351 ? 62.469 28.657 -101.680 1.00 54.62 351 GLN A O 1
ATOM 2905 N N . GLU A 1 352 ? 62.564 29.151 -103.859 1.00 55.84 352 GLU A N 1
ATOM 2906 C CA . GLU A 1 352 ? 63.877 29.807 -103.749 1.00 55.84 352 GLU A CA 1
ATOM 2907 C C . GLU A 1 352 ? 63.795 31.172 -103.028 1.00 55.84 352 GLU A C 1
ATOM 2909 O O . GLU A 1 352 ? 64.789 31.657 -102.483 1.00 55.84 352 GLU A O 1
ATOM 2914 N N . SER A 1 353 ? 62.617 31.809 -102.978 1.00 58.38 353 SER A N 1
ATOM 2915 C CA . SER A 1 353 ? 62.404 33.017 -102.159 1.00 58.38 353 SER A CA 1
ATOM 2916 C C . SER A 1 353 ? 62.190 32.683 -100.676 1.00 58.38 353 SER A C 1
ATOM 2918 O O . SER A 1 353 ? 62.717 33.376 -99.808 1.00 58.38 353 SER A O 1
ATOM 2920 N N . LYS A 1 354 ? 61.482 31.580 -100.399 1.00 59.34 354 LYS A N 1
ATOM 2921 C CA . LYS A 1 354 ? 61.153 31.072 -99.060 1.00 59.34 354 LYS A CA 1
ATOM 2922 C C . LYS A 1 354 ? 62.352 30.422 -98.365 1.00 59.34 354 LYS A C 1
ATOM 2924 O O . LYS A 1 354 ? 62.559 30.647 -97.180 1.00 59.34 354 LYS A O 1
ATOM 2929 N N . HIS A 1 355 ? 63.212 29.715 -99.104 1.00 64.88 355 HIS A N 1
ATOM 2930 C CA . HIS A 1 355 ? 64.450 29.125 -98.575 1.00 64.88 355 HIS A CA 1
ATOM 2931 C C . HIS A 1 355 ? 65.353 30.187 -97.922 1.00 64.88 355 HIS A C 1
ATOM 2933 O O . HIS A 1 355 ? 65.675 30.088 -96.741 1.00 64.88 355 HIS A O 1
ATOM 2939 N N . ARG A 1 356 ? 65.656 31.279 -98.643 1.00 68.50 356 ARG A N 1
ATOM 2940 C CA . ARG A 1 356 ? 66.561 32.375 -98.215 1.00 68.50 356 ARG A CA 1
ATOM 2941 C C . ARG A 1 356 ? 65.948 33.350 -97.194 1.00 68.50 356 ARG A C 1
ATOM 2943 O O . ARG A 1 356 ? 66.347 34.512 -97.092 1.00 68.50 356 ARG A O 1
ATOM 2950 N N . LEU A 1 357 ? 64.973 32.861 -96.432 1.00 68.25 357 LEU A N 1
ATOM 2951 C CA . LEU A 1 357 ? 64.257 33.549 -95.361 1.00 68.25 357 LEU A CA 1
ATOM 2952 C C . LEU A 1 357 ? 63.939 32.573 -94.226 1.00 68.25 357 LEU A C 1
ATOM 2954 O O . LEU A 1 357 ? 64.216 32.864 -93.061 1.00 68.25 357 LEU A O 1
ATOM 2958 N N . GLU A 1 358 ? 63.457 31.384 -94.567 1.00 66.75 358 GLU A N 1
ATOM 2959 C CA . GLU A 1 358 ? 63.263 30.311 -93.604 1.00 66.75 358 GLU A CA 1
ATOM 2960 C C . GLU A 1 358 ? 64.622 29.820 -93.045 1.00 66.75 358 GLU A C 1
ATOM 2962 O O . GLU A 1 358 ? 64.703 29.543 -91.855 1.00 66.75 358 GLU A O 1
ATOM 2967 N N . GLU A 1 359 ? 65.725 29.924 -93.807 1.00 76.81 359 GLU A N 1
ATOM 2968 C CA . GLU A 1 359 ? 67.136 29.826 -93.351 1.00 76.81 359 GLU A CA 1
ATOM 2969 C C . GLU A 1 359 ? 67.458 30.553 -92.027 1.00 76.81 359 GLU A C 1
ATOM 2971 O O . GLU A 1 359 ? 68.320 30.121 -91.259 1.00 76.81 359 GLU A O 1
ATOM 2976 N N . LYS A 1 360 ? 66.820 31.705 -91.790 1.00 77.25 360 LYS A N 1
ATOM 2977 C CA . LYS A 1 360 ? 67.051 32.585 -90.632 1.00 77.25 360 LYS A CA 1
ATOM 2978 C C . LYS A 1 360 ? 65.932 32.492 -89.614 1.00 77.25 360 LYS A C 1
ATOM 2980 O O . LYS A 1 360 ? 66.223 32.486 -88.418 1.00 77.25 360 LYS A O 1
ATOM 2985 N N . LYS A 1 361 ? 64.688 32.373 -90.089 1.00 73.25 361 LYS A N 1
ATOM 2986 C CA . LYS A 1 361 ? 63.552 32.074 -89.215 1.00 73.25 361 LYS A CA 1
ATOM 2987 C C . LYS A 1 361 ? 63.817 30.799 -88.435 1.00 73.25 361 LYS A C 1
ATOM 2989 O O . LYS A 1 361 ? 63.694 30.836 -87.229 1.00 73.25 361 LYS A O 1
ATOM 2994 N N . GLU A 1 362 ? 64.363 29.751 -89.053 1.00 78.00 362 GLU A N 1
ATOM 2995 C CA . GLU A 1 362 ? 64.727 28.525 -88.338 1.00 78.00 362 GLU A CA 1
ATOM 2996 C C . GLU A 1 362 ? 65.696 28.753 -87.170 1.00 78.00 362 GLU A C 1
ATOM 2998 O O . GLU A 1 362 ? 65.629 28.043 -86.173 1.00 78.00 362 GLU A O 1
ATOM 3003 N N . LEU A 1 363 ? 66.642 29.689 -87.274 1.00 79.62 363 LEU A N 1
ATOM 3004 C CA . LEU A 1 363 ? 67.608 29.945 -86.203 1.00 79.62 363 LEU A CA 1
ATOM 3005 C C . LEU A 1 363 ? 66.973 30.735 -85.049 1.00 79.62 363 LEU A C 1
ATOM 3007 O O . LEU A 1 363 ? 67.257 30.477 -83.877 1.00 79.62 363 LEU A O 1
ATOM 3011 N N . GLU A 1 364 ? 66.117 31.698 -85.387 1.00 82.50 364 GLU A N 1
ATOM 3012 C CA . GLU A 1 364 ? 65.315 32.455 -84.424 1.00 82.50 364 GLU A CA 1
ATOM 3013 C C . GLU A 1 364 ? 64.271 31.559 -83.754 1.00 82.50 364 GLU A C 1
ATOM 3015 O O . GLU A 1 364 ? 64.144 31.603 -82.532 1.00 82.50 364 GLU A O 1
ATOM 3020 N N . ASP A 1 365 ? 63.640 30.670 -84.517 1.00 81.94 365 ASP A N 1
ATOM 3021 C CA . ASP A 1 365 ? 62.723 29.632 -84.057 1.00 81.94 365 ASP A CA 1
ATOM 3022 C C . ASP A 1 365 ? 63.449 28.661 -83.127 1.00 81.94 365 ASP A C 1
ATOM 3024 O O . ASP A 1 365 ? 62.972 28.436 -82.024 1.00 81.94 365 ASP A O 1
ATOM 3028 N N . LYS A 1 366 ? 64.658 28.186 -83.471 1.00 86.12 366 LYS A N 1
ATOM 3029 C CA . LYS A 1 366 ? 65.492 27.348 -82.578 1.00 86.12 366 LYS A CA 1
ATOM 3030 C C . LYS A 1 366 ? 65.834 28.064 -81.267 1.00 86.12 366 LYS A C 1
ATOM 3032 O O . LYS A 1 366 ? 65.845 27.457 -80.197 1.00 86.12 366 LYS A O 1
ATOM 3037 N N . ARG A 1 367 ? 66.125 29.369 -81.308 1.00 85.62 367 ARG A N 1
ATOM 3038 C CA . ARG A 1 367 ? 66.427 30.160 -80.101 1.00 85.62 367 ARG A CA 1
ATOM 3039 C C . ARG A 1 367 ? 65.183 30.406 -79.248 1.00 85.62 367 ARG A C 1
ATOM 3041 O O . ARG A 1 367 ? 65.263 30.301 -78.023 1.00 85.62 367 ARG A O 1
ATOM 3048 N N . ALA A 1 368 ? 64.063 30.742 -79.879 1.00 83.62 368 ALA A N 1
ATOM 3049 C CA . ALA A 1 368 ? 62.775 30.906 -79.220 1.00 83.62 368 ALA A CA 1
ATOM 3050 C C . ALA A 1 368 ? 62.299 29.574 -78.628 1.00 83.62 368 ALA A C 1
ATOM 3052 O O . ALA A 1 368 ? 61.837 29.551 -77.494 1.00 83.62 368 ALA A O 1
ATOM 3053 N N . GLU A 1 369 ? 62.504 28.463 -79.334 1.00 85.69 369 GLU A N 1
ATOM 3054 C CA . GLU A 1 369 ? 62.232 27.101 -78.880 1.00 85.69 369 GLU A CA 1
ATOM 3055 C C . GLU A 1 369 ? 63.046 26.771 -77.628 1.00 85.69 369 GLU A C 1
ATOM 3057 O O . GLU A 1 369 ? 62.464 26.391 -76.618 1.00 85.69 369 GLU A O 1
ATOM 3062 N N . MET A 1 370 ? 64.362 27.010 -77.622 1.00 84.38 370 MET A N 1
ATOM 3063 C CA . MET A 1 370 ? 65.183 26.794 -76.422 1.00 84.38 370 MET A CA 1
ATOM 3064 C C . MET A 1 370 ? 64.716 27.634 -75.228 1.00 84.38 370 MET A C 1
ATOM 3066 O O . MET A 1 370 ? 64.623 27.122 -74.112 1.00 84.38 370 MET A O 1
ATOM 3070 N N . PHE A 1 371 ? 64.415 28.917 -75.438 1.00 87.31 371 PHE A N 1
ATOM 3071 C CA . PHE A 1 371 ? 63.941 29.789 -74.362 1.00 87.31 371 PHE A CA 1
ATOM 3072 C C . PHE A 1 371 ? 62.562 29.355 -73.846 1.00 87.31 371 PHE A C 1
ATOM 3074 O O . PHE A 1 371 ? 62.364 29.269 -72.632 1.00 87.31 371 PHE A O 1
ATOM 3081 N N . ASN A 1 372 ? 61.644 29.012 -74.752 1.00 85.88 372 ASN A N 1
ATOM 3082 C CA . ASN A 1 372 ? 60.323 28.486 -74.423 1.00 85.88 372 ASN A CA 1
ATOM 3083 C C . ASN A 1 372 ? 60.430 27.160 -73.670 1.00 85.88 372 ASN A C 1
ATOM 3085 O O . ASN A 1 372 ? 59.701 26.974 -72.709 1.00 85.88 372 ASN A O 1
ATOM 3089 N N . ILE A 1 373 ? 61.356 26.268 -74.038 1.00 86.44 373 ILE A N 1
ATOM 3090 C CA . ILE A 1 373 ? 61.588 25.006 -73.324 1.00 86.44 373 ILE A CA 1
ATOM 3091 C C . ILE A 1 373 ? 62.127 25.278 -71.918 1.00 86.44 373 ILE A C 1
ATOM 3093 O O . ILE A 1 373 ? 61.577 24.762 -70.954 1.00 86.44 373 ILE A O 1
ATOM 3097 N N . VAL A 1 374 ? 63.162 26.106 -71.753 1.00 88.38 374 VAL A N 1
ATOM 3098 C CA . VAL A 1 374 ? 63.761 26.360 -70.425 1.00 88.38 374 VAL A CA 1
ATOM 3099 C C . VAL A 1 374 ? 62.789 27.067 -69.478 1.00 88.38 374 VAL A C 1
ATOM 3101 O O . VAL A 1 374 ? 62.786 26.791 -68.281 1.00 88.38 374 VAL A O 1
ATOM 3104 N N . THR A 1 375 ? 61.950 27.957 -70.005 1.00 87.81 375 THR A N 1
ATOM 3105 C CA . THR A 1 375 ? 60.949 28.687 -69.213 1.00 87.81 375 THR A CA 1
ATOM 3106 C C . THR A 1 375 ? 59.593 27.992 -69.155 1.00 87.81 375 THR A C 1
ATOM 3108 O O . THR A 1 375 ? 58.711 28.470 -68.443 1.00 87.81 375 THR A O 1
ATOM 3111 N N . CYS A 1 376 ? 59.407 26.865 -69.854 1.00 86.38 376 CYS A N 1
ATOM 3112 C CA . CYS A 1 376 ? 58.125 26.177 -69.835 1.00 86.38 376 CYS A CA 1
ATOM 3113 C C . CYS A 1 376 ? 57.792 25.691 -68.424 1.00 86.38 376 CYS A C 1
ATOM 3115 O O . CYS A 1 376 ? 58.662 25.323 -67.626 1.00 86.38 376 CYS A O 1
ATOM 3117 N N . ASP A 1 377 ? 56.495 25.612 -68.149 1.00 85.69 377 ASP A N 1
ATOM 3118 C CA . ASP A 1 377 ? 55.974 25.128 -66.872 1.00 85.69 377 ASP A CA 1
ATOM 3119 C C . ASP A 1 377 ? 56.408 23.689 -66.544 1.00 85.69 377 ASP A C 1
ATOM 3121 O O . ASP A 1 377 ? 56.402 23.274 -65.384 1.00 85.69 377 ASP A O 1
ATOM 3125 N N . MET A 1 378 ? 56.790 22.910 -67.563 1.00 84.69 378 MET A N 1
ATOM 3126 C CA . MET A 1 378 ? 57.252 21.537 -67.382 1.00 84.69 378 MET A CA 1
ATOM 3127 C C . MET A 1 378 ? 58.645 21.481 -66.743 1.00 84.69 378 MET A C 1
ATOM 3129 O O . MET A 1 378 ? 58.830 20.684 -65.825 1.00 84.69 378 MET A O 1
ATOM 3133 N N . LEU A 1 379 ? 59.588 22.330 -67.176 1.00 86.50 379 LEU A N 1
ATOM 3134 C CA . LEU A 1 379 ? 60.951 22.368 -66.626 1.00 86.50 379 LEU A CA 1
ATOM 3135 C C . LEU A 1 379 ? 61.074 23.244 -65.375 1.00 86.50 379 LEU A C 1
ATOM 3137 O O . LEU A 1 379 ? 61.906 22.961 -64.518 1.00 86.50 379 LEU A O 1
ATOM 3141 N N . THR A 1 380 ? 60.243 24.279 -65.243 1.00 84.44 380 THR A N 1
ATOM 3142 C CA . THR A 1 380 ? 60.204 25.129 -64.037 1.00 84.44 380 THR A CA 1
ATOM 3143 C C . THR A 1 380 ? 59.363 24.532 -62.904 1.00 84.44 380 THR A C 1
ATOM 3145 O O . THR A 1 380 ? 59.369 25.061 -61.795 1.00 84.44 380 THR A O 1
ATOM 3148 N N . GLU A 1 381 ? 58.645 23.435 -63.175 1.00 85.75 381 GLU A N 1
ATOM 3149 C CA . GLU A 1 381 ? 57.736 22.746 -62.249 1.00 85.75 381 GLU A CA 1
ATOM 3150 C C . GLU A 1 381 ? 56.744 23.682 -61.546 1.00 85.75 381 GLU A C 1
ATOM 3152 O O . GLU A 1 381 ? 56.405 23.495 -60.376 1.00 85.75 381 GLU A O 1
ATOM 3157 N N . ASN A 1 382 ? 56.271 24.694 -62.272 1.00 85.31 382 ASN A N 1
ATOM 3158 C CA . ASN A 1 382 ? 55.425 25.744 -61.730 1.00 85.31 382 ASN A CA 1
ATOM 3159 C C . ASN A 1 382 ? 54.148 25.157 -61.074 1.00 85.31 382 ASN A C 1
ATOM 3161 O O . ASN A 1 382 ? 53.306 24.582 -61.780 1.00 85.31 382 ASN A O 1
ATOM 3165 N N . PRO A 1 383 ? 53.958 25.302 -59.744 1.00 82.12 383 PRO A N 1
ATOM 3166 C CA . PRO A 1 383 ? 52.835 24.697 -59.025 1.00 82.12 383 PRO A CA 1
ATOM 3167 C C . PRO A 1 383 ? 51.486 25.325 -59.396 1.00 82.12 383 PRO A C 1
ATOM 3169 O O . PRO A 1 383 ? 50.441 24.707 -59.204 1.00 82.12 383 PRO A O 1
ATOM 3172 N N . GLU A 1 384 ? 51.487 26.526 -59.977 1.00 83.56 384 GLU A N 1
ATOM 3173 C CA . GLU A 1 384 ? 50.280 27.256 -60.371 1.00 83.56 384 GLU A CA 1
ATOM 3174 C C . GLU A 1 384 ? 49.526 26.589 -61.529 1.00 83.56 384 GLU A C 1
ATOM 3176 O O . GLU A 1 384 ? 48.313 26.757 -61.659 1.00 83.56 384 GLU A O 1
ATOM 3181 N N . THR A 1 385 ? 50.207 25.756 -62.324 1.00 84.56 385 THR A N 1
ATOM 3182 C CA . THR A 1 385 ? 49.598 24.997 -63.432 1.00 84.56 385 THR A CA 1
ATOM 3183 C C . THR A 1 385 ? 48.506 24.024 -62.999 1.00 84.56 385 THR A C 1
ATOM 3185 O O . THR A 1 385 ? 47.687 23.598 -63.815 1.00 84.56 385 THR A O 1
ATOM 3188 N N . CYS A 1 386 ? 48.456 23.673 -61.712 1.00 83.44 386 CYS A N 1
ATOM 3189 C CA . CYS A 1 386 ? 47.414 22.810 -61.178 1.00 83.44 386 CYS A CA 1
ATOM 3190 C C . CYS A 1 386 ? 46.085 23.539 -60.919 1.00 83.44 386 CYS A C 1
ATOM 3192 O O . CYS A 1 386 ? 45.082 22.879 -60.643 1.00 83.44 386 CYS A O 1
ATOM 3194 N N . ARG A 1 387 ? 46.033 24.874 -61.024 1.00 85.06 387 ARG A N 1
ATOM 3195 C CA . ARG A 1 387 ? 44.808 25.649 -60.784 1.00 85.06 387 ARG A CA 1
ATOM 3196 C C . ARG A 1 387 ? 43.805 25.454 -61.917 1.00 85.06 387 ARG A C 1
ATOM 3198 O O . ARG A 1 387 ? 44.123 25.601 -63.094 1.00 85.06 387 ARG A O 1
ATOM 3205 N N . SER A 1 388 ? 42.565 25.117 -61.568 1.00 86.88 388 SER A N 1
ATOM 3206 C CA . SER A 1 388 ? 41.500 24.961 -62.556 1.00 86.88 388 SER A CA 1
ATOM 3207 C C . SER A 1 388 ? 40.875 26.307 -62.913 1.00 86.88 388 SER A C 1
ATOM 3209 O O . SER A 1 388 ? 40.435 27.053 -62.041 1.00 86.88 388 SER A O 1
ATOM 3211 N N . ASN A 1 389 ? 40.693 26.556 -64.209 1.00 84.31 389 ASN A N 1
ATOM 3212 C CA . ASN A 1 389 ? 39.943 27.720 -64.700 1.00 84.31 389 ASN A CA 1
ATOM 3213 C C . ASN A 1 389 ? 38.465 27.724 -64.254 1.00 84.31 389 ASN A C 1
ATOM 3215 O O . ASN A 1 389 ? 37.797 28.747 -64.344 1.00 84.31 389 ASN A O 1
ATOM 3219 N N . LEU A 1 390 ? 37.946 26.586 -63.776 1.00 85.88 390 LEU A N 1
ATOM 3220 C CA . LEU A 1 390 ? 36.571 26.435 -63.285 1.00 85.88 390 LEU A CA 1
ATOM 3221 C C . LEU A 1 390 ? 36.399 26.863 -61.817 1.00 85.88 390 LEU A C 1
ATOM 3223 O O . LEU A 1 390 ? 35.281 26.819 -61.308 1.00 85.88 390 LEU A O 1
ATOM 3227 N N . GLY A 1 391 ? 37.477 27.249 -61.128 1.00 81.69 391 GLY A N 1
ATOM 3228 C CA . GLY A 1 391 ? 37.406 27.843 -59.796 1.00 81.69 391 GLY A CA 1
ATOM 3229 C C . GLY A 1 391 ? 38.665 27.610 -58.952 1.00 81.69 391 GLY A C 1
ATOM 3230 O O . GLY A 1 391 ? 39.306 26.567 -59.077 1.00 81.69 391 GLY A O 1
ATOM 3231 N N . PRO A 1 392 ? 38.993 28.536 -58.033 1.00 78.50 392 PRO A N 1
ATOM 3232 C CA . PRO A 1 392 ? 40.251 28.517 -57.278 1.00 78.50 392 PRO A CA 1
ATOM 3233 C C . PRO A 1 392 ? 40.388 27.338 -56.303 1.00 78.50 392 PRO A C 1
ATOM 3235 O O . PRO A 1 392 ? 41.500 26.932 -55.995 1.00 78.50 392 PRO A O 1
ATOM 3238 N N . GLN A 1 393 ? 39.280 26.751 -55.840 1.00 79.88 393 GLN A N 1
ATOM 3239 C CA . GLN A 1 393 ? 39.295 25.578 -54.949 1.00 79.88 393 GLN A CA 1
ATOM 3240 C C . GLN A 1 393 ? 39.457 24.247 -55.699 1.00 79.88 393 GLN A C 1
ATOM 3242 O O . GLN A 1 393 ? 39.584 23.191 -55.078 1.00 79.88 393 GLN A O 1
ATOM 3247 N N . ARG A 1 394 ? 39.403 24.265 -57.035 1.00 83.38 394 ARG A N 1
ATOM 3248 C CA . ARG A 1 394 ? 39.454 23.059 -57.857 1.00 83.38 394 ARG A CA 1
ATOM 3249 C C . ARG A 1 394 ? 40.842 22.906 -58.462 1.00 83.38 394 ARG A C 1
ATOM 3251 O O . ARG A 1 394 ? 41.325 23.786 -59.167 1.00 83.38 394 ARG A O 1
ATOM 3258 N N . ILE A 1 395 ? 41.439 21.740 -58.236 1.00 85.12 395 ILE A N 1
ATOM 3259 C CA . ILE A 1 395 ? 42.784 21.412 -58.706 1.00 85.12 395 ILE A CA 1
ATOM 3260 C C . ILE A 1 395 ? 42.707 20.382 -59.835 1.00 85.12 395 ILE A C 1
ATOM 3262 O O . ILE A 1 395 ? 41.934 19.420 -59.789 1.00 85.12 395 ILE A O 1
ATOM 3266 N N . VAL A 1 396 ? 43.513 20.588 -60.870 1.00 87.75 396 VAL A N 1
ATOM 3267 C CA . VAL A 1 396 ? 43.711 19.661 -61.982 1.00 87.75 396 VAL A CA 1
ATOM 3268 C C . VAL A 1 396 ? 44.622 18.527 -61.514 1.00 87.75 396 VAL A C 1
ATOM 3270 O O . VAL A 1 396 ? 45.826 18.702 -61.348 1.00 87.75 396 VAL A O 1
ATOM 3273 N N . GLY A 1 397 ? 44.038 17.347 -61.294 1.00 83.50 397 GLY A N 1
ATOM 3274 C CA . GLY A 1 397 ? 44.705 16.246 -60.590 1.00 83.50 397 GLY A CA 1
ATOM 3275 C C . GLY A 1 397 ? 46.022 15.753 -61.204 1.00 83.50 397 GLY A C 1
ATOM 3276 O O . GLY A 1 397 ? 46.919 15.382 -60.457 1.00 83.50 397 GLY A O 1
ATOM 3277 N N . TYR A 1 398 ? 46.180 15.772 -62.531 1.00 83.38 398 TYR A N 1
ATOM 3278 C CA . TYR A 1 398 ? 47.422 15.328 -63.189 1.00 83.38 398 TYR A CA 1
ATOM 3279 C C . TYR A 1 398 ? 48.534 16.391 -63.208 1.00 83.38 398 TYR A C 1
ATOM 3281 O O . TYR A 1 398 ? 49.685 16.044 -63.445 1.00 83.38 398 TYR A O 1
ATOM 3289 N N . MET A 1 399 ? 48.207 17.660 -62.941 1.00 85.81 399 MET A N 1
ATOM 3290 C CA . MET A 1 399 ? 49.183 18.753 -62.802 1.00 85.81 399 MET A CA 1
ATOM 3291 C C . MET A 1 399 ? 49.530 19.034 -61.333 1.00 85.81 399 MET A C 1
ATOM 3293 O O . MET A 1 399 ? 50.310 19.932 -61.035 1.00 85.81 399 MET A O 1
ATOM 3297 N N . TYR A 1 400 ? 48.943 18.290 -60.393 1.00 87.88 400 TYR A N 1
ATOM 3298 C CA . TYR A 1 400 ? 49.131 18.529 -58.969 1.00 87.88 400 TYR A CA 1
ATOM 3299 C C . TYR A 1 400 ? 50.531 18.119 -58.500 1.00 87.88 400 TYR A C 1
ATOM 3301 O O . TYR A 1 400 ? 50.911 16.951 -58.584 1.00 87.88 400 TYR A O 1
ATOM 3309 N N . ARG A 1 401 ? 51.272 19.079 -57.936 1.00 86.06 401 ARG A N 1
ATOM 3310 C CA . ARG A 1 401 ? 52.647 18.891 -57.440 1.00 86.06 401 ARG A CA 1
ATOM 3311 C C . ARG A 1 401 ? 52.766 18.981 -55.912 1.00 86.06 401 ARG A C 1
ATOM 3313 O O . ARG A 1 401 ? 53.808 19.340 -55.374 1.00 86.06 401 ARG A O 1
ATOM 3320 N N . GLY A 1 402 ? 51.703 18.590 -55.205 1.00 85.38 402 GLY A N 1
ATOM 3321 C CA . GLY A 1 402 ? 51.658 18.551 -53.741 1.00 85.38 402 GLY A CA 1
ATOM 3322 C C . GLY A 1 402 ? 51.185 19.857 -53.094 1.00 85.38 402 GLY A C 1
ATOM 3323 O O . GLY A 1 402 ? 51.053 20.879 -53.756 1.00 85.38 402 GLY A O 1
ATOM 3324 N N . MET A 1 403 ? 50.921 19.801 -51.782 1.00 85.06 403 MET A N 1
ATOM 3325 C CA . MET A 1 403 ? 50.446 20.955 -51.007 1.00 85.06 403 MET A CA 1
ATOM 3326 C C . MET A 1 403 ? 51.523 22.030 -50.885 1.00 85.06 403 MET A C 1
ATOM 3328 O O . MET A 1 403 ? 52.715 21.712 -50.707 1.00 85.06 403 MET A O 1
ATOM 3332 N N . SER A 1 404 ? 51.079 23.285 -50.880 1.00 87.62 404 SER A N 1
ATOM 3333 C CA . SER A 1 404 ? 51.945 24.427 -50.628 1.00 87.62 404 SER A CA 1
ATOM 3334 C C . SER A 1 404 ? 52.550 24.349 -49.213 1.00 87.62 404 SER A C 1
ATOM 3336 O O . SER A 1 404 ? 52.007 23.689 -48.316 1.00 87.62 404 SER A O 1
ATOM 3338 N N . PRO A 1 405 ? 53.709 24.982 -48.972 1.00 88.19 405 PRO A N 1
ATOM 3339 C CA . PRO A 1 405 ? 54.286 25.059 -47.630 1.00 88.19 405 PRO A CA 1
ATOM 3340 C C . PRO A 1 405 ? 53.335 25.695 -46.604 1.00 88.19 405 PRO A C 1
ATOM 3342 O O . PRO A 1 405 ? 53.318 25.273 -45.448 1.00 88.19 405 PRO A O 1
ATOM 3345 N N . GLU A 1 406 ? 52.513 26.654 -47.036 1.00 88.88 406 GLU A N 1
ATOM 3346 C CA . GLU A 1 406 ? 51.521 27.345 -46.204 1.00 88.88 406 GLU A CA 1
ATOM 3347 C C . GLU A 1 406 ? 50.358 26.420 -45.823 1.00 88.88 406 GLU A C 1
ATOM 3349 O O . GLU A 1 406 ? 50.007 26.330 -44.647 1.00 88.88 406 GLU A O 1
ATOM 3354 N N . GLU A 1 407 ? 49.837 25.638 -46.774 1.00 86.69 407 GLU A N 1
ATOM 3355 C CA . GLU A 1 407 ? 48.804 24.618 -46.525 1.00 86.69 407 GLU A CA 1
ATOM 3356 C C . GLU A 1 407 ? 49.315 23.530 -45.567 1.00 86.69 407 GLU A C 1
ATOM 3358 O O . GLU A 1 407 ? 48.621 23.103 -44.643 1.00 86.69 407 GLU A O 1
ATOM 3363 N N . LYS A 1 408 ? 50.575 23.106 -45.723 1.00 89.75 408 LYS A N 1
ATOM 3364 C CA . LYS A 1 408 ? 51.219 22.155 -44.800 1.00 89.75 408 LYS A CA 1
ATOM 3365 C C . LYS A 1 408 ? 51.395 22.737 -43.396 1.00 89.75 408 LYS A C 1
ATOM 3367 O O . LYS A 1 408 ? 51.301 22.001 -42.412 1.00 89.75 408 LYS A O 1
ATOM 3372 N N . GLU A 1 409 ? 51.685 24.030 -43.275 1.00 91.69 409 GLU A N 1
ATOM 3373 C CA . GLU A 1 409 ? 51.741 24.723 -41.983 1.00 91.69 409 GLU A CA 1
ATOM 3374 C C . GLU A 1 409 ? 50.344 24.851 -41.363 1.00 91.69 409 GLU A C 1
ATOM 3376 O O . GLU A 1 409 ? 50.179 24.640 -40.167 1.00 91.69 409 GLU A O 1
ATOM 3381 N N . GLU A 1 410 ? 49.308 25.107 -42.159 1.00 92.56 410 GLU A N 1
ATOM 3382 C CA . GLU A 1 410 ? 47.911 25.097 -41.709 1.00 92.56 410 GLU A CA 1
ATOM 3383 C C . GLU A 1 410 ? 47.462 23.749 -41.159 1.00 92.56 410 GLU A C 1
ATOM 3385 O O . GLU A 1 410 ? 46.845 23.699 -40.088 1.00 92.56 410 GLU A O 1
ATOM 3390 N N . VAL A 1 411 ? 47.816 22.661 -41.843 1.00 92.44 411 VAL A N 1
ATOM 3391 C CA . VAL A 1 411 ? 47.561 21.298 -41.365 1.00 92.44 411 VAL A CA 1
ATOM 3392 C C . VAL A 1 411 ? 48.286 21.053 -40.041 1.00 92.44 411 VAL A C 1
ATOM 3394 O O . VAL A 1 411 ? 47.673 20.554 -39.097 1.00 92.44 411 VAL A O 1
ATOM 3397 N N . ARG A 1 412 ? 49.556 21.461 -39.918 1.00 92.69 412 ARG A N 1
ATOM 3398 C CA . ARG A 1 412 ? 50.315 21.338 -38.660 1.00 92.69 412 ARG A CA 1
ATOM 3399 C C . ARG A 1 412 ? 49.710 22.172 -37.530 1.00 92.69 412 ARG A C 1
ATOM 3401 O O . ARG A 1 412 ? 49.549 21.661 -36.424 1.00 92.69 412 ARG A O 1
ATOM 3408 N N . ARG A 1 413 ? 49.291 23.412 -37.801 1.00 94.12 413 ARG A N 1
ATOM 3409 C CA . ARG A 1 413 ? 48.572 24.260 -36.834 1.00 94.12 413 ARG A CA 1
ATOM 3410 C C . ARG A 1 413 ? 47.271 23.607 -36.369 1.00 94.12 413 ARG A C 1
ATOM 3412 O O . ARG A 1 413 ? 46.982 23.630 -35.176 1.00 94.12 413 ARG A O 1
ATOM 3419 N N . HIS A 1 414 ? 46.504 23.001 -37.276 1.00 92.44 414 HIS A N 1
ATOM 3420 C CA . HIS A 1 414 ? 45.296 22.256 -36.913 1.00 92.44 414 HIS A CA 1
ATOM 3421 C C . HIS A 1 414 ? 45.602 21.025 -36.061 1.00 92.44 414 HIS A C 1
ATOM 3423 O O . HIS A 1 414 ? 44.922 20.800 -35.066 1.00 92.44 414 HIS A O 1
ATOM 3429 N N . GLN A 1 415 ? 46.636 20.256 -36.397 1.00 90.81 415 GLN A N 1
ATOM 3430 C CA . GLN A 1 415 ? 47.045 19.095 -35.602 1.00 90.81 415 GLN A CA 1
ATOM 3431 C C . GLN A 1 415 ? 47.467 19.495 -34.185 1.00 90.81 415 GLN A C 1
ATOM 3433 O O . GLN A 1 415 ? 47.060 18.852 -33.221 1.00 90.81 415 GLN A O 1
ATOM 3438 N N . LEU A 1 416 ? 48.222 20.588 -34.039 1.00 94.06 416 LEU A N 1
ATOM 3439 C CA . LEU A 1 416 ? 48.593 21.125 -32.728 1.00 94.06 416 LEU A CA 1
ATOM 3440 C C . LEU A 1 416 ? 47.366 21.575 -31.928 1.00 94.06 416 LEU A C 1
ATOM 3442 O O . LEU A 1 416 ? 47.267 21.256 -30.745 1.00 94.06 416 LEU A O 1
ATOM 3446 N N . LYS A 1 417 ? 46.399 22.240 -32.574 1.00 94.06 417 LYS A N 1
ATOM 3447 C CA . LYS A 1 417 ? 45.115 22.575 -31.940 1.00 94.06 417 LYS A CA 1
ATOM 3448 C C . LYS A 1 417 ? 44.352 21.329 -31.495 1.00 94.06 417 LYS A C 1
ATOM 3450 O O . LYS A 1 417 ? 43.897 21.298 -30.363 1.00 94.06 417 LYS A O 1
ATOM 3455 N N . GLN A 1 418 ? 44.275 20.286 -32.322 1.00 91.19 418 GLN A N 1
ATOM 3456 C CA . GLN A 1 418 ? 43.611 19.026 -31.961 1.00 91.19 418 GLN A CA 1
ATOM 3457 C C . GLN A 1 418 ? 44.284 18.322 -30.777 1.00 91.19 418 GLN A C 1
ATOM 3459 O O . GLN A 1 418 ? 43.604 17.715 -29.951 1.00 91.19 418 GLN A O 1
ATOM 3464 N N . ILE A 1 419 ? 45.616 18.378 -30.689 1.00 92.25 419 ILE A N 1
ATOM 3465 C CA . ILE A 1 419 ? 46.364 17.836 -29.547 1.00 92.25 419 ILE A CA 1
ATOM 3466 C C . ILE A 1 419 ? 46.015 18.614 -28.276 1.00 92.25 419 ILE A C 1
ATOM 3468 O O . ILE A 1 419 ? 45.741 17.998 -27.247 1.00 92.25 419 ILE A O 1
ATOM 3472 N N . GLU A 1 420 ? 45.991 19.945 -28.353 1.00 91.62 420 GLU A N 1
ATOM 3473 C CA . GLU A 1 420 ? 45.645 20.809 -27.223 1.00 91.62 420 GLU A CA 1
ATOM 3474 C C . GLU A 1 420 ? 44.182 20.626 -26.790 1.00 91.62 420 GLU A C 1
ATOM 3476 O O . GLU A 1 420 ? 43.915 20.449 -25.604 1.00 91.62 420 GLU A O 1
ATOM 3481 N N . GLU A 1 421 ? 43.241 20.570 -27.737 1.00 92.81 421 GLU A N 1
ATOM 3482 C CA . GLU A 1 421 ? 41.821 20.287 -27.485 1.00 92.81 421 GLU A CA 1
ATOM 3483 C C . GLU A 1 421 ? 41.637 18.931 -26.802 1.00 92.81 421 GLU A C 1
ATOM 3485 O O . GLU A 1 421 ? 40.979 18.857 -25.767 1.00 92.81 421 GLU A O 1
ATOM 3490 N N . LYS A 1 422 ? 42.287 17.871 -27.303 1.00 91.75 422 LYS A N 1
ATOM 3491 C CA . LYS A 1 422 ? 42.256 16.551 -26.653 1.00 91.75 422 LYS A CA 1
ATOM 3492 C C . LYS A 1 422 ? 42.884 16.561 -25.265 1.00 91.75 422 LYS A C 1
ATOM 3494 O O . LYS A 1 422 ? 42.445 15.807 -24.397 1.00 91.75 422 LYS A O 1
ATOM 3499 N N . ARG A 1 423 ? 43.925 17.370 -25.037 1.00 93.31 423 ARG A N 1
ATOM 3500 C CA . ARG A 1 423 ? 44.527 17.512 -23.704 1.00 93.31 423 ARG A CA 1
ATOM 3501 C C . ARG A 1 423 ? 43.536 18.164 -22.743 1.00 93.31 423 ARG A C 1
ATOM 3503 O O . ARG A 1 423 ? 43.296 17.615 -21.673 1.00 93.31 423 ARG A O 1
ATOM 3510 N N . LEU A 1 424 ? 42.920 19.271 -23.153 1.00 93.31 424 LEU A N 1
ATOM 3511 C CA . LEU A 1 424 ? 41.907 19.977 -22.366 1.00 93.31 424 LEU A CA 1
ATOM 3512 C C . LEU A 1 424 ? 40.667 19.115 -22.109 1.00 93.31 424 LEU A C 1
ATOM 3514 O O . LEU A 1 424 ? 40.120 19.154 -21.010 1.00 93.31 424 LEU A O 1
ATOM 3518 N N . GLU A 1 425 ? 40.240 18.320 -23.090 1.00 91.56 425 GLU A N 1
ATOM 3519 C CA . GLU A 1 425 ? 39.131 17.376 -22.950 1.00 91.56 425 GLU A CA 1
ATOM 3520 C C . GLU A 1 425 ? 39.438 16.307 -21.898 1.00 91.56 425 GLU A C 1
ATOM 3522 O O . GLU A 1 425 ? 38.634 16.115 -20.989 1.00 91.56 425 GLU A O 1
ATOM 3527 N N . ARG A 1 426 ? 40.628 15.692 -21.947 1.00 91.94 426 ARG A N 1
ATOM 3528 C CA . ARG A 1 426 ? 41.081 14.728 -20.928 1.00 91.94 426 ARG A CA 1
ATOM 3529 C C . ARG A 1 426 ? 41.207 15.352 -19.545 1.00 91.94 426 ARG A C 1
ATOM 3531 O O . ARG A 1 426 ? 40.817 14.739 -18.560 1.00 91.94 426 ARG A O 1
ATOM 3538 N N . GLU A 1 427 ? 41.740 16.569 -19.449 1.00 92.75 427 GLU A N 1
ATOM 3539 C CA . GLU A 1 427 ? 41.809 17.301 -18.180 1.00 92.75 427 GLU A CA 1
ATOM 3540 C C . GLU A 1 427 ? 40.405 17.623 -17.640 1.00 92.75 427 GLU A C 1
ATOM 3542 O O . GLU A 1 427 ? 40.171 17.556 -16.435 1.00 92.75 427 GLU A O 1
ATOM 3547 N N . ALA A 1 428 ? 39.452 17.964 -18.512 1.00 91.06 428 ALA A N 1
ATOM 3548 C CA . ALA A 1 428 ? 38.066 18.210 -18.129 1.00 91.06 428 ALA A CA 1
ATOM 3549 C C . ALA A 1 428 ? 37.333 16.925 -17.718 1.00 91.06 428 ALA A C 1
ATOM 3551 O O . ALA A 1 428 ? 36.564 16.959 -16.761 1.00 91.06 428 ALA A O 1
ATOM 3552 N N . GLU A 1 429 ? 37.572 15.811 -18.408 1.00 89.19 429 GLU A N 1
ATOM 3553 C CA . GLU A 1 429 ? 37.069 14.486 -18.042 1.00 89.19 429 GLU A CA 1
ATOM 3554 C C . GLU A 1 429 ? 37.620 14.055 -16.682 1.00 89.19 429 GLU A C 1
ATOM 3556 O O . GLU A 1 429 ? 36.834 13.806 -15.778 1.00 89.19 429 GLU A O 1
ATOM 3561 N N . ALA A 1 430 ? 38.935 14.148 -16.470 1.00 93.19 430 ALA A N 1
ATOM 3562 C CA . ALA A 1 430 ? 39.554 13.850 -15.180 1.00 93.19 430 ALA A CA 1
ATOM 3563 C C . ALA A 1 430 ? 39.011 14.729 -14.037 1.00 93.19 430 ALA A C 1
ATOM 3565 O O . ALA A 1 430 ? 38.833 14.250 -12.917 1.00 93.19 430 ALA A O 1
ATOM 3566 N N . ARG A 1 431 ? 38.718 16.014 -14.300 1.00 92.81 431 ARG A N 1
ATOM 3567 C CA . ARG A 1 431 ? 38.041 16.885 -13.322 1.00 92.81 431 ARG A CA 1
ATOM 3568 C C . ARG A 1 431 ? 36.625 16.403 -13.014 1.00 92.81 431 ARG A C 1
ATOM 3570 O O . ARG A 1 431 ? 36.273 16.329 -11.841 1.00 92.81 431 ARG A O 1
ATOM 3577 N N . ARG A 1 432 ? 35.832 16.066 -14.036 1.00 90.88 432 ARG A N 1
ATOM 3578 C CA . ARG A 1 432 ? 34.474 15.530 -13.847 1.00 90.88 432 ARG A CA 1
ATOM 3579 C C . ARG A 1 432 ? 34.501 14.221 -13.070 1.00 90.88 432 ARG A C 1
ATOM 3581 O O . ARG A 1 432 ? 33.712 14.068 -12.148 1.00 90.88 432 ARG A O 1
ATOM 3588 N N . ASP A 1 433 ? 35.412 13.316 -13.397 1.00 88.50 433 ASP A N 1
ATOM 3589 C CA . ASP A 1 433 ? 35.551 12.036 -12.704 1.00 88.50 433 ASP A CA 1
ATOM 3590 C C . ASP A 1 433 ? 35.918 12.250 -11.231 1.00 88.50 433 ASP A C 1
ATOM 3592 O O . ASP A 1 433 ? 35.282 11.683 -10.346 1.00 88.50 433 ASP A O 1
ATOM 3596 N N . ALA A 1 434 ? 36.847 13.167 -10.938 1.00 93.31 434 ALA A N 1
ATOM 3597 C CA . ALA A 1 434 ? 37.183 13.533 -9.562 1.00 93.31 434 ALA A CA 1
ATOM 3598 C C . ALA A 1 434 ? 35.999 14.168 -8.799 1.00 93.31 434 ALA A C 1
ATOM 3600 O O . ALA A 1 434 ? 35.815 13.917 -7.604 1.00 93.31 434 ALA A O 1
ATOM 3601 N N . GLU A 1 435 ? 35.180 14.988 -9.465 1.00 92.81 435 GLU A N 1
ATOM 3602 C CA . GLU A 1 435 ? 33.940 15.532 -8.895 1.00 92.81 435 GLU A CA 1
ATOM 3603 C C . GLU A 1 435 ? 32.915 14.424 -8.613 1.00 92.81 435 GLU A C 1
ATOM 3605 O O . GLU A 1 435 ? 32.321 14.401 -7.530 1.00 92.81 435 GLU A O 1
ATOM 3610 N N . TRP A 1 436 ? 32.748 13.477 -9.540 1.00 86.31 436 TRP A N 1
ATOM 3611 C CA . TRP A 1 436 ? 31.891 12.303 -9.373 1.00 86.31 436 TRP A CA 1
ATOM 3612 C C . TRP A 1 436 ? 32.353 11.416 -8.217 1.00 86.31 436 TRP A C 1
ATOM 3614 O O . TRP A 1 436 ? 31.522 11.021 -7.398 1.00 86.31 436 TRP A O 1
ATOM 3624 N N . ASP A 1 437 ? 33.654 11.174 -8.076 1.00 88.88 437 ASP A N 1
ATOM 3625 C CA . ASP A 1 437 ? 34.230 10.417 -6.959 1.00 88.88 437 ASP A CA 1
ATOM 3626 C C . ASP A 1 437 ? 34.015 11.133 -5.617 1.00 88.88 437 ASP A C 1
ATOM 3628 O O . ASP A 1 437 ? 33.628 10.527 -4.607 1.00 88.88 437 ASP A O 1
ATOM 3632 N N . SER A 1 438 ? 34.208 12.453 -5.582 1.00 88.81 438 SER A N 1
ATOM 3633 C CA . SER A 1 438 ? 33.932 13.270 -4.394 1.00 88.81 438 SER A CA 1
ATOM 3634 C C . SER A 1 438 ? 32.450 13.217 -4.002 1.00 88.81 438 SER A C 1
ATOM 3636 O O . SER A 1 438 ? 32.108 13.037 -2.826 1.00 88.81 438 SER A O 1
ATOM 3638 N N . LEU A 1 439 ? 31.551 13.287 -4.987 1.00 88.06 439 LEU A N 1
ATOM 3639 C CA . LEU A 1 439 ? 30.113 13.167 -4.771 1.00 88.06 439 LEU A CA 1
ATOM 3640 C C . LEU A 1 439 ? 29.733 11.766 -4.282 1.00 88.06 439 LEU A C 1
ATOM 3642 O O . LEU A 1 439 ? 29.015 11.645 -3.289 1.00 88.06 439 LEU A O 1
ATOM 3646 N N . ALA A 1 440 ? 30.252 10.716 -4.918 1.00 85.00 440 ALA A N 1
ATOM 3647 C CA . ALA A 1 440 ? 30.003 9.326 -4.552 1.00 85.00 440 ALA A CA 1
ATOM 3648 C C . ALA A 1 440 ? 30.472 9.034 -3.120 1.00 85.00 440 ALA A C 1
ATOM 3650 O O . ALA A 1 440 ? 29.721 8.483 -2.311 1.00 85.00 440 ALA A O 1
ATOM 3651 N N . THR A 1 441 ? 31.675 9.483 -2.750 1.00 88.19 441 THR A N 1
ATOM 3652 C CA . THR A 1 441 ? 32.179 9.362 -1.371 1.00 88.19 441 THR A CA 1
ATOM 3653 C C . THR A 1 441 ? 31.367 10.202 -0.379 1.00 88.19 441 THR A C 1
ATOM 3655 O O . THR A 1 441 ? 31.153 9.788 0.764 1.00 88.19 441 THR A O 1
ATOM 3658 N N . GLY A 1 442 ? 30.880 11.380 -0.780 1.00 87.00 442 GLY A N 1
ATOM 3659 C CA . GLY A 1 442 ? 29.938 12.195 -0.007 1.00 87.00 442 GLY A CA 1
ATOM 3660 C C . GLY A 1 442 ? 28.614 11.472 0.262 1.00 87.00 442 GLY A C 1
ATOM 3661 O O . GLY A 1 442 ? 28.197 11.355 1.418 1.00 87.00 442 GLY A O 1
ATOM 3662 N N . MET A 1 443 ? 27.995 10.923 -0.783 1.00 82.25 443 MET A N 1
ATOM 3663 C CA . MET A 1 443 ? 26.753 10.149 -0.703 1.00 82.25 443 MET A CA 1
ATOM 3664 C C . MET A 1 443 ? 26.924 8.897 0.160 1.00 82.25 443 MET A C 1
ATOM 3666 O O . MET A 1 443 ? 26.120 8.673 1.064 1.00 82.25 443 MET A O 1
ATOM 3670 N N . ALA A 1 444 ? 27.998 8.127 -0.037 1.00 82.50 444 ALA A N 1
ATOM 3671 C CA . ALA A 1 444 ? 28.297 6.942 0.767 1.00 82.50 444 ALA A CA 1
ATOM 3672 C C . ALA A 1 444 ? 28.416 7.279 2.264 1.00 82.50 444 ALA A C 1
ATOM 3674 O O . ALA A 1 444 ? 27.828 6.604 3.111 1.00 82.50 444 ALA A O 1
ATOM 3675 N N . ARG A 1 445 ? 29.108 8.376 2.609 1.00 86.25 445 ARG A N 1
ATOM 3676 C CA . ARG A 1 445 ? 29.180 8.868 3.996 1.00 86.25 445 ARG A CA 1
ATOM 3677 C C . ARG A 1 445 ? 27.807 9.257 4.538 1.00 86.25 445 ARG A C 1
ATOM 3679 O O . ARG A 1 445 ? 27.484 8.897 5.669 1.00 86.25 445 ARG A O 1
ATOM 3686 N N . HIS A 1 446 ? 26.997 9.963 3.751 1.00 81.62 446 HIS A N 1
ATOM 3687 C CA . HIS A 1 446 ? 25.653 10.368 4.163 1.00 81.62 446 HIS A CA 1
ATOM 3688 C C . HIS A 1 446 ? 24.740 9.161 4.429 1.00 81.62 446 HIS A C 1
ATOM 3690 O O . HIS A 1 446 ? 24.049 9.140 5.447 1.00 81.62 446 HIS A O 1
ATOM 3696 N N . ILE A 1 447 ? 24.788 8.134 3.574 1.00 79.00 447 ILE A N 1
ATOM 3697 C CA . ILE A 1 447 ? 24.048 6.876 3.763 1.00 79.00 447 ILE A CA 1
ATOM 3698 C C . ILE A 1 447 ? 24.437 6.229 5.097 1.00 79.00 447 ILE A C 1
ATOM 3700 O O . ILE A 1 447 ? 23.573 5.977 5.933 1.00 79.00 447 ILE A O 1
ATOM 3704 N N . VAL A 1 448 ? 25.737 6.074 5.364 1.00 87.56 448 VAL A N 1
ATOM 3705 C CA . VAL A 1 448 ? 26.228 5.485 6.624 1.00 87.56 448 VAL A CA 1
ATOM 3706 C C . VAL A 1 448 ? 25.783 6.289 7.853 1.00 87.56 448 VAL A C 1
ATOM 3708 O O . VAL A 1 448 ? 25.454 5.715 8.896 1.00 87.56 448 VAL A O 1
ATOM 3711 N N . LEU A 1 449 ? 25.771 7.622 7.765 1.00 86.00 449 LEU A N 1
ATOM 3712 C CA . LEU A 1 449 ? 25.281 8.476 8.849 1.00 86.00 449 LEU A CA 1
ATOM 3713 C C . LEU A 1 449 ? 23.778 8.290 9.079 1.00 86.00 449 LEU A C 1
ATOM 3715 O O . LEU A 1 449 ? 23.360 8.134 10.229 1.00 86.00 449 LEU A O 1
ATOM 3719 N N . LYS A 1 450 ? 22.978 8.245 8.008 1.00 86.38 450 LYS A N 1
ATOM 3720 C CA . LYS A 1 450 ? 21.531 8.014 8.098 1.00 86.38 450 LYS A CA 1
ATOM 3721 C C . LYS A 1 450 ? 21.201 6.635 8.653 1.00 86.38 450 LYS A C 1
ATOM 3723 O O . LYS A 1 450 ? 20.360 6.542 9.545 1.00 86.38 450 LYS A O 1
ATOM 3728 N N . ASP A 1 451 ? 21.921 5.598 8.245 1.00 82.81 451 ASP A N 1
ATOM 3729 C CA . ASP A 1 451 ? 21.767 4.251 8.803 1.00 82.81 451 ASP A CA 1
ATOM 3730 C C . ASP A 1 451 ? 22.076 4.225 10.301 1.00 82.81 451 ASP A C 1
ATOM 3732 O O . ASP A 1 451 ? 21.340 3.634 11.096 1.00 82.81 451 ASP A O 1
ATOM 3736 N N . ARG A 1 452 ? 23.130 4.928 10.732 1.00 87.56 452 ARG A N 1
ATOM 3737 C CA . ARG A 1 452 ? 23.448 5.076 12.161 1.00 87.56 452 ARG A CA 1
ATOM 3738 C C . ARG A 1 452 ? 22.356 5.821 12.927 1.00 87.56 452 ARG A C 1
ATOM 3740 O O . ARG A 1 452 ? 22.053 5.433 14.057 1.00 87.56 452 ARG A O 1
ATOM 3747 N N . GLU A 1 453 ? 21.772 6.872 12.355 1.00 86.38 453 GLU A N 1
ATOM 3748 C CA . GLU A 1 453 ? 20.639 7.590 12.955 1.00 86.38 453 GLU A CA 1
ATOM 3749 C C . GLU A 1 453 ? 19.410 6.685 13.098 1.00 86.38 453 GLU A C 1
ATOM 3751 O O . GLU A 1 453 ? 18.816 6.626 14.178 1.00 86.38 453 GLU A O 1
ATOM 3756 N N . LEU A 1 454 ? 19.060 5.939 12.047 1.00 83.75 454 LEU A N 1
ATOM 3757 C CA . LEU A 1 454 ? 17.949 4.984 12.066 1.00 83.75 454 LEU A CA 1
ATOM 3758 C C . LEU A 1 454 ? 18.172 3.897 13.120 1.00 83.75 454 LEU A C 1
ATOM 3760 O O . LEU A 1 454 ? 17.281 3.627 13.925 1.00 83.75 454 LEU A O 1
ATOM 3764 N N . MET A 1 455 ? 19.386 3.350 13.204 1.00 85.00 455 MET A N 1
ATOM 3765 C CA . MET A 1 455 ? 19.761 2.373 14.229 1.00 85.00 455 MET A CA 1
ATOM 3766 C C . MET A 1 455 ? 19.608 2.919 15.654 1.00 85.00 455 MET A C 1
ATOM 3768 O O . MET A 1 455 ? 19.193 2.184 16.553 1.00 85.00 455 MET A O 1
ATOM 3772 N N . ARG A 1 456 ? 19.924 4.199 15.895 1.00 89.12 456 ARG A N 1
ATOM 3773 C CA . ARG A 1 456 ? 19.713 4.834 17.209 1.00 89.12 456 ARG A CA 1
ATOM 3774 C C . ARG A 1 456 ? 18.228 4.945 17.542 1.00 89.12 456 ARG A C 1
ATOM 3776 O O . ARG A 1 456 ? 17.832 4.491 18.613 1.00 89.12 456 ARG A O 1
ATOM 3783 N N . LYS A 1 457 ? 17.415 5.448 16.608 1.00 88.94 457 LYS A N 1
ATOM 3784 C CA . LYS A 1 457 ? 15.956 5.557 16.782 1.00 88.94 457 LYS A CA 1
ATOM 3785 C C . LYS A 1 457 ? 15.311 4.195 17.032 1.00 88.94 457 LYS A C 1
ATOM 3787 O O . LYS A 1 457 ? 14.509 4.056 17.949 1.00 88.94 457 LYS A O 1
ATOM 3792 N N . GLN A 1 458 ? 15.722 3.167 16.286 1.00 84.00 458 GLN A N 1
ATOM 3793 C CA . GLN A 1 458 ? 15.228 1.803 16.476 1.00 84.00 458 GLN A CA 1
ATOM 3794 C C . GLN A 1 458 ? 15.567 1.268 17.875 1.00 84.00 458 GLN A C 1
ATOM 3796 O O . GLN A 1 458 ? 14.728 0.659 18.535 1.00 84.00 458 GLN A O 1
ATOM 3801 N N . ARG A 1 459 ? 16.790 1.520 18.366 1.00 89.12 459 ARG A N 1
ATOM 3802 C CA . ARG A 1 459 ? 17.193 1.137 19.730 1.00 89.12 459 ARG A CA 1
ATOM 3803 C C . ARG A 1 459 ? 16.383 1.868 20.797 1.00 89.12 459 ARG A C 1
ATOM 3805 O O . ARG A 1 459 ? 16.040 1.253 21.802 1.00 89.12 459 ARG A O 1
ATOM 3812 N N . GLU A 1 460 ? 16.097 3.153 20.612 1.00 89.44 460 GLU A N 1
ATOM 3813 C CA . GLU A 1 460 ? 15.258 3.933 21.531 1.00 89.44 460 GLU A CA 1
ATOM 3814 C C . GLU A 1 460 ? 13.821 3.411 21.563 1.00 89.44 460 GLU A C 1
ATOM 3816 O O . GLU A 1 460 ? 13.298 3.156 22.648 1.00 89.44 460 GLU A O 1
ATOM 3821 N N . LEU A 1 461 ? 13.227 3.148 20.397 1.00 88.12 461 LEU A N 1
ATOM 3822 C CA . LEU A 1 461 ? 11.889 2.568 20.295 1.00 88.12 461 LEU A CA 1
ATOM 3823 C C . LEU A 1 461 ? 11.821 1.191 20.969 1.00 88.12 461 LEU A C 1
ATOM 3825 O O . LEU A 1 461 ? 10.923 0.930 21.765 1.00 88.12 461 LEU A O 1
ATOM 3829 N N . ASN A 1 462 ? 12.817 0.334 20.731 1.00 86.44 462 ASN A N 1
ATOM 3830 C CA . ASN A 1 462 ? 12.900 -0.976 21.378 1.00 86.44 462 ASN A CA 1
ATOM 3831 C C . ASN A 1 462 ? 13.019 -0.860 22.906 1.00 86.44 462 ASN A C 1
ATOM 3833 O O . ASN A 1 462 ? 12.426 -1.658 23.631 1.00 86.44 462 ASN A O 1
ATOM 3837 N N . LYS A 1 463 ? 13.750 0.140 23.419 1.00 92.44 463 LYS A N 1
ATOM 3838 C CA . LYS A 1 463 ? 13.814 0.413 24.864 1.00 92.44 463 LYS A CA 1
ATOM 3839 C C . LYS A 1 463 ? 12.460 0.856 25.418 1.00 92.44 463 LYS A C 1
ATOM 3841 O O . LYS A 1 463 ? 12.080 0.386 26.488 1.00 92.44 463 LYS A O 1
ATOM 3846 N N . GLN A 1 464 ? 11.740 1.727 24.711 1.00 92.06 464 GLN A N 1
ATOM 3847 C CA . GLN A 1 464 ? 10.401 2.172 25.114 1.00 92.06 464 GLN A CA 1
ATOM 3848 C C . GLN A 1 464 ? 9.411 1.002 25.134 1.00 92.06 464 GLN A C 1
ATOM 3850 O O . GLN A 1 464 ? 8.727 0.803 26.136 1.00 92.06 464 GLN A O 1
ATOM 3855 N N . LEU A 1 465 ? 9.407 0.170 24.088 1.00 89.31 465 LEU A N 1
ATOM 3856 C CA . LEU A 1 465 ? 8.600 -1.052 24.027 1.00 89.31 465 LEU A CA 1
ATOM 3857 C C . LEU A 1 465 ? 8.924 -2.003 25.180 1.00 89.31 465 LEU A C 1
ATOM 3859 O O . LEU A 1 465 ? 8.021 -2.518 25.834 1.00 89.31 465 LEU A O 1
ATOM 3863 N N . PHE A 1 466 ? 10.208 -2.202 25.484 1.00 88.81 466 PHE A N 1
ATOM 3864 C CA . PHE A 1 466 ? 10.619 -3.024 26.619 1.00 88.81 466 PHE A CA 1
ATOM 3865 C C . PHE A 1 466 ? 10.097 -2.471 27.954 1.00 88.81 466 PHE A C 1
ATOM 3867 O O . PHE A 1 466 ? 9.601 -3.230 28.788 1.00 88.81 466 PHE A O 1
ATOM 3874 N N . GLN A 1 467 ? 10.179 -1.154 28.163 1.00 90.50 467 GLN A N 1
ATOM 3875 C CA . GLN A 1 467 ? 9.651 -0.509 29.367 1.00 90.50 467 GLN A CA 1
ATOM 3876 C C . GLN A 1 467 ? 8.129 -0.652 29.472 1.00 90.50 467 GLN A C 1
ATOM 3878 O O . GLN A 1 467 ? 7.640 -1.013 30.543 1.00 90.50 467 GLN A O 1
ATOM 3883 N N . GLN A 1 468 ? 7.393 -0.443 28.378 1.00 90.94 468 GLN A N 1
ATOM 3884 C CA . GLN A 1 468 ? 5.940 -0.628 28.348 1.00 90.94 468 GLN A CA 1
ATOM 3885 C C . GLN A 1 468 ? 5.544 -2.076 28.636 1.00 90.94 468 GLN A C 1
ATOM 3887 O O . GLN A 1 468 ? 4.729 -2.315 29.523 1.00 90.94 468 GLN A O 1
ATOM 3892 N N . ASN A 1 469 ? 6.180 -3.051 27.982 1.00 87.50 469 ASN A N 1
ATOM 3893 C CA . ASN A 1 469 ? 5.926 -4.472 28.233 1.00 87.50 469 ASN A CA 1
ATOM 3894 C C . ASN A 1 469 ? 6.213 -4.856 29.691 1.00 87.50 469 ASN A C 1
ATOM 3896 O O . ASN A 1 469 ? 5.487 -5.650 30.288 1.00 87.50 469 ASN A O 1
ATOM 3900 N N . LYS A 1 470 ? 7.245 -4.261 30.299 1.00 90.69 470 LYS A N 1
ATOM 3901 C CA . LYS A 1 470 ? 7.553 -4.460 31.719 1.00 90.69 470 LYS A CA 1
ATOM 3902 C C . LYS A 1 470 ? 6.462 -3.897 32.637 1.00 90.69 470 LYS A C 1
ATOM 3904 O O . LYS A 1 470 ? 6.168 -4.526 33.650 1.00 90.69 470 LYS A O 1
ATOM 3909 N N . LEU A 1 471 ? 5.894 -2.730 32.322 1.00 93.12 471 LEU A N 1
ATOM 3910 C CA . LEU A 1 471 ? 4.787 -2.139 33.087 1.00 93.12 471 LEU A CA 1
ATOM 3911 C C . LEU A 1 471 ? 3.510 -2.971 32.942 1.00 93.12 471 LEU A C 1
ATOM 3913 O O . LEU A 1 471 ? 2.964 -3.398 33.954 1.00 93.12 471 LEU A O 1
ATOM 3917 N N . LEU A 1 472 ? 3.127 -3.304 31.708 1.00 92.25 472 LEU A N 1
ATOM 3918 C CA . LEU A 1 472 ? 1.985 -4.171 31.402 1.00 92.25 472 LEU A CA 1
ATOM 3919 C C . LEU A 1 472 ? 2.071 -5.513 32.134 1.00 92.25 472 LEU A C 1
ATOM 3921 O O . LEU A 1 472 ? 1.094 -5.968 32.720 1.00 92.25 472 LEU A O 1
ATOM 3925 N N . SER A 1 473 ? 3.257 -6.129 32.171 1.00 91.50 473 SER A N 1
ATOM 3926 C CA . SER A 1 473 ? 3.465 -7.379 32.908 1.00 91.50 473 SER A CA 1
ATOM 3927 C C . SER A 1 473 ? 3.239 -7.221 34.418 1.00 91.50 473 SER A C 1
ATOM 3929 O O . SER A 1 473 ? 2.689 -8.122 35.051 1.00 91.50 473 SER A O 1
ATOM 3931 N N . LYS A 1 474 ? 3.638 -6.088 35.012 1.00 92.62 474 LYS A N 1
ATOM 3932 C CA . LYS A 1 474 ? 3.374 -5.808 36.432 1.00 92.62 474 LYS A CA 1
ATOM 3933 C C . LYS A 1 474 ? 1.892 -5.570 36.695 1.00 92.62 474 LYS A C 1
ATOM 3935 O O . LYS A 1 474 ? 1.374 -6.120 37.660 1.00 92.62 474 LYS A O 1
ATOM 3940 N N . GLU A 1 475 ? 1.228 -4.788 35.846 1.00 91.56 475 GLU A N 1
ATOM 3941 C CA . GLU A 1 475 ? -0.210 -4.523 35.956 1.00 91.56 475 GLU A CA 1
ATOM 3942 C C . GLU A 1 475 ? -1.010 -5.822 35.869 1.00 91.56 475 GLU A C 1
ATOM 3944 O O . GLU A 1 475 ? -1.810 -6.103 36.758 1.00 91.56 475 GLU A O 1
ATOM 3949 N N . GLN A 1 476 ? -0.717 -6.669 34.878 1.00 89.81 476 GLN A N 1
ATOM 3950 C CA . GLN A 1 476 ? -1.352 -7.981 34.739 1.00 89.81 476 GLN A CA 1
ATOM 3951 C C . GLN A 1 476 ? -1.148 -8.859 35.974 1.00 89.81 476 GLN A C 1
ATOM 3953 O O . GLN A 1 476 ? -2.116 -9.440 36.457 1.00 89.81 476 GLN A O 1
ATOM 3958 N N . LYS A 1 477 ? 0.074 -8.915 36.524 1.00 92.50 477 LYS A N 1
ATOM 3959 C CA . LYS A 1 477 ? 0.338 -9.650 37.770 1.00 92.50 477 LYS A CA 1
ATOM 3960 C C . LYS A 1 477 ? -0.465 -9.099 38.942 1.00 92.50 477 LYS A C 1
ATOM 3962 O O . LYS A 1 477 ? -1.113 -9.868 39.637 1.00 92.50 477 LYS A O 1
ATOM 3967 N N . SER A 1 478 ? -0.469 -7.779 39.136 1.00 90.94 478 SER A N 1
ATOM 3968 C CA . SER A 1 478 ? -1.226 -7.151 40.227 1.00 90.94 478 SER A CA 1
ATOM 3969 C C . SER A 1 478 ? -2.734 -7.375 40.096 1.00 90.94 478 SER A C 1
ATOM 3971 O O . SER A 1 478 ? -3.423 -7.598 41.087 1.00 90.94 478 SER A O 1
ATOM 3973 N N . HIS A 1 479 ? -3.246 -7.368 38.864 1.00 90.06 479 HIS A N 1
ATOM 3974 C CA . HIS A 1 479 ? -4.646 -7.639 38.588 1.00 90.06 479 HIS A CA 1
ATOM 3975 C C . HIS A 1 479 ? -4.994 -9.108 38.845 1.00 90.06 479 HIS A C 1
ATOM 3977 O O . HIS A 1 479 ? -6.001 -9.379 39.490 1.00 90.06 479 HIS A O 1
ATOM 3983 N N . GLN A 1 480 ? -4.148 -10.048 38.409 1.00 91.00 480 GLN A N 1
ATOM 3984 C CA . GLN A 1 480 ? -4.307 -11.468 38.734 1.00 91.00 480 GLN A CA 1
ATOM 3985 C C . GLN A 1 480 ? -4.305 -11.702 40.245 1.00 91.00 480 GLN A C 1
ATOM 3987 O O . GLN A 1 480 ? -5.216 -12.348 40.751 1.00 91.00 480 GLN A O 1
ATOM 3992 N N . GLU A 1 481 ? -3.350 -11.115 40.972 1.00 92.25 481 GLU A N 1
ATOM 3993 C CA . GLU A 1 481 ? -3.293 -11.210 42.434 1.00 92.25 481 GLU A CA 1
ATOM 3994 C C . GLU A 1 481 ? -4.569 -10.667 43.095 1.00 92.25 481 GLU A C 1
ATOM 3996 O O . GLU A 1 481 ? -5.071 -11.269 44.043 1.00 92.25 481 GLU A O 1
ATOM 4001 N N . TYR A 1 482 ? -5.118 -9.555 42.596 1.00 91.31 482 TYR A N 1
ATOM 4002 C CA . TYR A 1 482 ? -6.386 -9.006 43.081 1.00 91.31 482 TYR A CA 1
ATOM 4003 C C . TYR A 1 482 ? -7.562 -9.953 42.818 1.00 91.31 482 TYR A C 1
ATOM 4005 O O . TYR A 1 482 ? -8.351 -10.223 43.723 1.00 91.31 482 TYR A O 1
ATOM 4013 N N . VAL A 1 483 ? -7.677 -10.475 41.597 1.00 91.31 483 VAL A N 1
ATOM 4014 C CA . VAL A 1 483 ? -8.753 -11.397 41.216 1.00 91.31 483 VAL A CA 1
ATOM 4015 C C . VAL A 1 483 ? -8.702 -12.664 42.074 1.00 91.31 483 VAL A C 1
ATOM 4017 O O . VAL A 1 483 ? -9.718 -13.056 42.647 1.00 91.31 483 VAL A O 1
ATOM 4020 N N . GLU A 1 484 ? -7.523 -13.259 42.246 1.00 89.38 484 GLU A N 1
ATOM 4021 C CA . GLU A 1 484 ? -7.348 -14.456 43.075 1.00 89.38 484 GLU A CA 1
ATOM 4022 C C . GLU A 1 484 ? -7.666 -14.203 44.553 1.00 89.38 484 GLU A C 1
ATOM 4024 O O . GLU A 1 484 ? -8.324 -15.030 45.182 1.00 89.38 484 GLU A O 1
ATOM 4029 N N . ARG A 1 485 ? -7.220 -13.070 45.114 1.00 87.62 485 ARG A N 1
ATOM 4030 C CA . ARG A 1 485 ? -7.357 -12.788 46.554 1.00 87.62 485 ARG A CA 1
ATOM 4031 C C . ARG A 1 485 ? -8.657 -12.139 46.989 1.00 87.62 485 ARG A C 1
ATOM 4033 O O . ARG A 1 485 ? -8.921 -12.159 48.182 1.00 87.62 485 ARG A O 1
ATOM 4040 N N . VAL A 1 486 ? -9.363 -11.446 46.102 1.00 84.50 486 VAL A N 1
ATOM 4041 C CA . VAL A 1 486 ? -10.543 -10.646 46.470 1.00 84.50 486 VAL A CA 1
ATOM 4042 C C . VAL A 1 486 ? -11.794 -11.186 45.800 1.00 84.50 486 VAL A C 1
ATOM 4044 O O . VAL A 1 486 ? -12.844 -11.242 46.430 1.00 84.50 486 VAL A O 1
ATOM 4047 N N . VAL A 1 487 ? -11.698 -11.586 44.530 1.00 84.94 487 VAL A N 1
ATOM 4048 C CA . VAL A 1 487 ? -12.867 -12.028 43.757 1.00 84.94 487 VAL A CA 1
ATOM 4049 C C . VAL A 1 487 ? -13.131 -13.520 43.955 1.00 84.94 487 VAL A C 1
ATOM 4051 O O . VAL A 1 487 ? -14.284 -13.918 44.077 1.00 84.94 487 VAL A O 1
ATOM 4054 N N . PHE A 1 488 ? -12.086 -14.353 43.991 1.00 86.69 488 PHE A N 1
ATOM 4055 C CA . PHE A 1 488 ? -12.238 -15.813 44.096 1.00 86.69 488 PHE A CA 1
ATOM 4056 C C . PHE A 1 488 ? -12.228 -16.361 45.526 1.00 86.69 488 PHE A C 1
ATOM 4058 O O . PHE A 1 488 ? -12.537 -17.534 45.742 1.00 86.69 488 PHE A O 1
ATOM 4065 N N . THR A 1 489 ? -11.924 -15.531 46.517 1.00 81.50 489 THR A N 1
ATOM 4066 C CA . THR A 1 489 ? -12.101 -15.874 47.929 1.00 81.50 489 THR A CA 1
ATOM 4067 C C . THR A 1 489 ? -13.529 -15.565 48.358 1.00 81.50 489 THR A C 1
ATOM 4069 O O . THR A 1 489 ? -13.897 -14.410 48.564 1.00 81.50 489 THR A O 1
ATOM 4072 N N . ASN A 1 490 ? -14.335 -16.610 48.513 1.00 80.38 490 ASN A N 1
ATOM 4073 C CA . ASN A 1 490 ? -15.700 -16.475 49.004 1.00 80.38 490 ASN A CA 1
ATOM 4074 C C . ASN A 1 490 ? -15.700 -16.435 50.536 1.00 80.38 490 ASN A C 1
ATOM 4076 O O . ASN A 1 490 ? -15.498 -17.464 51.182 1.00 80.38 490 ASN A O 1
ATOM 4080 N N . GLU A 1 491 ? -15.963 -15.268 51.119 1.00 81.75 491 GLU A N 1
ATOM 4081 C CA . GLU A 1 491 ? -16.292 -15.157 52.541 1.00 81.75 491 GLU A CA 1
ATOM 4082 C C . GLU A 1 491 ? -17.818 -15.199 52.725 1.00 81.75 491 GLU A C 1
ATOM 4084 O O . GLU A 1 491 ? -18.535 -14.423 52.081 1.00 81.75 491 GLU A O 1
ATOM 4089 N N . PRO A 1 492 ? -18.358 -16.098 53.572 1.00 82.69 492 PRO A N 1
ATOM 4090 C CA . PRO A 1 492 ? -19.794 -16.165 53.799 1.00 82.69 492 PRO A CA 1
ATOM 4091 C C . PRO A 1 492 ? -20.287 -14.869 54.446 1.00 82.69 492 PRO A C 1
ATOM 4093 O O . PRO A 1 492 ? -19.776 -14.436 55.480 1.00 82.69 492 PRO A O 1
ATOM 4096 N N . THR A 1 493 ? -21.305 -14.252 53.853 1.00 86.69 493 THR A N 1
ATOM 4097 C CA . THR A 1 493 ? -21.874 -13.010 54.380 1.00 86.69 493 THR A CA 1
ATOM 4098 C C . THR A 1 493 ? -22.612 -13.255 55.702 1.00 86.69 493 THR A C 1
ATOM 4100 O O . THR A 1 493 ? -23.196 -14.321 55.893 1.00 86.69 493 THR A O 1
ATOM 4103 N N . PRO A 1 494 ? -22.683 -12.268 56.616 1.00 87.88 494 PRO A N 1
ATOM 4104 C CA . PRO A 1 494 ? -23.418 -12.410 57.880 1.00 87.88 494 PRO A CA 1
ATOM 4105 C C . PRO A 1 494 ? -24.879 -12.858 57.695 1.00 87.88 494 PRO A C 1
ATOM 4107 O O . PRO A 1 494 ? -25.422 -13.589 58.519 1.00 87.88 494 PRO A O 1
ATOM 4110 N N . ALA A 1 495 ? -25.493 -12.475 56.570 1.00 85.12 495 ALA A N 1
ATOM 4111 C CA . ALA A 1 495 ? -26.832 -12.898 56.171 1.00 85.12 495 ALA A CA 1
ATOM 4112 C C . ALA A 1 495 ? -26.952 -14.415 55.927 1.00 85.12 495 ALA A C 1
ATOM 4114 O O . ALA A 1 495 ? -28.001 -14.982 56.216 1.00 85.12 495 ALA A O 1
ATOM 4115 N N . TYR A 1 496 ? -25.894 -15.078 55.446 1.00 87.00 496 TYR A N 1
ATOM 4116 C CA . TYR A 1 496 ? -25.855 -16.536 55.292 1.00 87.00 496 TYR A CA 1
ATOM 4117 C C . TYR A 1 496 ? -25.981 -17.236 56.650 1.00 87.00 496 TYR A C 1
ATOM 4119 O O . TYR A 1 496 ? -26.783 -18.152 56.805 1.00 87.00 496 TYR A O 1
ATOM 4127 N N . PHE A 1 497 ? -25.260 -16.760 57.669 1.00 87.75 497 PHE A N 1
ATOM 4128 C CA . PHE A 1 497 ? -25.343 -17.329 59.019 1.00 87.75 497 PHE A CA 1
ATOM 4129 C C . PHE A 1 497 ? -26.682 -17.036 59.706 1.00 87.75 497 PHE A C 1
ATOM 4131 O O . PHE A 1 497 ? -27.178 -17.875 60.452 1.00 87.75 497 PHE A O 1
ATOM 4138 N N . ALA A 1 498 ? -27.300 -15.888 59.413 1.00 86.44 498 ALA A N 1
ATOM 4139 C CA . ALA A 1 498 ? -28.608 -15.511 59.950 1.00 86.44 498 ALA A CA 1
ATOM 4140 C C . ALA A 1 498 ? -29.774 -16.373 59.429 1.00 86.44 498 ALA A C 1
ATOM 4142 O O . ALA A 1 498 ? -30.858 -16.317 60.000 1.00 86.44 498 ALA A O 1
ATOM 4143 N N . GLN A 1 499 ? -29.581 -17.164 58.365 1.00 87.38 499 GLN A N 1
ATOM 4144 C CA . GLN A 1 499 ? -30.602 -18.095 57.862 1.00 87.38 499 GLN A CA 1
ATOM 4145 C C . GLN A 1 499 ? -30.753 -19.342 58.746 1.00 87.38 499 GLN A C 1
ATOM 4147 O O . GLN A 1 499 ? -31.825 -19.954 58.773 1.00 87.38 499 GLN A O 1
ATOM 4152 N N . PHE A 1 500 ? -29.708 -19.712 59.490 1.00 85.06 500 PHE A N 1
ATOM 4153 C CA . PHE A 1 500 ? -29.718 -20.883 60.362 1.00 85.06 500 PHE A CA 1
ATOM 4154 C C . PHE A 1 500 ? -30.445 -20.580 61.682 1.00 85.06 500 PHE A C 1
ATOM 4156 O O . PHE A 1 500 ? -30.334 -19.487 62.228 1.00 85.06 500 PHE A O 1
ATOM 4163 N N . ASN A 1 501 ? -31.181 -21.564 62.213 1.00 82.25 501 ASN A N 1
ATOM 4164 C CA . ASN A 1 501 ? -31.956 -21.469 63.464 1.00 82.25 501 ASN A CA 1
ATOM 4165 C C . ASN A 1 501 ? -33.081 -20.412 63.469 1.00 82.25 501 ASN A C 1
ATOM 4167 O O . ASN A 1 501 ? -33.469 -19.913 64.523 1.00 82.25 501 ASN A O 1
ATOM 4171 N N . THR A 1 502 ? -33.637 -20.085 62.301 1.00 81.50 502 THR A N 1
ATOM 4172 C CA . THR A 1 502 ? -34.745 -19.119 62.158 1.00 81.50 502 THR A CA 1
ATOM 4173 C C . THR A 1 502 ? -36.131 -19.702 62.462 1.00 81.50 502 THR A C 1
ATOM 4175 O O . THR A 1 502 ? -37.082 -18.951 62.658 1.00 81.50 502 THR A O 1
ATOM 4178 N N . SER A 1 503 ? -36.261 -21.031 62.530 1.00 76.06 503 SER A N 1
ATOM 4179 C CA . SER A 1 503 ? -37.510 -21.759 62.795 1.00 76.06 503 SER A CA 1
ATOM 4180 C C . SER A 1 503 ? -37.335 -22.698 63.991 1.00 76.06 503 SER A C 1
ATOM 4182 O O . SER A 1 503 ? -36.321 -23.380 64.089 1.00 76.06 503 SER A O 1
ATOM 4184 N N . THR A 1 504 ? -38.338 -22.769 64.870 1.00 75.06 504 THR A N 1
ATOM 4185 C CA . THR A 1 504 ? -38.361 -23.597 66.094 1.00 75.06 504 THR A CA 1
ATOM 4186 C C . THR A 1 504 ? -38.724 -25.072 65.868 1.00 75.06 504 THR A C 1
ATOM 4188 O O . THR A 1 504 ? -38.911 -25.797 66.843 1.00 75.06 504 THR A O 1
ATOM 4191 N N . ARG A 1 505 ? -38.872 -25.504 64.611 1.00 56.91 505 ARG A N 1
ATOM 4192 C CA . ARG A 1 505 ? -39.330 -26.852 64.245 1.00 56.91 505 ARG A CA 1
ATOM 4193 C C . ARG A 1 505 ? -38.285 -27.943 64.449 1.00 56.91 505 ARG A C 1
ATOM 4195 O O . ARG A 1 505 ? -37.123 -27.718 64.046 1.00 56.91 505 ARG A O 1
#

InterPro domains:
  IPR008805 RIB43A [PF05914] (104-308)
  IPR008805 RIB43A [PF05914] (349-505)
  IPR008805 RIB43A [PTHR14517] (104-308)

Sequence (505 aa):
MEMSPHGCISSVRSFRDIEMSPHGGISSVRSFRDIEMSPHGCISSVRSFRDIEMSPHGCISSVRSFRHIGMSPHGGISSVRSFRDIEMSPYDFGTKNWREKREVDEDTLKRQIEERKLKEEEEQRLNEAFEQQRIRDAQLATLLERKIEEDKRRMNSEINTFRTVYQKPENRREFDLYDPDRLKKDIPCRLADDDPRCGLSSAQKFEGEDLSSKERLKTQVEQQRAWLEQQMAERKAAENERKSAEEAYQAALVARDKRACDLDRMEQETRRRLNEATLRTEEQESKHCLEERRELEDKRAEMFNIVTFCNVVMLQTEEQESKHRLEERRELEDKLAEMFNIVTFCNTEEQESKHRLEEKKELEDKRAEMFNIVTCDMLTENPETCRSNLGPQRIVGYMYRGMSPEEKEEVRRHQLKQIEEKRLEREAEARRDAEWDSLATGMARHIVLKDRELMRKQRELNKQLFQQNKLLSKEQKSHQEYVERVVFTNEPTPAYFAQFNTSTR

Foldseek 3Di:
DDDDAQAEAAEDAEDQDDAEHANYEYAEYAEYEEYEYDAHYEYAEYAEYEEYEHHAAYEYAEYEEYEEYEYHDHYYYNYYNYYHYYDYDDDDPPDDDDDPPVPPVVVVVVVVVVVVVVVVVVVVVVVVVVVVVVVVVVVVVVVVVVVVVVVVVVVVVVVVVCCVPPVDCCNDPCSCVVPPCNVVVDDPLDPDQPPPSDDPVSPPHDPPPDPCVVVVVVVVVVVVVVVVVVVVVVVVVVVVVVVVVVVVVVVVVVVVVVVVCVVVVVPDPPDDDDDDDDDDDDDDDDDDDDDPVPCVPVVVPPPPDDDDDDDDDDDDDDDDDDDDDDDDDDDDDDPDDDDDDPDDDPVPVVVVVVCVPVVVVVVVVVVVVVVCVCPPCVNVLDQCVQADPVDRVHGNVVSHPDDDPVVVVVVVVVVVVVVVVVVVVVVVVVVVVVVVVVVVVVVVVVVVVVVVVVVVVVVVVVVVVVVVVVVVVVVVVVVVVCCVPPVVDDDDDPVNVVVPPPDPD